Protein AF-A0A9E2IIP1-F1 (afdb_monomer_lite)

Secondary structure (DSSP, 8-state):
-EEEEE--SHHHHHHHHHHHHTT-EEEEE--HHHHHHHHHH-EEEEETT--EEE--EEESS--S--SEEEE-S-GGGHHHHHHHTHHHHTTSEEEE--SSSSHHHHHHTTS-GGGEEEEEE-SEEEEEETTEEEEEE---EEEE-SSS---HHHHHHHHHHHTTS-EEE-S-HHHHHHHHHHHHGGGHHHHHHTS-HHHHTTSHHHHHHHHHHHHHHHHHHHHTTPPP-PBTTB-HHHHHHHHHS-HHHHHHHHHHHHHTS-SSPP--HHHHHHHTT---SHHHHHHHHHHHHHHTT---HHHHHHHHHHHHHHHH-PPPPHHHHHHHHGGGS-------------SSPEEEEEEEEE-S--TT---TT-EEEES-SS-PPTT--HHHHHHHHHHHHHHHTT---TTSSBTTEEEEE-TTTT-EEEEEEEEPTTSPBP--B--TT--S--PPEEEEEEEEE-S--TT---TT-EEEEETTPPPTT--HHHHHHHHHHHHHHHTT---TTSSSTTEEEEEE-TTTTSEEEEEEE-

Foldseek 3Di:
DAEEEEECFQVSVLQQQLLVVVPHNYEYADAPVLQVVCQVFNAWEDEPVHIDGGHHRYDNEDDDAGAEYEYPDEQVCLLVSCVRHLVRLQVYQYEYEYAFQCNLVSSVVRHPLVSYKYKYDPWDKHDPDRRYIYRHGADEIEIFRPPDFRDVNRVVVQVSSCSRHNYHYDRCVNLASLVRLLVQLLLLQCLQAVFFQLVSLVDLLSLLLSLLLLLLSVVLCVLVVRHHQADVVGGPCVSCVLSPDASSVSSVVSSVCRNVVDPDTHRRQLSVCLVVLHHGCLCRRLVSSVVSCVVSVHDDVQSVQSSVSSVVCSVPVDHDDPVRVSVSRVVSRDHLPQLDADQDPDPWFKKKKAWCAAADDDPLGDDHGRIYIDNALPDDGVSPDVQQNLQCSLVRVCLRLPWFQQQDQFRSWDWTAGPPVRRIIIIMFTADPVRDTDGDGHDPVDPWFDFFWKKKAFCAAADDDPLPDDHGDIFIDGRLDDGPSDDVQLSSLCNSVSVSLRGPIFSVVDPGRQKDFARAGPPVRNTTIIMGTD

Sequence (534 aa):
MKIAVIGSGAIGGLLAGYLSKIGEDVVLVCRSESARIISRDGISISGVRGTHTIKIKAVSVLGEHVDLVILATKTQDLKEALIANKKYVSAAMVLTTQNGVAADTIVSEYADAKNIISSIVMFGATSLEAGRIVHNFEGTWVLGKPFGASGDDVKEVADVLEKIIPVEVSSDITGMKWLKVFVNSSNCIPAILGKSMQECFTNLDACAVTMGIWQEGLGAVGKAGIKLVSLPDFPLERLTKLAGLPVSESAKIFSGIMTNLSKEPVYGSILQSIKRKKSSEIDYINGAFVALGKQHSFHTPLNKRLVEMVHKVEQTGMFFSFDEFVEKAKNLIPQKRVHNADAVNTPFPKLKLTVSKVEGECYHGYKIGDEIILEDFTHAPKHFCLGLAHALFPVIYALSFGAKFPFRDNQRTLPVTCPDGGKLEFKAEILAQDGTIESIEKDPNHKGPNPKDMVLEVVRAKGHCAYKYKLGDTFEVKGLKCPEGFCGAAYHCAFPALFALNFGAKFFFMDDPEGIDTVTCPDGGNIVFKVSRR

Structure (mmCIF, N/CA/C/O backbone):
data_AF-A0A9E2IIP1-F1
#
_entry.id   AF-A0A9E2IIP1-F1
#
loop_
_atom_site.group_PDB
_atom_site.id
_atom_site.type_symbol
_atom_site.label_atom_id
_atom_site.label_alt_id
_atom_site.label_comp_id
_atom_site.label_asym_id
_atom_site.label_entity_id
_atom_site.label_seq_id
_atom_site.pdbx_PDB_ins_code
_atom_site.Cartn_x
_atom_site.Cartn_y
_atom_site.Cartn_z
_atom_site.occupancy
_atom_site.B_iso_or_equiv
_atom_site.auth_seq_id
_atom_site.auth_comp_id
_atom_site.auth_asym_id
_atom_site.auth_atom_id
_atom_site.pdbx_PDB_model_num
ATOM 1 N N . MET A 1 1 ? -30.490 -0.131 17.961 1.00 90.81 1 MET A N 1
ATOM 2 C CA . MET A 1 1 ? -29.515 -1.169 17.584 1.00 90.81 1 MET A CA 1
ATOM 3 C C . MET A 1 1 ? -28.630 -1.437 18.787 1.00 90.81 1 MET A C 1
ATOM 5 O O . MET A 1 1 ? -28.214 -0.482 19.430 1.00 90.81 1 MET A O 1
ATOM 9 N N . LYS A 1 2 ? -28.358 -2.698 19.113 1.00 96.69 2 LYS A N 1
ATOM 10 C CA . LYS A 1 2 ? -27.411 -3.088 20.155 1.00 96.69 2 LYS A CA 1
ATOM 11 C C . LYS A 1 2 ? -26.042 -3.365 19.550 1.00 96.69 2 LYS A C 1
ATOM 13 O O . LYS A 1 2 ? -25.924 -4.180 18.636 1.00 96.69 2 LYS A O 1
ATOM 18 N N . ILE A 1 3 ? -25.015 -2.694 20.063 1.00 98.44 3 ILE A N 1
ATOM 19 C CA . ILE A 1 3 ? -23.695 -2.619 19.436 1.00 98.44 3 ILE A CA 1
ATOM 20 C C . ILE A 1 3 ? -22.638 -3.216 20.365 1.00 98.44 3 ILE A C 1
ATOM 22 O O . ILE A 1 3 ? -22.443 -2.766 21.493 1.00 98.44 3 ILE A O 1
ATOM 26 N N . ALA A 1 4 ? -21.893 -4.200 19.875 1.00 98.38 4 ALA A N 1
ATOM 27 C CA . ALA A 1 4 ? -20.660 -4.646 20.505 1.00 98.38 4 ALA A CA 1
ATOM 28 C C . ALA A 1 4 ? -19.459 -3.988 19.832 1.00 98.38 4 ALA A C 1
ATOM 30 O O . ALA A 1 4 ? -19.270 -4.128 18.628 1.00 98.38 4 ALA A O 1
ATOM 31 N N . VAL A 1 5 ? -18.586 -3.348 20.604 1.00 98.56 5 VAL A N 1
ATOM 32 C CA . VAL A 1 5 ? -17.270 -2.920 20.113 1.00 98.56 5 VAL A CA 1
ATOM 33 C C . VAL A 1 5 ? -16.226 -3.879 20.662 1.00 98.56 5 VAL A C 1
ATOM 35 O O . VAL A 1 5 ? -16.037 -3.955 21.872 1.00 98.56 5 VAL A O 1
ATOM 38 N N . ILE A 1 6 ? -15.540 -4.627 19.799 1.00 98.25 6 ILE A N 1
ATOM 39 C CA . ILE A 1 6 ? -14.508 -5.582 20.215 1.00 98.25 6 ILE A CA 1
ATOM 40 C C . ILE A 1 6 ? -13.132 -4.944 20.045 1.00 98.25 6 ILE A C 1
ATOM 42 O O . ILE A 1 6 ? -12.650 -4.758 18.931 1.00 98.25 6 ILE A O 1
ATOM 46 N N . GLY A 1 7 ? -12.490 -4.626 21.170 1.00 97.12 7 GLY A N 1
ATOM 47 C CA . GLY A 1 7 ? -11.176 -3.996 21.253 1.00 97.12 7 GLY A CA 1
ATOM 48 C C . GLY A 1 7 ? -11.234 -2.583 21.834 1.00 97.12 7 GLY A C 1
ATOM 49 O O . GLY A 1 7 ? -11.594 -1.631 21.156 1.00 97.12 7 GLY A O 1
ATOM 50 N N . SER A 1 8 ? -10.762 -2.399 23.069 1.00 95.88 8 SER A N 1
ATOM 51 C CA . SER A 1 8 ? -10.691 -1.089 23.748 1.00 95.88 8 SER A CA 1
ATOM 52 C C . SER A 1 8 ? -9.441 -0.270 23.395 1.00 95.88 8 SER A C 1
ATOM 54 O O . SER A 1 8 ? -8.885 0.428 24.245 1.00 95.88 8 SER A O 1
ATOM 56 N N . GLY A 1 9 ? -8.933 -0.424 22.171 1.00 94.12 9 GLY A N 1
ATOM 57 C CA . GLY A 1 9 ? -7.808 0.361 21.664 1.00 94.12 9 GLY A CA 1
ATOM 58 C C . GLY A 1 9 ? -8.217 1.797 21.336 1.00 94.12 9 GLY A C 1
ATOM 59 O O . GLY A 1 9 ? -9.298 2.245 21.695 1.00 94.12 9 GLY A O 1
ATOM 60 N N . ALA A 1 10 ? -7.364 2.518 20.608 1.00 94.19 10 ALA A N 1
ATOM 61 C CA . ALA A 1 10 ? -7.621 3.914 20.252 1.00 94.19 10 ALA A CA 1
ATOM 62 C C . ALA A 1 10 ? -8.959 4.110 19.514 1.00 94.19 10 ALA A C 1
ATOM 64 O O . ALA A 1 10 ? -9.779 4.909 19.948 1.00 94.19 10 ALA A O 1
ATOM 65 N N . ILE A 1 11 ? -9.186 3.343 18.441 1.00 96.62 11 ILE A N 1
ATOM 66 C CA . ILE A 1 11 ? -10.411 3.426 17.634 1.00 96.62 11 ILE A CA 1
ATOM 67 C C . ILE A 1 11 ? -11.610 2.893 18.418 1.00 96.62 11 ILE A C 1
ATOM 69 O O . ILE A 1 11 ? -12.561 3.629 18.641 1.00 96.62 11 ILE A O 1
ATOM 73 N N . GLY A 1 12 ? -11.557 1.653 18.911 1.00 97.56 12 GLY A N 1
ATOM 74 C CA . GLY A 1 12 ? -12.713 1.064 19.589 1.00 97.56 12 GLY A CA 1
ATOM 75 C C . GLY A 1 12 ? -13.102 1.777 20.885 1.00 97.56 12 GLY A C 1
ATOM 76 O O . GLY A 1 12 ? -14.286 1.942 21.150 1.00 97.56 12 GLY A O 1
ATOM 77 N N . GLY A 1 13 ? -12.140 2.290 21.659 1.00 97.62 13 GLY A N 1
ATOM 78 C CA . GLY A 1 13 ? -12.430 3.116 22.832 1.00 97.62 13 GLY A CA 1
ATOM 79 C C . GLY A 1 13 ? -13.101 4.446 22.472 1.00 97.62 13 GLY A C 1
ATOM 80 O O . GLY A 1 13 ? -14.049 4.842 23.147 1.00 97.62 13 GLY A O 1
ATOM 81 N N . LEU A 1 14 ? -12.654 5.104 21.393 1.00 98.12 14 LEU A N 1
ATOM 82 C CA . LEU A 1 14 ? -13.280 6.330 20.888 1.00 98.12 14 LEU A CA 1
ATOM 83 C C . LEU A 1 14 ? -14.729 6.072 20.456 1.00 98.12 14 LEU A C 1
ATOM 85 O O . LEU A 1 14 ? -15.640 6.764 20.904 1.00 98.12 14 LEU A O 1
ATOM 89 N N . LEU A 1 15 ? -14.929 5.051 19.618 1.00 98.06 15 LEU A N 1
ATOM 90 C CA . LEU A 1 15 ? -16.235 4.693 19.072 1.00 98.06 15 LEU A CA 1
ATOM 91 C C . LEU A 1 15 ? -17.209 4.284 20.173 1.00 98.06 15 LEU A C 1
ATOM 93 O O . LEU A 1 15 ? -18.308 4.824 20.247 1.00 98.06 15 LEU A O 1
ATOM 97 N N . ALA A 1 16 ? -16.787 3.386 21.066 1.00 98.25 16 ALA A N 1
ATOM 98 C CA . ALA A 1 16 ? -17.621 2.928 22.166 1.00 98.25 16 ALA A CA 1
ATOM 99 C C . ALA A 1 16 ? -18.010 4.092 23.089 1.00 98.25 16 ALA A C 1
ATOM 101 O O . ALA A 1 16 ? -19.178 4.242 23.429 1.00 98.25 16 ALA A O 1
ATOM 102 N N . GLY A 1 17 ? -17.059 4.968 23.434 1.00 97.88 17 GLY A N 1
ATOM 103 C CA . GLY A 1 17 ? -17.342 6.124 24.279 1.00 97.88 17 GLY A CA 1
ATOM 104 C C . GLY A 1 17 ? -18.282 7.143 23.627 1.00 97.88 17 GLY A C 1
ATOM 105 O O . GLY A 1 17 ? -19.183 7.633 24.303 1.00 97.88 17 GLY A O 1
ATOM 106 N N . TYR A 1 18 ? -18.128 7.451 22.333 1.00 97.94 18 TYR A N 1
ATOM 107 C CA . TYR A 1 18 ? -19.035 8.376 21.642 1.00 97.94 18 TYR A CA 1
ATOM 108 C C . TYR A 1 18 ? -20.425 7.793 21.391 1.00 97.94 18 TYR A C 1
ATOM 110 O O . TYR A 1 18 ? -21.400 8.505 21.621 1.00 97.94 18 TYR A O 1
ATOM 118 N N . LEU A 1 19 ? -20.538 6.521 21.000 1.00 98.00 19 LEU A N 1
ATOM 119 C CA . LEU A 1 19 ? -21.837 5.855 20.857 1.00 98.00 19 LEU A CA 1
ATOM 120 C C . LEU A 1 19 ? -22.577 5.805 22.204 1.00 98.00 19 LEU A C 1
ATOM 122 O O . LEU A 1 19 ? -23.737 6.199 22.287 1.00 98.00 19 LEU A O 1
ATOM 126 N N . SER A 1 20 ? -21.889 5.439 23.293 1.00 97.69 20 SER A N 1
ATOM 127 C CA . SER A 1 20 ? -22.483 5.486 24.635 1.00 97.69 20 SER A CA 1
ATOM 128 C C . SER A 1 20 ? -22.854 6.905 25.070 1.00 97.69 20 SER A C 1
ATOM 130 O O . SER A 1 20 ? -23.862 7.091 25.746 1.00 97.69 20 SER A O 1
ATOM 132 N N . LYS A 1 21 ? -22.076 7.925 24.678 1.00 97.00 21 LYS A N 1
ATOM 133 C CA . LYS A 1 21 ? -22.368 9.330 25.009 1.00 97.00 21 LYS A CA 1
ATOM 134 C C . LYS A 1 21 ? -23.710 9.793 24.440 1.00 97.00 21 LYS A C 1
ATOM 136 O O . LYS A 1 21 ? -24.393 10.576 25.093 1.00 97.00 21 LYS A O 1
ATOM 141 N N . ILE A 1 22 ? -24.064 9.339 23.238 1.00 96.50 22 ILE A N 1
ATOM 142 C CA . ILE A 1 22 ? -25.331 9.690 22.581 1.00 96.50 22 ILE A CA 1
ATOM 143 C C . ILE A 1 22 ? -26.486 8.745 22.959 1.00 96.50 22 ILE A C 1
ATOM 145 O O . ILE A 1 22 ? -27.583 8.892 22.430 1.00 96.50 22 ILE A O 1
ATOM 149 N N . GLY A 1 23 ? -26.257 7.809 23.888 1.00 96.25 23 GLY A N 1
ATOM 150 C CA . GLY A 1 23 ? -27.289 6.934 24.444 1.00 96.25 23 GLY A CA 1
ATOM 151 C C . GLY A 1 23 ? -27.548 5.636 23.673 1.00 96.25 23 GLY A C 1
ATOM 152 O O . GLY A 1 23 ? -28.550 4.984 23.953 1.00 96.25 23 GLY A O 1
ATOM 153 N N . GLU A 1 24 ? -26.682 5.242 22.733 1.00 97.38 24 GLU A N 1
ATOM 154 C CA . GLU A 1 24 ? -26.796 3.932 22.071 1.00 97.38 24 GLU A CA 1
ATOM 155 C C . GLU A 1 24 ? -26.482 2.784 23.060 1.00 97.38 24 GLU A C 1
ATOM 157 O O . GLU A 1 24 ? -25.669 2.940 23.980 1.00 97.38 24 GLU A O 1
ATOM 162 N N . ASP A 1 25 ? -27.103 1.613 22.866 1.00 97.06 25 ASP A N 1
ATOM 163 C CA . ASP A 1 25 ? -26.859 0.414 23.687 1.00 97.06 25 ASP A CA 1
ATOM 164 C C . ASP A 1 25 ? -25.541 -0.250 23.265 1.00 97.06 25 ASP A C 1
ATOM 166 O O . ASP A 1 25 ? -25.485 -1.005 22.290 1.00 97.06 25 ASP A O 1
ATOM 170 N N . VAL A 1 26 ? -24.460 0.080 23.980 1.00 98.00 26 VAL A N 1
ATOM 171 C CA . VAL A 1 26 ? -23.095 -0.342 23.645 1.00 98.00 26 VAL A CA 1
ATOM 172 C C . VAL A 1 26 ? -22.486 -1.209 24.740 1.00 98.00 26 VAL A C 1
ATOM 174 O O . VAL A 1 26 ? -22.422 -0.826 25.911 1.00 98.00 26 VAL A O 1
ATOM 177 N N . VAL A 1 27 ? -21.911 -2.337 24.326 1.00 98.00 27 VAL A N 1
ATOM 178 C CA . VAL A 1 27 ? -21.016 -3.155 25.146 1.00 98.00 27 VAL A CA 1
ATOM 179 C C . VAL A 1 27 ? -19.602 -3.144 24.563 1.00 98.00 27 VAL A C 1
ATOM 181 O O . VAL A 1 27 ? -19.383 -3.459 23.394 1.00 98.00 27 VAL A O 1
ATOM 184 N N . LEU A 1 28 ? -18.613 -2.784 25.381 1.00 98.38 28 LEU A N 1
ATOM 185 C CA . LEU A 1 28 ? -17.203 -2.815 24.998 1.00 98.38 28 LEU A CA 1
ATOM 186 C C . LEU A 1 28 ? -16.560 -4.129 25.445 1.00 98.38 28 LEU A C 1
ATOM 188 O O . LEU A 1 28 ? -16.502 -4.435 26.633 1.00 98.38 28 LEU A O 1
ATOM 192 N N . VAL A 1 29 ? -16.021 -4.889 24.501 1.00 98.00 29 VAL A N 1
ATOM 193 C CA . VAL A 1 29 ? -15.305 -6.138 24.769 1.00 98.00 29 VAL A CA 1
ATOM 194 C C . VAL A 1 29 ? -13.807 -5.869 24.753 1.00 98.00 29 VAL A C 1
ATOM 196 O O . VAL A 1 29 ? -13.262 -5.342 23.780 1.00 98.00 29 VAL A O 1
ATOM 199 N N . CYS A 1 30 ? -13.111 -6.215 25.829 1.00 95.81 30 CYS A N 1
ATOM 200 C CA . CYS A 1 30 ? -11.673 -5.997 25.947 1.00 95.81 30 CYS A CA 1
ATOM 201 C C . CYS A 1 30 ? -11.015 -7.003 26.893 1.00 95.81 30 CYS A C 1
ATOM 203 O O . CYS A 1 30 ? -11.671 -7.849 27.481 1.00 95.81 30 CYS A O 1
ATOM 205 N N . ARG A 1 31 ? -9.687 -6.953 27.040 1.00 94.44 31 ARG A N 1
ATOM 206 C CA . ARG A 1 31 ? -8.988 -7.851 27.975 1.00 94.44 31 ARG A CA 1
ATOM 207 C C . ARG A 1 31 ? -9.501 -7.618 29.401 1.00 94.44 31 ARG A C 1
ATOM 209 O O . ARG A 1 31 ? -9.773 -6.476 29.766 1.00 94.44 31 ARG A O 1
ATOM 216 N N . SER A 1 32 ? -9.572 -8.673 30.213 1.00 95.50 32 SER A N 1
ATOM 217 C CA . SER A 1 32 ? -10.203 -8.652 31.545 1.00 95.50 32 SER A CA 1
ATOM 218 C C . SER A 1 32 ? -9.747 -7.496 32.438 1.00 95.50 32 SER A C 1
ATOM 220 O O . SER A 1 32 ? -10.565 -6.881 33.115 1.00 95.50 32 SER A O 1
ATOM 222 N N . GLU A 1 33 ? -8.456 -7.158 32.408 1.00 95.50 33 GLU A N 1
ATOM 223 C CA . GLU A 1 33 ? -7.927 -6.039 33.190 1.00 95.50 33 GLU A CA 1
ATOM 224 C C . GLU A 1 33 ? -8.445 -4.681 32.696 1.00 95.50 33 GLU A C 1
ATOM 226 O O . GLU A 1 33 ? -8.910 -3.858 33.481 1.00 95.50 33 GLU A O 1
ATOM 231 N N . SER A 1 34 ? -8.465 -4.469 31.378 1.00 96.19 34 SER A N 1
ATOM 232 C CA . SER A 1 34 ? -9.065 -3.269 30.790 1.00 96.19 34 SER A CA 1
ATOM 233 C C . SER A 1 34 ? -10.566 -3.195 31.066 1.00 96.19 34 SER A C 1
ATOM 235 O O . SER A 1 34 ? -11.063 -2.110 31.346 1.00 96.19 34 SER A O 1
ATOM 237 N N . ALA A 1 35 ? -11.280 -4.326 31.053 1.00 97.25 35 ALA A N 1
ATOM 238 C CA . ALA A 1 35 ? -12.712 -4.365 31.342 1.00 97.25 35 ALA A CA 1
ATOM 239 C C . ALA A 1 35 ? -13.019 -3.923 32.780 1.00 97.25 35 ALA A C 1
ATOM 241 O O . ALA A 1 35 ? -13.960 -3.160 32.993 1.00 97.25 35 ALA A O 1
ATOM 242 N N . ARG A 1 36 ? -12.199 -4.334 33.761 1.00 96.56 36 ARG A N 1
ATOM 243 C CA . ARG A 1 36 ? -12.321 -3.885 35.160 1.00 96.56 36 ARG A CA 1
ATOM 244 C C . ARG A 1 36 ? -12.102 -2.382 35.297 1.00 96.56 36 ARG A C 1
ATOM 246 O O . ARG A 1 36 ? -12.942 -1.704 35.883 1.00 96.56 36 ARG A O 1
ATOM 253 N N . ILE A 1 37 ? -11.001 -1.871 34.740 1.00 96.81 37 ILE A N 1
ATOM 254 C CA . ILE A 1 37 ? -10.654 -0.443 34.798 1.00 96.81 37 ILE A CA 1
ATOM 255 C C . ILE A 1 37 ? -11.760 0.391 34.148 1.00 96.81 37 ILE A C 1
ATOM 257 O O . ILE A 1 37 ? -12.282 1.314 34.764 1.00 96.81 37 ILE A O 1
ATOM 261 N N . ILE A 1 38 ? -12.173 0.022 32.934 1.00 97.69 38 ILE A N 1
ATOM 262 C CA . ILE A 1 38 ? -13.178 0.767 32.171 1.00 97.69 38 ILE A CA 1
ATOM 263 C C . ILE A 1 38 ? -14.560 0.678 32.827 1.00 97.69 38 ILE A C 1
ATOM 265 O O . ILE A 1 38 ? -15.264 1.679 32.872 1.00 97.69 38 ILE A O 1
ATOM 269 N N . SER A 1 39 ? -14.953 -0.470 33.386 1.00 96.06 39 SER A N 1
ATOM 270 C CA . SER A 1 39 ? -16.238 -0.575 34.096 1.00 96.06 39 SER A CA 1
ATOM 271 C C . SER A 1 39 ? -16.265 0.289 35.359 1.00 96.06 39 SER A C 1
ATOM 273 O O . SER A 1 39 ? -17.283 0.909 35.663 1.00 96.06 39 SER A O 1
ATOM 275 N N . ARG A 1 40 ? -15.142 0.363 36.090 1.00 96.25 40 ARG A N 1
ATOM 276 C CA . ARG A 1 40 ? -15.019 1.192 37.296 1.00 96.25 40 ARG A CA 1
ATOM 277 C C . ARG A 1 40 ? -14.989 2.677 36.952 1.00 96.25 40 ARG A C 1
ATOM 279 O O . ARG A 1 40 ? -15.770 3.449 37.506 1.00 96.25 40 ARG A O 1
ATOM 286 N N . ASP A 1 41 ? -14.122 3.080 36.028 1.00 96.56 41 ASP A N 1
ATOM 287 C CA . ASP A 1 41 ? -13.774 4.488 35.806 1.00 96.56 41 ASP A CA 1
ATOM 288 C C . ASP A 1 41 ? -14.556 5.113 34.646 1.00 96.56 41 ASP A C 1
ATOM 290 O O . ASP A 1 41 ? -14.913 6.290 34.708 1.00 96.56 41 ASP A O 1
ATOM 294 N N . GLY A 1 42 ? -14.964 4.310 33.668 1.00 96.69 42 GLY A N 1
ATOM 295 C CA . GLY A 1 42 ? -15.496 4.752 32.382 1.00 96.69 42 GLY A CA 1
ATOM 296 C C . GLY A 1 42 ? -14.397 4.916 31.329 1.00 96.69 42 GLY A C 1
ATOM 297 O O . GLY A 1 42 ? -13.231 4.586 31.554 1.00 96.69 42 GLY A O 1
ATOM 298 N N . ILE A 1 43 ? -14.775 5.442 30.165 1.00 97.69 43 ILE A N 1
ATOM 299 C CA . ILE A 1 43 ? -13.843 5.879 29.121 1.00 97.69 43 ILE A CA 1
ATOM 300 C C . ILE A 1 43 ? -13.754 7.398 29.155 1.00 97.69 43 ILE A C 1
ATOM 302 O O . ILE A 1 43 ? -14.758 8.085 28.984 1.00 97.69 43 ILE A O 1
ATOM 306 N N . SER A 1 44 ? -12.543 7.914 29.332 1.00 98.12 44 SER A N 1
ATOM 307 C CA . SER A 1 44 ? -12.214 9.322 29.172 1.00 98.12 44 SER A CA 1
ATOM 308 C C . SER A 1 44 ? -11.677 9.576 27.764 1.00 98.12 44 SER A C 1
ATOM 310 O O . SER A 1 44 ? -10.687 8.967 27.348 1.00 98.12 44 SER A O 1
ATOM 312 N N . ILE A 1 45 ? -12.342 10.465 27.030 1.00 98.38 45 ILE A N 1
ATOM 313 C CA . ILE A 1 45 ? -11.965 10.914 25.690 1.00 98.38 45 ILE A CA 1
ATOM 314 C C . ILE A 1 45 ? -11.610 12.395 25.777 1.00 98.38 45 ILE A C 1
ATOM 316 O O . ILE A 1 45 ? -12.457 13.188 26.176 1.00 98.38 45 ILE A O 1
ATOM 320 N N . SER A 1 46 ? -10.399 12.771 25.376 1.00 97.94 46 SER A N 1
ATOM 321 C CA . SER A 1 46 ? -9.963 14.165 25.208 1.00 97.94 46 SER A CA 1
ATOM 322 C C . SER A 1 46 ? -9.631 14.476 23.744 1.00 97.94 46 SER A C 1
ATOM 324 O O . SER A 1 46 ? -9.708 13.593 22.890 1.00 97.94 46 SER A O 1
ATOM 326 N N . GLY A 1 47 ? -9.246 15.717 23.434 1.00 95.88 47 GLY A N 1
ATOM 327 C CA . GLY A 1 47 ? -8.754 16.111 22.109 1.00 95.88 47 GLY A CA 1
ATOM 328 C C . GLY A 1 47 ? -9.681 17.085 21.388 1.00 95.88 47 GLY A C 1
ATOM 329 O O . GLY A 1 47 ? -10.216 18.003 22.008 1.00 95.88 47 GLY A O 1
ATOM 330 N N . VAL A 1 48 ? -9.865 16.897 20.078 1.00 95.50 48 VAL A N 1
ATOM 331 C CA . VAL A 1 48 ? -10.508 17.891 19.190 1.00 95.50 48 VAL A CA 1
ATOM 332 C C . VAL A 1 48 ? -11.966 18.220 19.521 1.00 95.50 48 VAL A C 1
ATOM 334 O O . VAL A 1 48 ? -12.444 19.289 19.155 1.00 95.50 48 VAL A O 1
ATOM 337 N N . ARG A 1 49 ? -12.661 17.360 20.278 1.00 95.62 49 ARG A N 1
ATOM 338 C CA . ARG A 1 49 ? -14.038 17.593 20.760 1.00 95.62 49 ARG A CA 1
ATOM 339 C C . ARG A 1 49 ? -14.123 17.929 22.252 1.00 95.62 49 ARG A C 1
ATOM 341 O O . ARG A 1 49 ? -15.179 17.759 22.867 1.00 95.62 49 ARG A O 1
ATOM 348 N N . GLY A 1 50 ? -13.017 18.358 22.852 1.00 95.69 50 GLY A N 1
ATOM 349 C CA . GLY A 1 50 ? -12.909 18.563 24.293 1.00 95.69 50 GLY A CA 1
ATOM 350 C C . GLY A 1 50 ? -12.834 17.249 25.075 1.00 95.69 50 GLY A C 1
ATOM 351 O O . GLY A 1 50 ? -12.605 16.182 24.503 1.00 95.69 50 GLY A O 1
ATOM 352 N N . THR A 1 51 ? -13.021 17.341 26.392 1.00 97.06 51 THR A N 1
ATOM 353 C CA . THR A 1 51 ? -12.857 16.214 27.322 1.00 97.06 51 THR A CA 1
ATOM 354 C C . THR A 1 51 ? -14.196 15.729 27.864 1.00 97.06 51 THR A C 1
ATOM 356 O O . THR A 1 51 ? -14.978 16.519 28.384 1.00 97.06 51 THR A O 1
ATOM 359 N N . HIS A 1 52 ? -14.436 14.420 27.784 1.00 95.12 52 HIS A N 1
ATOM 360 C CA . HIS A 1 52 ? -15.650 13.749 28.254 1.00 95.12 52 HIS A CA 1
ATOM 361 C C . HIS A 1 52 ? -15.277 12.444 28.953 1.00 95.12 52 HIS A C 1
ATOM 363 O O . HIS A 1 52 ? -14.393 11.737 28.478 1.00 95.12 52 HIS A O 1
ATOM 369 N N . THR A 1 53 ? -15.977 12.087 30.028 1.00 97.56 53 THR A N 1
ATOM 370 C CA . THR A 1 53 ? -15.851 10.766 30.663 1.00 97.56 53 THR A CA 1
ATOM 371 C C . THR A 1 53 ? -17.207 10.081 30.667 1.00 97.56 53 THR A C 1
ATOM 373 O O . THR A 1 53 ? -18.175 10.626 31.190 1.00 97.56 53 THR A O 1
ATOM 376 N N . ILE A 1 54 ? -17.275 8.895 30.067 1.00 97.69 54 ILE A N 1
ATOM 377 C CA . ILE A 1 54 ? -18.517 8.172 29.802 1.00 97.69 54 ILE A CA 1
ATOM 378 C C . ILE A 1 54 ? -18.482 6.830 30.523 1.00 97.69 54 ILE A C 1
ATOM 380 O O . ILE A 1 54 ? -17.536 6.055 30.367 1.00 97.69 54 ILE A O 1
ATOM 384 N N . LYS A 1 55 ? -19.518 6.540 31.316 1.00 96.69 55 LYS A N 1
ATOM 385 C CA . LYS A 1 55 ? -19.720 5.199 31.873 1.00 96.69 55 LYS A CA 1
ATOM 386 C C . LYS A 1 55 ? -20.229 4.276 30.775 1.00 96.69 55 LYS A C 1
ATOM 388 O O . LYS A 1 55 ? -21.158 4.621 30.056 1.00 96.69 55 LYS A O 1
ATOM 393 N N . ILE A 1 56 ? -19.611 3.110 30.664 1.00 95.81 56 ILE A N 1
ATOM 394 C CA . ILE A 1 56 ? -19.919 2.122 29.636 1.00 95.81 56 ILE A CA 1
ATOM 395 C C . ILE A 1 56 ? -19.761 0.721 30.215 1.00 95.81 56 ILE A C 1
ATOM 397 O O . ILE A 1 56 ? -18.882 0.472 31.044 1.00 95.81 56 ILE A O 1
ATOM 401 N N . LYS A 1 57 ? -20.610 -0.203 29.763 1.00 96.00 57 LYS A N 1
ATOM 402 C CA . LYS A 1 57 ? -20.490 -1.621 30.089 1.00 96.00 57 LYS A CA 1
ATOM 403 C C . LYS A 1 57 ? -19.269 -2.197 29.375 1.00 96.00 57 LYS A C 1
ATOM 405 O O . LYS A 1 57 ? -19.248 -2.251 28.146 1.00 96.00 57 LYS A O 1
ATOM 410 N N . ALA A 1 58 ? -18.272 -2.649 30.134 1.00 97.69 58 ALA A N 1
ATOM 411 C CA . ALA A 1 58 ? -17.107 -3.332 29.586 1.00 97.69 58 ALA A CA 1
ATOM 412 C C . ALA A 1 58 ? -17.015 -4.778 30.092 1.00 97.69 58 ALA A C 1
ATOM 414 O O . ALA A 1 58 ? -17.160 -5.046 31.282 1.00 97.69 58 ALA A O 1
ATOM 415 N N . VAL A 1 59 ? -16.772 -5.720 29.184 1.00 97.44 59 VAL A N 1
ATOM 416 C CA . VAL A 1 59 ? -16.736 -7.164 29.467 1.00 97.44 59 VAL A CA 1
ATOM 417 C C . VAL A 1 59 ? -15.533 -7.821 28.797 1.00 97.44 59 VAL A C 1
ATOM 419 O O . VAL A 1 59 ? -14.953 -7.271 27.863 1.00 97.44 59 VAL A O 1
ATOM 422 N N . SER A 1 60 ? -15.146 -9.009 29.264 1.00 95.56 60 SER A N 1
ATOM 423 C CA . SER A 1 60 ? -14.055 -9.775 28.647 1.00 95.56 60 SER A CA 1
ATOM 424 C C . SER A 1 60 ? -14.480 -10.579 27.419 1.00 95.56 60 SER A C 1
ATOM 426 O O . SER A 1 60 ? -13.690 -10.766 26.498 1.00 95.56 60 SER A O 1
ATOM 428 N N . VAL A 1 61 ? -15.730 -11.041 27.405 1.00 94.00 61 VAL A N 1
ATOM 429 C CA . VAL A 1 61 ? -16.357 -11.815 26.328 1.00 94.00 61 VAL A CA 1
ATOM 430 C C . VAL A 1 61 ? -17.826 -11.403 26.260 1.00 94.00 61 VAL A C 1
ATOM 432 O O . VAL A 1 61 ? -18.420 -11.063 27.287 1.00 94.00 61 VAL A O 1
ATOM 435 N N . LEU A 1 62 ? -18.417 -11.421 25.066 1.00 94.75 62 LEU A N 1
ATOM 436 C CA . LEU A 1 62 ? -19.849 -11.183 24.907 1.00 94.75 62 LEU A CA 1
ATOM 437 C C . LEU A 1 62 ? -20.676 -12.244 25.647 1.00 94.75 62 LEU A C 1
ATOM 439 O O . LEU A 1 62 ? -20.365 -13.433 25.638 1.00 94.75 62 LEU A O 1
ATOM 443 N N . GLY A 1 63 ? -21.751 -11.796 26.293 1.00 92.62 63 GLY A N 1
ATOM 444 C CA . GLY A 1 63 ? -22.695 -12.651 27.022 1.00 92.62 63 GLY A CA 1
ATOM 445 C C . GLY A 1 63 ? -24.116 -12.615 26.463 1.00 92.62 63 GLY A C 1
ATOM 446 O O . GLY A 1 63 ? -25.005 -13.257 27.010 1.00 92.62 63 GLY A O 1
ATOM 447 N N . GLU A 1 64 ? -24.348 -11.840 25.406 1.00 92.50 64 GLU A N 1
ATOM 448 C CA . GLU A 1 64 ? -25.676 -11.527 24.888 1.00 92.50 64 GLU A CA 1
ATOM 449 C C . GLU A 1 64 ? -25.633 -11.275 23.380 1.00 92.50 64 GLU A C 1
ATOM 451 O O . GLU A 1 64 ? -24.594 -10.903 22.834 1.00 92.50 64 GLU A O 1
ATOM 456 N N . HIS A 1 65 ? -26.769 -11.492 22.715 1.00 95.62 65 HIS A N 1
ATOM 457 C CA . HIS A 1 65 ? -26.926 -11.174 21.299 1.00 95.62 65 HIS A CA 1
ATOM 458 C C . HIS A 1 65 ? -26.850 -9.662 21.071 1.00 95.62 65 HIS A C 1
ATOM 460 O O . HIS A 1 65 ? -27.290 -8.877 21.914 1.00 95.62 65 HIS A O 1
ATOM 466 N N . VAL A 1 66 ? -26.279 -9.285 19.929 1.00 97.25 66 VAL A N 1
ATOM 467 C CA . VAL A 1 66 ? -26.106 -7.906 19.467 1.00 97.25 66 VAL A CA 1
ATOM 468 C C . VAL A 1 66 ? -26.443 -7.844 17.981 1.00 97.25 66 VAL A C 1
ATOM 470 O O . VAL A 1 66 ? -26.310 -8.851 17.286 1.00 97.25 66 VAL A O 1
ATOM 473 N N . ASP A 1 67 ? -26.856 -6.674 17.509 1.00 97.56 67 ASP A N 1
ATOM 474 C CA . ASP A 1 67 ? -27.232 -6.459 16.108 1.00 97.56 67 ASP A CA 1
ATOM 475 C C . ASP A 1 67 ? -25.989 -6.158 15.251 1.00 97.56 67 ASP A C 1
ATOM 477 O O . ASP A 1 67 ? -25.872 -6.616 14.114 1.00 97.56 67 ASP A O 1
ATOM 481 N N . LEU A 1 68 ? -25.024 -5.427 15.828 1.00 98.38 68 LEU A N 1
ATOM 482 C CA . LEU A 1 68 ? -23.785 -5.005 15.176 1.00 98.38 68 LEU A CA 1
ATOM 483 C C . LEU A 1 68 ? -22.563 -5.301 16.050 1.00 98.38 68 LEU A C 1
ATOM 485 O O . LEU A 1 68 ? -22.504 -4.924 17.220 1.00 98.38 68 LEU A O 1
ATOM 489 N N . VAL A 1 69 ? -21.541 -5.905 15.449 1.00 98.56 69 VAL A N 1
ATOM 490 C CA . VAL A 1 69 ? -20.198 -6.050 16.013 1.00 98.56 69 VAL A CA 1
ATOM 491 C C . VAL A 1 69 ? -19.232 -5.147 15.252 1.00 98.56 69 VAL A C 1
ATOM 493 O O . VAL A 1 69 ? -18.969 -5.367 14.075 1.00 98.56 69 VAL A O 1
ATOM 496 N N . ILE A 1 70 ? -18.637 -4.173 15.933 1.00 98.56 70 ILE A N 1
ATOM 497 C CA . ILE A 1 70 ? -17.541 -3.350 15.416 1.00 98.56 70 ILE A CA 1
ATOM 498 C C . ILE A 1 70 ? -16.219 -3.959 15.883 1.00 98.56 70 ILE A C 1
ATOM 500 O O . ILE A 1 70 ? -15.866 -3.897 17.064 1.00 98.56 70 ILE A O 1
ATOM 504 N N . LEU A 1 71 ? -15.471 -4.554 14.957 1.00 98.31 71 LEU A N 1
ATOM 505 C CA . LEU A 1 71 ? -14.163 -5.143 15.227 1.00 98.31 71 LEU A CA 1
ATOM 506 C C . LEU A 1 71 ? -13.094 -4.054 15.185 1.00 98.31 71 LEU A C 1
ATOM 508 O O . LEU A 1 71 ? -12.686 -3.625 14.111 1.00 98.31 71 LEU A O 1
ATOM 512 N N . ALA A 1 72 ? -12.598 -3.655 16.354 1.00 97.19 72 ALA A N 1
ATOM 513 C CA . ALA A 1 72 ? -11.597 -2.603 16.534 1.00 97.19 72 ALA A CA 1
ATOM 514 C C . ALA A 1 72 ? -10.284 -3.110 17.166 1.00 97.19 72 ALA A C 1
ATOM 516 O O . ALA A 1 72 ? -9.471 -2.326 17.676 1.00 97.19 72 ALA A O 1
ATOM 517 N N . THR A 1 73 ? -10.053 -4.425 17.146 1.00 95.06 73 THR A N 1
ATOM 518 C CA . THR A 1 73 ? -8.748 -5.017 17.459 1.00 95.06 73 THR A CA 1
ATOM 519 C C . THR A 1 73 ? -7.743 -4.739 16.343 1.00 95.06 73 THR A C 1
ATOM 521 O O . THR A 1 73 ? -8.093 -4.302 15.246 1.00 95.06 73 THR A O 1
ATOM 524 N N . LYS A 1 74 ? -6.466 -4.999 16.619 1.00 91.88 74 LYS A N 1
ATOM 525 C CA . LYS A 1 74 ? -5.445 -5.062 15.571 1.00 91.88 74 LYS A CA 1
ATOM 526 C C . LYS A 1 74 ? -5.686 -6.275 14.670 1.00 91.88 74 LYS A C 1
ATOM 528 O O . LYS A 1 74 ? -6.277 -7.252 15.131 1.00 91.88 74 LYS A O 1
ATOM 533 N N . THR A 1 75 ? -5.240 -6.222 13.417 1.00 93.38 75 THR A N 1
ATOM 534 C CA . THR A 1 75 ? -5.470 -7.288 12.429 1.00 93.38 75 THR A CA 1
ATOM 535 C C . THR A 1 75 ? -4.892 -8.617 12.905 1.00 93.38 75 THR A C 1
ATOM 537 O O . THR A 1 75 ? -5.570 -9.636 12.828 1.00 93.38 75 THR A O 1
ATOM 540 N N . GLN A 1 76 ? -3.701 -8.609 13.514 1.00 90.56 76 GLN A N 1
ATOM 541 C CA . GLN A 1 76 ? -3.095 -9.812 14.099 1.00 90.56 76 GLN A CA 1
ATOM 542 C C . GLN A 1 76 ? -3.876 -10.405 15.287 1.00 90.56 76 GLN A C 1
ATOM 544 O O . GLN A 1 76 ? -3.765 -11.599 15.547 1.00 90.56 76 GLN A O 1
ATOM 549 N N . ASP A 1 77 ? -4.683 -9.595 15.980 1.00 92.62 77 ASP A N 1
ATOM 550 C CA . ASP A 1 77 ? -5.468 -10.013 17.149 1.00 92.62 77 ASP A CA 1
ATOM 551 C C . ASP A 1 77 ? -6.900 -10.444 16.749 1.00 92.62 77 ASP A C 1
ATOM 553 O O . ASP A 1 77 ? -7.658 -10.929 17.593 1.00 92.62 77 ASP A O 1
ATOM 557 N N . LEU A 1 78 ? -7.299 -10.277 15.476 1.00 94.75 78 LEU A N 1
ATOM 558 C CA . LEU A 1 78 ? -8.663 -10.569 15.011 1.00 94.75 78 LEU A CA 1
ATOM 559 C C . LEU A 1 78 ? -9.061 -12.019 15.274 1.00 94.75 78 LEU A C 1
ATOM 561 O O . LEU A 1 78 ? -10.136 -12.271 15.808 1.00 94.75 78 LEU A O 1
ATOM 565 N N . LYS A 1 79 ? -8.199 -12.975 14.918 1.00 95.12 79 LYS A N 1
ATOM 566 C CA . LYS A 1 79 ? -8.526 -14.404 14.989 1.00 95.12 79 LYS A CA 1
ATOM 567 C C . LYS A 1 79 ? -8.878 -14.847 16.410 1.00 95.12 79 LYS A C 1
ATOM 569 O O . LYS A 1 79 ? -9.878 -15.531 16.613 1.00 95.12 79 LYS A O 1
ATOM 574 N N . GLU A 1 80 ? -8.086 -14.429 17.395 1.00 94.62 80 GLU A N 1
ATOM 575 C CA . GLU A 1 80 ? -8.339 -14.724 18.809 1.00 94.62 80 GLU A CA 1
ATOM 576 C C . GLU A 1 80 ? -9.667 -14.103 19.271 1.00 94.62 80 GLU A C 1
ATOM 578 O O . GLU A 1 80 ? -10.504 -14.785 19.866 1.00 94.62 80 GLU A O 1
ATOM 583 N N . ALA A 1 81 ? -9.900 -12.831 18.928 1.00 94.88 81 ALA A N 1
ATOM 584 C CA . ALA A 1 81 ? -11.116 -12.111 19.294 1.00 94.88 81 ALA A CA 1
ATOM 585 C C . ALA A 1 81 ? -12.384 -12.718 18.663 1.00 94.88 81 ALA A C 1
ATOM 587 O O . ALA A 1 81 ? -13.417 -12.825 19.332 1.00 94.88 81 ALA A O 1
ATOM 588 N N . LEU A 1 82 ? -12.296 -13.150 17.402 1.00 95.62 82 LEU A N 1
ATOM 589 C CA . LEU A 1 82 ? -13.366 -13.821 16.664 1.00 95.62 82 LEU A CA 1
ATOM 590 C C . LEU A 1 82 ? -13.688 -15.188 17.269 1.00 95.62 82 LEU A C 1
ATOM 592 O O . LEU A 1 82 ? -14.857 -15.491 17.483 1.00 95.62 82 LEU A O 1
ATOM 596 N N . ILE A 1 83 ? -12.676 -15.996 17.605 1.00 95.75 83 ILE A N 1
ATOM 597 C CA . ILE A 1 83 ? -12.878 -17.305 18.248 1.00 95.75 83 ILE A CA 1
ATOM 598 C C . ILE A 1 83 ? -13.576 -17.140 19.600 1.00 95.75 83 ILE A C 1
ATOM 600 O O . ILE A 1 83 ? -14.572 -17.817 19.858 1.00 95.75 83 ILE A O 1
ATOM 604 N N . ALA A 1 84 ? -13.103 -16.213 20.437 1.00 95.44 84 ALA A N 1
ATOM 605 C CA . ALA A 1 84 ? -13.663 -15.981 21.768 1.00 95.44 84 ALA A CA 1
ATOM 606 C C . ALA A 1 84 ? -15.135 -15.530 21.734 1.00 95.44 84 ALA A C 1
ATOM 608 O O . ALA A 1 84 ? -15.885 -15.808 22.666 1.00 95.44 84 ALA A O 1
ATOM 609 N N . ASN A 1 85 ? -15.562 -14.862 20.657 1.00 95.31 85 ASN A N 1
ATOM 610 C CA . ASN A 1 85 ? -16.905 -14.293 20.522 1.00 95.31 85 ASN A CA 1
ATOM 611 C C . ASN A 1 85 ? -17.731 -14.937 19.393 1.00 95.31 85 ASN A C 1
ATOM 613 O O . ASN A 1 85 ? -18.779 -14.402 19.027 1.00 95.31 85 ASN A O 1
ATOM 617 N N . LYS A 1 86 ? -17.296 -16.091 18.861 1.00 94.50 86 LYS A N 1
ATOM 618 C CA . LYS A 1 86 ? -17.812 -16.691 17.617 1.00 94.50 86 LYS A CA 1
ATOM 619 C C . LYS A 1 86 ? -19.335 -16.771 17.570 1.00 94.50 86 LYS A C 1
ATOM 621 O O . LYS A 1 86 ? -19.923 -16.351 16.584 1.00 94.50 86 LYS A O 1
ATOM 626 N N . LYS A 1 87 ? -19.959 -17.254 18.655 1.00 94.88 87 LYS A N 1
ATOM 627 C CA . LYS A 1 87 ? -21.420 -17.414 18.782 1.00 94.88 87 LYS A CA 1
ATOM 628 C C . LYS A 1 87 ? -22.190 -16.128 18.456 1.00 94.88 87 LYS A C 1
ATOM 630 O O . LYS A 1 87 ? -23.260 -16.198 17.863 1.00 94.88 87 LYS A O 1
ATOM 635 N N . TYR A 1 88 ? -21.676 -14.980 18.890 1.00 95.50 88 TYR A N 1
ATOM 636 C CA . TYR A 1 88 ? -22.347 -13.690 18.734 1.00 95.50 88 TYR A CA 1
ATOM 637 C C . TYR A 1 88 ? -21.951 -13.017 17.425 1.00 95.50 88 TYR A C 1
ATOM 639 O O . TYR A 1 88 ? -22.810 -12.484 16.735 1.00 95.50 88 TYR A O 1
ATOM 647 N N . VAL A 1 89 ? -20.672 -13.111 17.047 1.00 94.69 89 VAL A N 1
ATOM 648 C CA . VAL A 1 89 ? -20.165 -12.556 15.785 1.00 94.69 89 VAL A CA 1
ATOM 649 C C . VAL A 1 89 ? -20.862 -13.188 14.581 1.00 94.69 89 VAL A C 1
ATOM 651 O O . VAL A 1 89 ? -21.274 -12.473 13.677 1.00 94.69 89 VAL A O 1
ATOM 654 N N . SER A 1 90 ? -21.060 -14.510 14.574 1.00 94.19 90 SER A N 1
ATOM 655 C CA . SER A 1 90 ? -21.696 -15.203 13.445 1.00 94.19 90 SER A CA 1
ATOM 656 C C . SER A 1 90 ? -23.185 -14.879 13.273 1.00 94.19 90 SER A C 1
ATOM 658 O O . SER A 1 90 ? -23.764 -15.228 12.248 1.00 94.19 90 SER A O 1
ATOM 660 N N . ALA A 1 91 ? -23.815 -14.267 14.279 1.00 95.19 91 ALA A N 1
ATOM 661 C CA . ALA A 1 91 ? -25.242 -13.954 14.311 1.00 95.19 91 ALA A CA 1
ATOM 662 C C . ALA A 1 91 ? -25.549 -12.456 14.123 1.00 95.19 91 ALA A C 1
ATOM 664 O O . ALA A 1 91 ? -26.718 -12.084 14.150 1.00 95.19 91 ALA A O 1
ATOM 665 N N . ALA A 1 92 ? -24.525 -11.615 13.949 1.00 96.94 92 ALA A N 1
ATOM 666 C CA . ALA A 1 92 ? -24.640 -10.161 13.859 1.00 96.94 92 ALA A CA 1
ATOM 667 C C . ALA A 1 92 ? -24.114 -9.636 12.514 1.00 96.94 92 ALA A C 1
ATOM 669 O O . ALA A 1 92 ? -23.410 -10.346 11.787 1.00 96.94 92 ALA A O 1
ATOM 670 N N . MET A 1 93 ? -24.404 -8.369 12.208 1.00 97.69 93 MET A N 1
ATOM 671 C CA . MET A 1 93 ? -23.611 -7.619 11.233 1.00 97.69 93 MET A CA 1
ATOM 672 C C . MET A 1 93 ? -22.212 -7.380 11.799 1.00 97.69 93 MET A C 1
ATOM 674 O O . MET A 1 93 ? -22.057 -7.132 12.995 1.00 97.69 93 MET A O 1
ATOM 678 N N . VAL A 1 94 ? -21.183 -7.440 10.956 1.00 98.19 94 VAL A N 1
ATOM 679 C CA . VAL A 1 94 ? -19.790 -7.311 11.398 1.00 98.19 94 VAL A CA 1
ATOM 680 C C . VAL A 1 94 ? -19.094 -6.208 10.618 1.00 98.19 94 VAL A C 1
ATOM 682 O O . VAL A 1 94 ? -18.869 -6.344 9.421 1.00 98.19 94 VAL A O 1
ATOM 685 N N . LEU A 1 95 ? -18.721 -5.131 11.307 1.00 98.56 95 LEU A N 1
ATOM 686 C CA . LEU A 1 95 ? -17.985 -4.000 10.754 1.00 98.56 95 LEU A CA 1
ATOM 687 C C . LEU A 1 95 ? -16.487 -4.137 11.045 1.00 98.56 95 LEU A C 1
ATOM 689 O O . LEU A 1 95 ? -16.069 -4.086 12.204 1.00 98.56 95 LEU A O 1
ATOM 693 N N . THR A 1 96 ? -15.667 -4.269 10.003 1.00 98.38 96 THR A N 1
ATOM 694 C CA . THR A 1 96 ? -14.200 -4.250 10.127 1.00 98.38 96 THR A CA 1
ATOM 695 C C . THR A 1 96 ? -13.684 -2.812 10.135 1.00 98.38 96 THR A C 1
ATOM 697 O O . THR A 1 96 ? -14.173 -1.963 9.388 1.00 98.38 96 THR A O 1
ATOM 700 N N . THR A 1 97 ? -12.692 -2.511 10.979 1.00 97.50 97 THR A N 1
ATOM 701 C CA . THR A 1 97 ? -12.090 -1.160 11.083 1.00 97.50 97 THR A CA 1
ATOM 702 C C . THR A 1 97 ? -10.571 -1.161 10.915 1.00 97.50 97 THR A C 1
ATOM 704 O O . THR A 1 97 ? -9.900 -0.174 11.226 1.00 97.50 97 THR A O 1
ATOM 707 N N . GLN A 1 98 ? -9.998 -2.297 10.529 1.00 96.38 98 GLN A N 1
ATOM 708 C CA . GLN A 1 98 ? -8.556 -2.489 10.446 1.00 96.38 98 GLN A CA 1
ATOM 709 C C . GLN A 1 98 ? -7.964 -1.758 9.239 1.00 96.38 98 GLN A C 1
ATOM 711 O O . GLN A 1 98 ? -8.578 -1.656 8.178 1.00 96.38 98 GLN A O 1
ATOM 716 N N . ASN A 1 99 ? -6.721 -1.296 9.392 1.00 93.69 99 ASN A N 1
ATOM 717 C CA . ASN A 1 99 ? -5.923 -0.866 8.249 1.00 93.69 99 ASN A CA 1
ATOM 718 C C . ASN A 1 99 ? -5.494 -2.089 7.428 1.00 93.69 99 ASN A C 1
ATOM 720 O O . ASN A 1 99 ? -5.314 -3.175 7.972 1.00 93.69 99 ASN A O 1
ATOM 724 N N . GLY A 1 100 ? -5.261 -1.888 6.133 1.00 94.19 100 GLY A N 1
ATOM 725 C CA . GLY A 1 100 ? -4.935 -2.988 5.230 1.00 94.19 100 GLY A CA 1
ATOM 726 C C . GLY A 1 100 ? -6.178 -3.604 4.595 1.00 94.19 100 GLY A C 1
ATOM 727 O O . GLY A 1 100 ? -7.273 -3.053 4.674 1.00 94.19 100 GLY A O 1
ATOM 728 N N . VAL A 1 101 ? -5.992 -4.743 3.932 1.00 95.62 101 VAL A N 1
ATOM 729 C CA . VAL A 1 101 ? -7.034 -5.402 3.115 1.00 95.62 101 VAL A CA 1
ATOM 730 C C . VAL A 1 101 ? -7.407 -6.802 3.606 1.00 95.62 101 VAL A C 1
ATOM 732 O O . VAL A 1 101 ? -8.369 -7.381 3.124 1.00 95.62 101 VAL A O 1
ATOM 735 N N . ALA A 1 102 ? -6.673 -7.350 4.578 1.00 96.38 102 ALA A N 1
ATOM 736 C CA . ALA A 1 102 ? -6.822 -8.748 4.986 1.00 96.38 102 ALA A CA 1
ATOM 737 C C . ALA A 1 102 ? -8.027 -9.011 5.904 1.00 96.38 102 ALA A C 1
ATOM 739 O O . ALA A 1 102 ? -8.543 -10.126 5.928 1.00 96.38 102 ALA A O 1
ATOM 740 N N . ALA A 1 103 ? -8.462 -8.006 6.672 1.00 97.19 103 ALA A N 1
ATOM 741 C CA . ALA A 1 103 ? -9.440 -8.194 7.742 1.00 97.19 103 ALA A CA 1
ATOM 742 C C . ALA A 1 103 ? -10.767 -8.793 7.255 1.00 97.19 103 ALA A C 1
ATOM 744 O O . ALA A 1 103 ? -11.293 -9.685 7.910 1.00 97.19 103 ALA A O 1
ATOM 745 N N . ASP A 1 104 ? -11.274 -8.362 6.099 1.00 97.00 104 ASP A N 1
ATOM 746 C CA . ASP A 1 104 ? -12.575 -8.823 5.595 1.00 97.00 104 ASP A CA 1
ATOM 747 C C . ASP A 1 104 ? -12.544 -10.318 5.260 1.00 97.00 104 ASP A C 1
ATOM 749 O O . ASP A 1 104 ? -13.464 -11.052 5.614 1.00 97.00 104 ASP A O 1
ATOM 753 N N . THR A 1 105 ? -11.450 -10.783 4.648 1.00 96.06 105 THR A N 1
ATOM 754 C CA . THR A 1 105 ? -11.218 -12.204 4.353 1.00 96.06 105 THR A CA 1
ATOM 755 C C . THR A 1 105 ? -11.025 -13.023 5.626 1.00 96.06 105 THR A C 1
ATOM 757 O O . THR A 1 105 ? -11.553 -14.120 5.730 1.00 96.06 105 THR A O 1
ATOM 760 N N . ILE A 1 106 ? -10.310 -12.496 6.625 1.00 96.69 106 ILE A N 1
ATOM 761 C CA . ILE A 1 106 ? -10.159 -13.188 7.916 1.00 96.69 106 ILE A CA 1
ATOM 762 C C . ILE A 1 106 ? -11.525 -13.347 8.592 1.00 96.69 106 ILE A C 1
ATOM 764 O O . ILE A 1 106 ? -11.829 -14.401 9.140 1.00 96.69 106 ILE A O 1
ATOM 768 N N . VAL A 1 107 ? -12.361 -12.308 8.563 1.00 97.69 107 VAL A N 1
ATOM 769 C CA . VAL A 1 107 ? -13.683 -12.320 9.202 1.00 97.69 107 VAL A CA 1
ATOM 770 C C . VAL A 1 107 ? -14.662 -13.237 8.465 1.00 97.69 107 VAL A C 1
ATOM 772 O O . VAL A 1 107 ? -15.495 -13.861 9.125 1.00 97.69 107 VAL A O 1
ATOM 775 N N . SER A 1 108 ? -14.542 -13.397 7.142 1.00 97.00 108 SER A N 1
ATOM 776 C CA . SER A 1 108 ? -15.412 -14.295 6.364 1.00 97.00 108 SER A CA 1
ATOM 777 C C . SER A 1 108 ? -15.222 -15.782 6.676 1.00 97.00 108 SER A C 1
ATOM 779 O O . SER A 1 108 ? -16.102 -16.586 6.377 1.00 97.00 108 SER A O 1
ATOM 781 N N . GLU A 1 109 ? -14.146 -16.160 7.371 1.00 96.19 109 GLU A N 1
ATOM 782 C CA . GLU A 1 109 ? -13.985 -17.506 7.938 1.00 96.19 109 GLU A CA 1
ATOM 783 C C . GLU A 1 109 ? -14.871 -17.749 9.184 1.00 96.19 109 GLU A C 1
ATOM 785 O O . GLU A 1 109 ? -15.051 -18.892 9.613 1.00 96.19 109 GLU A O 1
ATOM 790 N N . TYR A 1 110 ? -15.425 -16.689 9.790 1.00 96.19 110 TYR A N 1
ATOM 791 C CA . TYR A 1 110 ? -16.145 -16.733 11.075 1.00 96.19 110 TYR A CA 1
ATOM 792 C C . TYR A 1 110 ? -17.571 -16.172 11.026 1.00 96.19 110 TYR A C 1
ATOM 794 O O . TYR A 1 110 ? -18.370 -16.489 11.912 1.00 96.19 110 TYR A O 1
ATOM 802 N N . ALA A 1 111 ? -17.894 -15.361 10.021 1.00 95.25 111 ALA A N 1
ATOM 803 C CA . ALA A 1 111 ? -19.212 -14.782 9.789 1.00 95.25 111 ALA A CA 1
ATOM 804 C C . ALA A 1 111 ? -19.615 -14.941 8.317 1.00 95.25 111 ALA A C 1
ATOM 806 O O . ALA A 1 111 ? -18.759 -14.999 7.437 1.00 95.25 111 ALA A O 1
ATOM 807 N N . ASP A 1 112 ? -20.922 -14.997 8.049 1.00 95.31 112 ASP A N 1
ATOM 808 C CA . ASP A 1 112 ? -21.443 -15.033 6.678 1.00 95.31 112 ASP A CA 1
ATOM 809 C C . ASP A 1 112 ? -20.985 -13.775 5.921 1.00 95.31 112 ASP A C 1
ATOM 811 O O . ASP A 1 112 ? -21.157 -12.656 6.411 1.00 95.31 112 ASP A O 1
ATOM 815 N N . ALA A 1 113 ? -20.416 -13.956 4.726 1.00 94.94 113 ALA A N 1
ATOM 816 C CA . ALA A 1 113 ? -19.883 -12.877 3.898 1.00 94.94 113 ALA A CA 1
ATOM 817 C C . ALA A 1 113 ? -20.909 -11.759 3.660 1.00 94.94 113 ALA A C 1
ATOM 819 O O . ALA A 1 113 ? -20.538 -10.585 3.617 1.00 94.94 113 ALA A O 1
ATOM 820 N N . LYS A 1 114 ? -22.203 -12.103 3.583 1.00 94.75 114 LYS A N 1
ATOM 821 C CA . LYS A 1 114 ? -23.279 -11.119 3.405 1.00 94.75 114 LYS A CA 1
ATOM 822 C C . LYS A 1 114 ? -23.448 -10.183 4.606 1.00 94.75 114 LYS A C 1
ATOM 824 O O . LYS A 1 114 ? -23.921 -9.073 4.422 1.00 94.75 114 LYS A O 1
ATOM 829 N N . ASN A 1 115 ? -23.049 -10.594 5.811 1.00 95.81 115 ASN A N 1
ATOM 830 C CA . ASN A 1 115 ? -23.176 -9.802 7.039 1.00 95.81 115 ASN A CA 1
ATOM 831 C C . ASN A 1 115 ? -21.945 -8.918 7.298 1.00 95.81 115 ASN A C 1
ATOM 833 O O . ASN A 1 115 ? -21.937 -8.132 8.245 1.00 95.81 115 ASN A O 1
ATOM 837 N N . ILE A 1 116 ? -20.895 -9.042 6.481 1.00 98.00 116 ILE A N 1
ATOM 838 C CA . ILE A 1 116 ? -19.655 -8.285 6.654 1.00 98.00 116 ILE A CA 1
ATOM 839 C C . ILE A 1 116 ? -19.800 -6.921 5.987 1.00 98.00 116 ILE A C 1
ATOM 841 O O . ILE A 1 116 ? -20.224 -6.803 4.838 1.00 98.00 116 ILE A O 1
ATOM 845 N N . ILE A 1 117 ? -19.430 -5.883 6.723 1.00 98.38 117 ILE A N 1
ATOM 846 C CA . ILE A 1 117 ? -19.298 -4.509 6.260 1.00 98.38 117 ILE A CA 1
ATOM 847 C C . ILE A 1 117 ? -17.842 -4.123 6.496 1.00 98.38 117 ILE A C 1
ATOM 849 O O . ILE A 1 117 ? -17.277 -4.362 7.563 1.00 98.38 117 ILE A O 1
ATOM 853 N N . SER A 1 118 ? -17.213 -3.541 5.487 1.00 98.12 118 SER A N 1
ATOM 854 C CA . SER A 1 118 ? -15.849 -3.051 5.594 1.00 98.12 118 SER A CA 1
ATOM 855 C C . SER A 1 118 ? -15.850 -1.548 5.803 1.00 98.12 118 SER A C 1
ATOM 857 O O . SER A 1 118 ? -16.755 -0.849 5.345 1.00 98.12 118 SER A O 1
ATOM 859 N N . SER A 1 119 ? -14.796 -1.034 6.437 1.00 98.06 119 SER A N 1
ATOM 860 C CA . SER A 1 119 ? -14.612 0.405 6.555 1.00 98.06 119 SER A CA 1
ATOM 861 C C . SER A 1 119 ? -13.178 0.894 6.385 1.00 98.06 119 SER A C 1
ATOM 863 O O . SER A 1 119 ? -12.217 0.124 6.433 1.00 98.06 119 SER A O 1
ATOM 865 N N . ILE A 1 120 ? -13.048 2.207 6.182 1.00 97.94 120 ILE A N 1
ATOM 866 C CA . ILE A 1 120 ? -11.790 2.949 6.151 1.00 97.94 120 ILE A CA 1
ATOM 867 C C . ILE A 1 120 ? -11.897 4.118 7.121 1.00 97.94 120 ILE A C 1
ATOM 869 O O . ILE A 1 120 ? -12.692 5.039 6.938 1.00 97.94 120 ILE A O 1
ATOM 873 N N . VAL A 1 121 ? -11.053 4.093 8.144 1.00 96.19 121 VAL A N 1
ATOM 874 C CA . VAL A 1 121 ? -10.965 5.153 9.147 1.00 96.19 121 VAL A CA 1
ATOM 875 C C . VAL A 1 121 ? -10.059 6.280 8.624 1.00 96.19 121 VAL A C 1
ATOM 877 O O . VAL A 1 121 ? -8.862 6.063 8.385 1.00 96.19 121 VAL A O 1
ATOM 880 N N . MET A 1 122 ? -10.611 7.487 8.441 1.00 95.12 122 MET A N 1
ATOM 881 C CA . MET A 1 122 ? -9.846 8.693 8.067 1.00 95.12 122 MET A CA 1
ATOM 882 C C . MET A 1 122 ? -9.677 9.697 9.216 1.00 95.12 122 MET A C 1
ATOM 884 O O . MET A 1 122 ? -9.040 10.723 9.016 1.00 95.12 122 MET A O 1
ATOM 888 N N . PHE A 1 123 ? -10.175 9.396 10.416 1.00 94.12 123 PHE A N 1
ATOM 889 C CA . PHE A 1 123 ? -9.909 10.160 11.641 1.00 94.12 123 PHE A CA 1
ATOM 890 C C . PHE A 1 123 ? -8.771 9.535 12.465 1.00 94.12 123 PHE A C 1
ATOM 892 O O . PHE A 1 123 ? -8.369 8.386 12.255 1.00 94.12 123 PHE A O 1
ATOM 899 N N . GLY A 1 124 ? -8.232 10.292 13.422 1.00 92.12 124 GLY A N 1
ATOM 900 C CA . GLY A 1 124 ? -7.078 9.877 14.219 1.00 92.12 124 GLY A CA 1
ATOM 901 C C . GLY A 1 124 ? -7.395 9.740 15.700 1.00 92.12 124 GLY A C 1
ATOM 902 O O . GLY A 1 124 ? -7.930 10.662 16.305 1.00 92.12 124 GLY A O 1
ATOM 903 N N . ALA A 1 125 ? -6.971 8.642 16.327 1.00 93.69 125 ALA A N 1
ATOM 904 C CA . ALA A 1 125 ? -7.069 8.480 17.776 1.00 93.69 125 ALA A CA 1
ATOM 905 C C . ALA A 1 125 ? -5.818 7.837 18.382 1.00 93.69 125 ALA A C 1
ATOM 907 O O . ALA A 1 125 ? -5.137 7.029 17.744 1.00 93.69 125 ALA A O 1
ATOM 908 N N . THR A 1 126 ? -5.5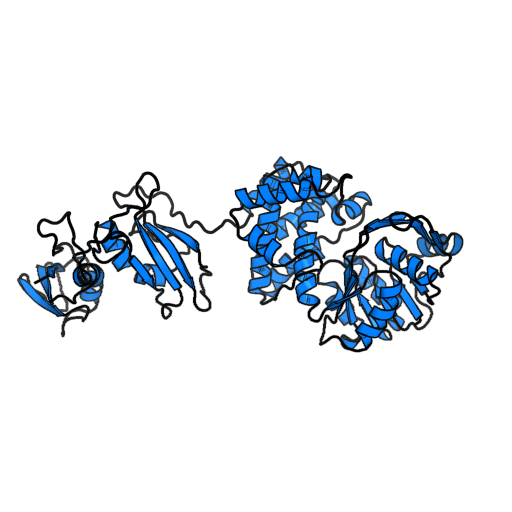67 8.137 19.654 1.00 92.69 126 THR A N 1
ATOM 909 C CA . THR A 1 126 ? -4.481 7.560 20.452 1.00 92.69 126 THR A CA 1
ATOM 910 C C . THR A 1 126 ? -5.041 6.977 21.744 1.00 92.69 126 THR A C 1
ATOM 912 O O . THR A 1 126 ? -5.732 7.662 22.484 1.00 92.69 126 THR A O 1
ATOM 915 N N . SER A 1 127 ? -4.713 5.724 22.062 1.00 92.62 127 SER A N 1
ATOM 916 C CA . SER A 1 127 ? -4.949 5.157 23.399 1.00 92.62 127 SER A CA 1
ATOM 917 C C . SER A 1 127 ? -3.701 5.350 24.247 1.00 92.62 127 SER A C 1
ATOM 919 O O . SER A 1 127 ? -2.636 4.868 23.864 1.00 92.62 127 SER A O 1
ATOM 921 N N . LEU A 1 128 ? -3.830 6.080 25.354 1.00 91.50 128 LEU A N 1
ATOM 922 C CA . LEU A 1 128 ? -2.732 6.329 26.291 1.00 91.50 128 LEU A CA 1
ATOM 923 C C . LEU A 1 128 ? -2.590 5.156 27.263 1.00 91.50 128 LEU A C 1
ATOM 925 O O . LEU A 1 128 ? -1.507 4.608 27.436 1.00 91.50 128 LEU A O 1
ATOM 929 N N . GLU A 1 129 ? -3.719 4.732 27.824 1.00 92.00 129 GLU A N 1
ATOM 930 C CA . GLU A 1 129 ? -3.862 3.588 28.720 1.00 92.00 129 GLU A CA 1
ATOM 931 C C . GLU A 1 129 ? -5.305 3.058 28.657 1.00 92.00 129 GLU A C 1
ATOM 933 O O . GLU A 1 129 ? -6.124 3.544 27.866 1.00 92.00 129 GLU A O 1
ATOM 938 N N . ALA A 1 130 ? -5.626 2.033 29.452 1.00 94.38 130 ALA A N 1
ATOM 939 C CA . ALA A 1 130 ? -6.974 1.472 29.491 1.00 94.38 130 ALA A CA 1
ATOM 940 C C . ALA A 1 130 ? -7.995 2.553 29.888 1.00 94.38 130 ALA A C 1
ATOM 942 O O . ALA A 1 130 ? -7.875 3.178 30.936 1.00 94.38 130 ALA A O 1
ATOM 943 N N . GLY A 1 131 ? -8.987 2.785 29.026 1.00 95.81 131 GLY A N 1
ATOM 944 C CA . GLY A 1 131 ? -10.028 3.787 29.259 1.00 95.81 131 GLY A CA 1
ATOM 945 C C . GLY A 1 131 ? -9.610 5.241 29.026 1.00 95.81 131 GLY A C 1
ATOM 946 O O . GLY A 1 131 ? -10.448 6.112 29.216 1.00 95.81 131 GLY A O 1
ATOM 947 N N . ARG A 1 132 ? -8.377 5.541 28.584 1.00 97.56 132 ARG A N 1
ATOM 948 C CA . ARG A 1 132 ? -7.964 6.916 28.235 1.00 97.56 132 ARG A CA 1
ATOM 949 C C . ARG A 1 132 ? -7.599 7.046 26.762 1.00 97.56 132 ARG A C 1
ATOM 951 O O . ARG A 1 132 ? -6.630 6.440 26.289 1.00 97.56 132 ARG A O 1
ATOM 958 N N . ILE A 1 133 ? -8.373 7.859 26.051 1.00 97.50 133 ILE A N 1
ATOM 959 C CA . ILE A 1 133 ? -8.297 8.043 24.603 1.00 97.50 133 ILE A CA 1
ATOM 960 C C . ILE A 1 133 ? -8.149 9.530 24.269 1.00 97.50 133 ILE A C 1
ATOM 962 O O . ILE A 1 133 ? -8.804 10.378 24.865 1.00 97.50 133 ILE A O 1
ATOM 966 N N . VAL A 1 134 ? -7.312 9.839 23.285 1.00 96.62 134 VAL A N 1
ATOM 967 C CA . VAL A 1 134 ? -7.202 11.166 22.671 1.00 96.62 134 VAL A CA 1
ATOM 968 C C . VAL A 1 134 ? -7.748 11.076 21.250 1.00 96.62 134 VAL A C 1
ATOM 970 O O . VAL A 1 134 ? -7.252 10.278 20.454 1.00 96.62 134 VAL A O 1
ATOM 973 N N . HIS A 1 135 ? -8.759 11.877 20.928 1.00 96.62 135 HIS A N 1
ATOM 974 C CA . HIS A 1 135 ? -9.221 12.126 19.566 1.00 96.62 135 HIS A CA 1
ATOM 975 C C . HIS A 1 135 ? -8.300 13.179 18.935 1.00 96.62 135 HIS A C 1
ATOM 977 O O . HIS A 1 135 ? -8.386 14.365 19.254 1.00 96.62 135 HIS A O 1
ATOM 983 N N . ASN A 1 136 ? -7.368 12.731 18.093 1.00 92.50 136 ASN A N 1
ATOM 984 C CA . ASN A 1 136 ? -6.284 13.563 17.571 1.00 92.50 136 ASN A CA 1
ATOM 985 C C . ASN A 1 136 ? -6.779 14.556 16.511 1.00 92.50 136 ASN A C 1
ATOM 987 O O . ASN A 1 136 ? -6.369 15.711 16.528 1.00 92.50 136 ASN A O 1
ATOM 991 N N . PHE A 1 137 ? -7.606 14.092 15.571 1.00 92.62 137 PHE A N 1
ATOM 992 C CA . PHE A 1 137 ? -8.148 14.892 14.473 1.00 92.62 137 PHE A CA 1
ATOM 993 C C . PHE A 1 137 ? -9.409 14.246 13.890 1.00 92.62 137 PHE A C 1
ATOM 995 O O . PHE A 1 137 ? -9.516 13.017 13.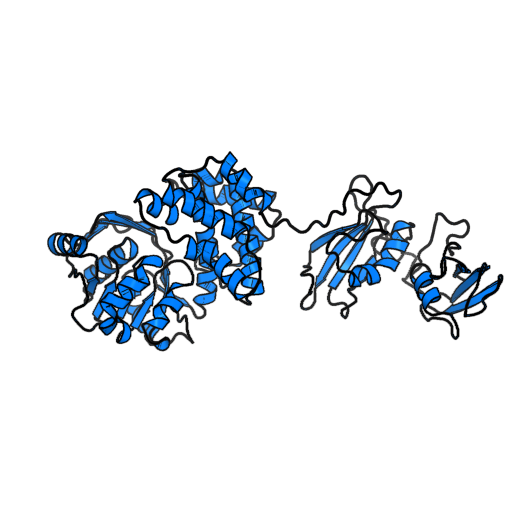865 1.00 92.62 137 PHE A O 1
ATOM 1002 N N . GLU A 1 138 ? -10.317 15.096 13.409 1.00 94.75 138 GLU A N 1
ATOM 1003 C CA . GLU A 1 138 ? -11.550 14.714 12.712 1.00 94.75 138 GLU A CA 1
ATOM 1004 C C . GLU A 1 138 ? -11.264 14.120 11.328 1.00 94.75 138 GLU A C 1
ATOM 1006 O O . GLU A 1 138 ? -10.231 14.392 10.720 1.00 94.75 138 GLU A O 1
ATOM 1011 N N . GLY A 1 139 ? -12.213 13.355 10.798 1.00 94.12 139 GLY A N 1
ATOM 1012 C CA . GLY A 1 139 ? -12.157 12.836 9.437 1.00 94.12 139 GLY A CA 1
ATOM 1013 C C . GLY A 1 139 ? -13.356 11.953 9.119 1.00 94.12 139 GLY A C 1
ATOM 1014 O O . GLY A 1 139 ? -14.109 11.570 10.015 1.00 94.12 139 GLY A O 1
ATOM 1015 N N . THR A 1 140 ? -13.518 11.622 7.843 1.00 95.50 140 THR A N 1
ATOM 1016 C CA . THR A 1 140 ? -14.622 10.784 7.360 1.00 95.50 140 THR A CA 1
ATOM 1017 C C . THR A 1 140 ? -14.404 9.306 7.699 1.00 95.50 140 THR A C 1
ATOM 1019 O O . THR A 1 140 ? -13.278 8.800 7.731 1.00 95.50 140 THR A O 1
ATOM 1022 N N . TRP A 1 141 ? -15.484 8.573 7.933 1.00 97.38 141 TRP A N 1
ATOM 1023 C CA . TRP A 1 141 ? -15.479 7.124 8.044 1.00 97.38 141 TRP A CA 1
ATOM 1024 C C . TRP A 1 141 ? -16.171 6.521 6.827 1.00 97.38 141 TRP A C 1
ATOM 1026 O O . TRP A 1 141 ? -17.378 6.652 6.652 1.00 97.38 141 TRP A O 1
ATOM 1036 N N . VAL A 1 142 ? -15.397 5.879 5.956 1.00 97.94 142 VAL A N 1
ATOM 1037 C CA . VAL A 1 142 ? -15.946 5.299 4.726 1.00 97.94 142 VAL A CA 1
ATOM 1038 C C . VAL A 1 142 ? -16.411 3.878 5.004 1.00 97.94 142 VAL A C 1
ATOM 1040 O O . VAL A 1 142 ? -15.634 3.099 5.553 1.00 97.94 142 VAL A O 1
ATOM 1043 N N . LEU A 1 143 ? -17.635 3.527 4.622 1.00 98.25 143 LEU A N 1
ATOM 1044 C CA . LEU A 1 143 ? -18.235 2.200 4.782 1.00 98.25 143 LEU A CA 1
ATOM 1045 C C . LEU A 1 143 ? -18.590 1.599 3.419 1.00 98.25 143 LEU A C 1
ATOM 1047 O O . LEU A 1 143 ? -18.898 2.321 2.480 1.00 98.25 143 LEU A O 1
ATOM 1051 N N . GLY A 1 144 ? -18.593 0.275 3.298 1.00 97.50 144 GLY A N 1
ATOM 1052 C CA . GLY A 1 144 ? -19.103 -0.404 2.105 1.00 97.50 144 GLY A CA 1
ATOM 1053 C C . GLY A 1 144 ? -19.011 -1.921 2.202 1.00 97.50 144 GLY A C 1
ATOM 1054 O O . GLY A 1 144 ? -18.445 -2.463 3.155 1.00 97.50 144 GLY A O 1
ATOM 1055 N N . LYS A 1 145 ? -19.559 -2.627 1.210 1.00 96.50 145 LYS A N 1
ATOM 1056 C CA . LYS A 1 145 ? -19.479 -4.091 1.153 1.00 96.50 145 LYS A CA 1
ATOM 1057 C C . LYS A 1 145 ? -18.157 -4.570 0.548 1.00 96.50 145 LYS A C 1
ATOM 1059 O O . LYS A 1 145 ? -17.851 -4.205 -0.584 1.00 96.50 145 LYS A O 1
ATOM 1064 N N . PRO A 1 146 ? -17.389 -5.422 1.254 1.00 95.75 146 PRO A N 1
ATOM 1065 C CA . PRO A 1 146 ? -16.242 -6.098 0.653 1.00 95.75 146 PRO A CA 1
ATOM 1066 C C . PRO A 1 146 ? -16.672 -7.271 -0.245 1.00 95.75 146 PRO A C 1
ATOM 1068 O O . PRO A 1 146 ? -15.928 -7.663 -1.141 1.00 95.75 146 PRO A O 1
ATOM 1071 N N . PHE A 1 147 ? -17.877 -7.813 -0.025 1.00 94.19 147 PHE A N 1
ATOM 1072 C CA . PHE A 1 147 ? -18.449 -8.929 -0.775 1.00 94.19 147 PHE A CA 1
ATOM 1073 C C . PHE A 1 147 ? -19.858 -8.561 -1.260 1.00 94.19 147 PHE A C 1
ATOM 1075 O O . PHE A 1 147 ? -20.801 -8.520 -0.472 1.00 94.19 147 PHE A O 1
ATOM 1082 N N . GLY A 1 148 ? -20.006 -8.292 -2.559 1.00 89.00 148 GLY A N 1
ATOM 1083 C CA . GLY A 1 148 ? -21.277 -7.864 -3.155 1.00 89.00 148 GLY A CA 1
ATOM 1084 C C . GLY A 1 148 ? -21.507 -6.350 -3.101 1.00 89.00 148 GLY A C 1
ATOM 1085 O O . GLY A 1 148 ? -20.600 -5.583 -2.791 1.00 89.00 148 GLY A O 1
ATOM 1086 N N . ALA A 1 149 ? -22.719 -5.917 -3.455 1.00 85.62 149 ALA A N 1
ATOM 1087 C CA . ALA A 1 149 ? -23.093 -4.504 -3.494 1.00 85.62 149 ALA A CA 1
ATOM 1088 C C . ALA A 1 149 ? -23.628 -4.018 -2.139 1.00 85.62 149 ALA A C 1
ATOM 1090 O O . ALA A 1 149 ? -24.317 -4.761 -1.440 1.00 85.62 149 ALA A O 1
ATOM 1091 N N . SER A 1 150 ? -23.340 -2.761 -1.794 1.00 83.88 150 SER A N 1
ATOM 1092 C CA . SER A 1 150 ? -23.901 -2.095 -0.612 1.00 83.88 150 SER A CA 1
ATOM 1093 C C . SER A 1 150 ? -25.430 -1.995 -0.712 1.00 83.88 150 SER A C 1
ATOM 1095 O O . SER A 1 150 ? -25.949 -1.578 -1.748 1.00 83.88 150 SER A O 1
ATOM 1097 N N . GLY A 1 151 ? -26.134 -2.377 0.357 1.00 84.94 151 GLY A N 1
ATOM 1098 C CA . GLY A 1 151 ? -27.595 -2.333 0.458 1.00 84.94 151 GLY A CA 1
ATOM 1099 C C . GLY A 1 151 ? -28.077 -1.596 1.710 1.00 84.94 151 GLY A C 1
ATOM 1100 O O . GLY A 1 151 ? -27.338 -0.806 2.303 1.00 84.94 151 GLY A O 1
ATOM 1101 N N . ASP A 1 152 ? -29.323 -1.864 2.109 1.00 88.94 152 ASP A N 1
ATOM 1102 C CA . ASP A 1 152 ? -29.978 -1.213 3.254 1.00 88.94 152 ASP A CA 1
ATOM 1103 C C . ASP A 1 152 ? -29.249 -1.453 4.584 1.00 88.94 152 ASP A C 1
ATOM 1105 O O . ASP A 1 152 ? -29.266 -0.595 5.460 1.00 88.94 152 ASP A O 1
ATOM 1109 N N . ASP A 1 153 ? -28.544 -2.575 4.715 1.00 90.56 153 ASP A N 1
ATOM 1110 C CA . ASP A 1 153 ? -27.774 -2.932 5.907 1.00 90.56 153 ASP A CA 1
ATOM 1111 C C . ASP A 1 153 ? -26.566 -2.008 6.141 1.00 90.56 153 ASP A C 1
ATOM 1113 O O . ASP A 1 153 ? -26.322 -1.553 7.258 1.00 90.56 153 ASP A O 1
ATOM 1117 N N . VAL A 1 154 ? -25.828 -1.657 5.081 1.00 95.88 154 VAL A N 1
ATOM 1118 C CA . VAL A 1 154 ? -24.737 -0.672 5.160 1.00 95.88 154 VAL A CA 1
ATOM 1119 C C . VAL A 1 154 ? -25.289 0.697 5.534 1.00 95.88 154 VAL A C 1
ATOM 1121 O O . VAL A 1 154 ? -24.656 1.411 6.311 1.00 95.88 154 VAL A O 1
ATOM 1124 N N . LYS A 1 155 ? -26.463 1.056 5.003 1.00 95.06 155 LYS A N 1
ATOM 1125 C CA . LYS A 1 155 ? -27.122 2.326 5.305 1.00 95.06 155 LYS A CA 1
ATOM 1126 C C . LYS A 1 155 ? -27.589 2.391 6.759 1.00 95.06 155 LYS A C 1
ATOM 1128 O O . LYS A 1 155 ? -27.311 3.377 7.424 1.00 95.06 155 LYS A O 1
ATOM 1133 N N . GLU A 1 156 ? -28.209 1.331 7.274 1.00 95.56 156 GLU A N 1
ATOM 1134 C CA . GLU A 1 156 ? -28.632 1.251 8.677 1.00 95.56 156 GLU A CA 1
ATOM 1135 C C . GLU A 1 156 ? -27.446 1.463 9.630 1.00 95.56 156 GLU A C 1
ATOM 1137 O O . GLU A 1 156 ? -27.527 2.230 10.591 1.00 95.56 156 GLU A O 1
ATOM 1142 N N . VAL A 1 157 ? -26.310 0.824 9.335 1.00 97.50 157 VAL A N 1
ATOM 1143 C CA . VAL A 1 157 ? -25.080 1.013 10.110 1.00 97.50 157 VAL A CA 1
ATOM 1144 C C . VAL A 1 157 ? -24.524 2.429 9.929 1.00 97.50 157 VAL A C 1
ATOM 1146 O O . VAL A 1 157 ? -24.131 3.051 10.915 1.00 97.50 157 VAL A O 1
ATOM 1149 N N . ALA A 1 158 ? -24.516 2.968 8.709 1.00 97.50 158 ALA A N 1
ATOM 1150 C CA . ALA A 1 158 ? -24.068 4.332 8.439 1.00 97.50 158 ALA A CA 1
ATOM 1151 C C . ALA A 1 158 ? -24.874 5.373 9.233 1.00 97.50 158 ALA A C 1
ATOM 1153 O O . ALA A 1 158 ? -24.263 6.189 9.916 1.00 97.50 158 ALA A O 1
ATOM 1154 N N . ASP A 1 159 ? -26.207 5.281 9.242 1.00 96.75 159 ASP A N 1
ATOM 1155 C CA . ASP A 1 159 ? -27.106 6.214 9.937 1.00 96.75 159 ASP A CA 1
ATOM 1156 C C . ASP A 1 159 ? -26.833 6.266 11.455 1.00 96.75 159 ASP A C 1
ATOM 1158 O O . ASP A 1 159 ? -26.966 7.310 12.100 1.00 96.75 159 ASP A O 1
ATOM 1162 N N . VAL A 1 160 ? -26.434 5.140 12.059 1.00 96.81 160 VAL A N 1
ATOM 1163 C CA . VAL A 1 160 ? -26.050 5.083 13.479 1.00 96.81 160 VAL A CA 1
ATOM 1164 C C . VAL A 1 160 ? -24.684 5.731 13.710 1.00 96.81 160 VAL A C 1
ATOM 1166 O O . VAL A 1 160 ? -24.520 6.511 14.651 1.00 96.81 160 VAL A O 1
ATOM 1169 N N . LEU A 1 161 ? -23.696 5.417 12.868 1.00 97.75 161 LEU A N 1
ATOM 1170 C CA . LEU A 1 161 ? -22.322 5.896 13.037 1.00 97.75 161 LEU A CA 1
ATOM 1171 C C . LEU A 1 161 ? -22.158 7.373 12.652 1.00 97.75 161 LEU A C 1
ATOM 1173 O O . LEU A 1 161 ? -21.342 8.066 13.262 1.00 97.75 161 LEU A O 1
ATOM 1177 N N . GLU A 1 162 ? -22.967 7.878 11.719 1.00 97.69 162 GLU A N 1
ATOM 1178 C CA . GLU A 1 162 ? -22.946 9.273 11.264 1.00 97.69 162 GLU A CA 1
ATOM 1179 C C . GLU A 1 162 ? -23.231 10.262 12.404 1.00 97.69 162 GLU A C 1
ATOM 1181 O O . GLU A 1 162 ? -22.687 11.367 12.445 1.00 97.69 162 GLU A O 1
ATOM 1186 N N . LYS A 1 163 ? -23.990 9.827 13.421 1.00 97.19 163 LYS A N 1
ATOM 1187 C CA . LYS A 1 163 ? -24.256 10.603 14.643 1.00 97.19 163 LYS A CA 1
ATOM 1188 C C . LYS A 1 163 ? -22.990 10.933 15.439 1.00 97.19 163 LYS A C 1
ATOM 1190 O O . LYS A 1 163 ? -23.006 11.858 16.252 1.00 97.19 163 LYS A O 1
ATOM 1195 N N . ILE A 1 164 ? -21.912 10.160 15.265 1.00 97.00 164 ILE A N 1
ATOM 1196 C CA . ILE A 1 164 ? -20.663 10.337 16.016 1.00 97.00 164 ILE A CA 1
ATOM 1197 C C . ILE A 1 164 ? -19.477 10.738 15.145 1.00 97.00 164 ILE A C 1
ATOM 1199 O O . ILE A 1 164 ? -18.614 11.466 15.632 1.00 97.00 164 ILE A O 1
ATOM 1203 N N . ILE A 1 165 ? -19.409 10.314 13.887 1.00 97.06 165 ILE A N 1
ATOM 1204 C CA . ILE A 1 165 ? -18.319 10.609 12.949 1.00 97.06 165 ILE A CA 1
ATOM 1205 C C . ILE A 1 165 ? -18.943 10.764 11.559 1.00 97.06 165 ILE A C 1
ATOM 1207 O O . ILE A 1 165 ? -19.770 9.928 11.230 1.00 97.06 165 ILE A O 1
ATOM 1211 N N . PRO A 1 166 ? -18.558 11.749 10.725 1.00 96.81 166 PRO A N 1
ATOM 1212 C CA . PRO A 1 166 ? -19.074 11.847 9.356 1.00 96.81 166 PRO A CA 1
ATOM 1213 C C . PRO A 1 166 ? -18.863 10.541 8.579 1.00 96.81 166 PRO A C 1
ATOM 1215 O O . PRO A 1 166 ? -17.742 10.029 8.556 1.00 96.81 166 PRO A O 1
ATOM 1218 N N . VAL A 1 167 ? -19.910 10.003 7.949 1.00 97.62 167 VAL A N 1
ATOM 1219 C CA . VAL A 1 167 ? -19.856 8.727 7.218 1.00 97.62 167 VAL A CA 1
ATOM 1220 C C . VAL A 1 167 ? -20.035 8.947 5.719 1.00 97.62 167 VAL A C 1
ATOM 1222 O O . VAL A 1 167 ? -20.845 9.761 5.292 1.00 97.62 167 VAL A O 1
ATOM 1225 N N . GLU A 1 168 ? -19.298 8.184 4.914 1.00 96.06 168 GLU A N 1
ATOM 1226 C CA . GLU A 1 168 ? -19.513 8.085 3.470 1.00 96.06 168 GLU A CA 1
ATOM 1227 C C . GLU A 1 168 ? -19.720 6.619 3.082 1.00 96.06 168 GLU A C 1
ATOM 1229 O O . GLU A 1 168 ? -18.931 5.753 3.463 1.00 96.06 168 GLU A O 1
ATOM 1234 N N . VAL A 1 169 ? -2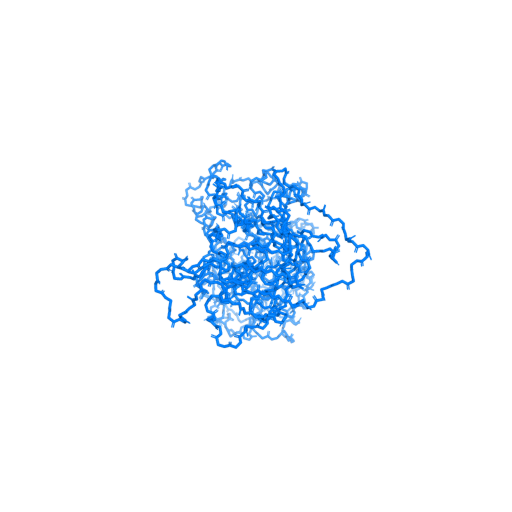0.770 6.323 2.312 1.00 96.62 169 VAL A N 1
ATOM 1235 C CA . VAL A 1 169 ? -21.020 4.968 1.805 1.00 96.62 169 VAL A CA 1
ATOM 1236 C C . VAL A 1 169 ? -20.407 4.819 0.416 1.00 96.62 169 VAL A C 1
ATOM 1238 O O . VAL A 1 169 ? -20.812 5.477 -0.539 1.00 96.62 169 VAL A O 1
ATOM 1241 N N . SER A 1 170 ? -19.441 3.915 0.305 1.00 94.69 170 SER A N 1
ATOM 1242 C CA . SER A 1 170 ? -18.745 3.577 -0.929 1.00 94.69 170 SER A CA 1
ATOM 1243 C C . SER A 1 170 ? -19.428 2.430 -1.673 1.00 94.69 170 SER A C 1
ATOM 1245 O O . SER A 1 170 ? -19.914 1.457 -1.082 1.00 94.69 170 SER A O 1
ATOM 1247 N N . SER A 1 171 ? -19.409 2.529 -3.001 1.00 91.12 171 SER A N 1
ATOM 1248 C CA . SER A 1 171 ? -19.781 1.453 -3.921 1.00 91.12 171 SER A CA 1
ATOM 1249 C C . SER A 1 171 ? -18.626 0.492 -4.227 1.00 91.12 171 SER A C 1
ATOM 1251 O O . SER A 1 171 ? -18.875 -0.600 -4.728 1.00 91.12 171 SER A O 1
ATOM 1253 N N . ASP A 1 172 ? -17.380 0.868 -3.914 1.00 93.81 172 ASP A N 1
ATOM 1254 C CA . ASP A 1 172 ? -16.176 0.053 -4.124 1.00 93.81 172 ASP A CA 1
ATOM 1255 C C . ASP A 1 172 ? -15.161 0.300 -2.995 1.00 93.81 172 ASP A C 1
ATOM 1257 O O . ASP A 1 172 ? -14.137 0.979 -3.138 1.00 93.81 172 ASP A O 1
ATOM 1261 N N . ILE A 1 173 ? -15.481 -0.242 -1.818 1.00 96.69 173 ILE A N 1
ATOM 1262 C CA . ILE A 1 173 ? -14.638 -0.111 -0.625 1.00 96.69 173 ILE A CA 1
ATOM 1263 C C . ILE A 1 173 ? -13.300 -0.841 -0.797 1.00 96.69 173 ILE A C 1
ATOM 1265 O O . ILE A 1 173 ? -12.287 -0.412 -0.247 1.00 96.69 173 ILE A O 1
ATOM 1269 N N . THR A 1 174 ? -13.265 -1.918 -1.585 1.00 95.81 174 THR A N 1
ATOM 1270 C CA . THR A 1 174 ? -12.062 -2.729 -1.802 1.00 95.81 174 THR A CA 1
ATOM 1271 C C . THR A 1 174 ? -10.997 -1.930 -2.549 1.00 95.81 174 THR A C 1
ATOM 1273 O O . THR A 1 174 ? -9.851 -1.868 -2.091 1.00 95.81 174 THR A O 1
ATOM 1276 N N . GLY A 1 175 ? -11.364 -1.251 -3.642 1.00 96.75 175 GLY A N 1
ATOM 1277 C CA . GLY A 1 175 ? -10.447 -0.371 -4.370 1.00 96.75 175 GLY A CA 1
ATOM 1278 C C . GLY A 1 175 ? -9.932 0.793 -3.518 1.00 96.75 175 GLY A C 1
ATOM 1279 O O . GLY A 1 175 ? -8.745 1.135 -3.575 1.00 96.75 175 GLY A O 1
ATOM 1280 N N . MET A 1 176 ? -10.791 1.357 -2.662 1.00 97.88 176 MET A N 1
ATOM 1281 C CA . MET A 1 176 ? -10.413 2.416 -1.719 1.00 97.88 176 MET A CA 1
ATOM 1282 C C . MET A 1 176 ? -9.452 1.918 -0.626 1.00 97.88 176 MET A C 1
ATOM 1284 O O . MET A 1 176 ? -8.478 2.601 -0.301 1.00 97.88 176 MET A O 1
ATOM 1288 N N . LYS A 1 177 ? -9.657 0.713 -0.071 1.00 97.75 177 LYS A N 1
ATOM 1289 C CA . LYS A 1 177 ? -8.746 0.130 0.934 1.00 97.75 177 LYS A CA 1
ATOM 1290 C C . LYS A 1 177 ? -7.354 -0.085 0.373 1.00 97.75 177 LYS A C 1
ATOM 1292 O O . LYS A 1 177 ? -6.377 0.224 1.053 1.00 97.75 177 LYS A O 1
ATOM 1297 N N . TRP A 1 178 ? -7.252 -0.557 -0.868 1.00 97.88 178 TRP A N 1
ATOM 1298 C CA . TRP A 1 178 ? -5.959 -0.666 -1.532 1.00 97.88 178 TRP A CA 1
ATOM 1299 C C . TRP A 1 178 ? -5.287 0.694 -1.685 1.00 97.88 178 TRP A C 1
ATOM 1301 O O . TRP A 1 178 ? -4.111 0.803 -1.352 1.00 97.88 178 TRP A O 1
ATOM 1311 N N . LEU A 1 179 ? -6.015 1.750 -2.068 1.00 97.75 179 LEU A N 1
ATOM 1312 C CA . LEU A 1 179 ? -5.439 3.098 -2.086 1.00 97.75 179 LEU A CA 1
ATOM 1313 C C . LEU A 1 179 ? -4.978 3.543 -0.684 1.00 97.75 179 LEU A C 1
ATOM 1315 O O . LEU A 1 179 ? -3.899 4.118 -0.536 1.00 97.75 179 LEU A O 1
ATOM 1319 N N . LYS A 1 180 ? -5.732 3.204 0.370 1.00 97.06 180 LYS A N 1
ATOM 1320 C CA . LYS A 1 180 ? -5.353 3.491 1.764 1.00 97.06 180 LYS A CA 1
ATOM 1321 C C . LYS A 1 180 ? -4.087 2.746 2.194 1.00 97.06 180 LYS A C 1
ATOM 1323 O O . LYS A 1 180 ? -3.317 3.287 2.990 1.00 97.06 180 LYS A O 1
ATOM 1328 N N . VAL A 1 181 ? -3.827 1.547 1.664 1.00 97.75 181 VAL A N 1
ATOM 1329 C CA . VAL A 1 181 ? -2.560 0.833 1.901 1.00 97.75 181 VAL A CA 1
ATOM 1330 C C . VAL A 1 181 ? -1.374 1.680 1.446 1.00 97.75 181 VAL A C 1
ATOM 1332 O O . VAL A 1 181 ? -0.419 1.789 2.206 1.00 97.75 181 VAL A O 1
ATOM 1335 N N . PHE A 1 182 ? -1.444 2.358 0.295 1.00 97.12 182 PHE A N 1
ATOM 1336 C CA . PHE A 1 182 ? -0.364 3.249 -0.153 1.00 97.12 182 PHE A CA 1
ATOM 1337 C C . PHE A 1 182 ? -0.145 4.449 0.774 1.00 97.12 182 PHE A C 1
ATOM 1339 O O . PHE A 1 182 ? 0.996 4.828 1.034 1.00 97.12 182 PHE A O 1
ATOM 1346 N N . VAL A 1 183 ? -1.221 5.037 1.303 1.00 93.56 183 VAL A N 1
ATOM 1347 C CA . VAL A 1 183 ? -1.118 6.133 2.285 1.00 93.56 183 VAL A CA 1
ATOM 1348 C C . VAL A 1 183 ? -0.386 5.654 3.541 1.00 93.56 183 VAL A C 1
ATOM 1350 O O . VAL A 1 183 ? 0.460 6.353 4.089 1.00 93.56 183 VAL A O 1
ATOM 1353 N N . ASN A 1 184 ? -0.684 4.434 3.984 1.00 95.62 184 ASN A N 1
ATOM 1354 C CA . ASN A 1 184 ? -0.091 3.856 5.183 1.00 95.62 184 ASN A CA 1
ATOM 1355 C C . ASN A 1 184 ? 1.281 3.204 4.942 1.00 95.62 184 ASN A C 1
ATOM 1357 O O . ASN A 1 184 ? 1.999 2.960 5.913 1.00 95.62 184 ASN A O 1
ATOM 1361 N N . SER A 1 185 ? 1.670 2.917 3.696 1.00 96.56 185 SER A N 1
ATOM 1362 C CA . SER A 1 185 ? 2.873 2.133 3.380 1.00 96.56 185 SER A CA 1
ATOM 1363 C C . SER A 1 185 ? 4.177 2.860 3.691 1.00 96.56 185 SER A C 1
ATOM 1365 O O . SER A 1 185 ? 5.215 2.218 3.815 1.00 96.56 185 SER A O 1
ATOM 1367 N N . SER A 1 186 ? 4.145 4.186 3.850 1.00 95.44 186 SER A N 1
ATOM 1368 C CA . SER A 1 186 ? 5.294 4.972 4.309 1.00 95.44 186 SER A CA 1
ATOM 1369 C C . SER A 1 186 ? 5.528 4.865 5.821 1.00 95.44 186 SER A C 1
ATOM 1371 O O . SER A 1 186 ? 6.606 5.220 6.294 1.00 95.44 186 SER A O 1
ATOM 1373 N N . ASN A 1 187 ? 4.561 4.354 6.597 1.00 96.38 187 ASN A N 1
ATOM 1374 C CA . ASN A 1 187 ? 4.672 4.238 8.058 1.00 96.38 187 ASN A CA 1
ATOM 1375 C C . ASN A 1 187 ? 5.777 3.269 8.507 1.00 96.38 187 ASN A C 1
ATOM 1377 O O . ASN A 1 187 ? 6.191 3.320 9.668 1.00 96.38 187 ASN A O 1
ATOM 1381 N N . CYS A 1 188 ? 6.259 2.395 7.617 1.00 97.56 188 CYS A N 1
ATOM 1382 C CA . CYS A 1 188 ? 7.373 1.498 7.908 1.00 97.56 188 CYS A CA 1
ATOM 1383 C C . CYS A 1 188 ? 8.691 2.261 8.113 1.00 97.56 188 CYS A C 1
ATOM 1385 O O . CYS A 1 188 ? 9.504 1.851 8.930 1.00 97.56 188 CYS A O 1
ATOM 1387 N N . ILE A 1 189 ? 8.899 3.397 7.439 1.00 97.50 189 ILE A N 1
ATOM 1388 C CA . ILE A 1 189 ? 10.166 4.141 7.494 1.00 97.50 189 ILE A CA 1
ATOM 1389 C C . ILE A 1 189 ? 10.410 4.747 8.890 1.00 97.50 189 ILE A C 1
ATOM 1391 O O . ILE A 1 189 ? 11.437 4.434 9.493 1.00 97.50 189 ILE A O 1
ATOM 1395 N N . PRO A 1 190 ? 9.471 5.509 9.488 1.00 97.56 190 PRO A N 1
ATOM 1396 C CA . PRO A 1 190 ? 9.608 5.940 10.878 1.00 97.56 190 PRO A CA 1
ATOM 1397 C C . PRO A 1 190 ? 9.732 4.779 11.864 1.00 97.56 190 PRO A C 1
ATOM 1399 O O . PRO A 1 190 ? 10.434 4.898 12.862 1.00 97.56 190 PRO A O 1
ATOM 1402 N N . ALA A 1 191 ? 9.071 3.650 11.597 1.00 97.81 191 ALA A N 1
ATOM 1403 C CA . ALA A 1 191 ? 9.179 2.460 12.436 1.00 97.81 191 ALA A CA 1
ATOM 1404 C C . ALA A 1 191 ? 10.583 1.840 12.404 1.00 97.81 191 ALA A C 1
ATOM 1406 O O . ALA A 1 191 ? 11.063 1.390 13.437 1.00 97.81 191 ALA A O 1
ATOM 1407 N N . ILE A 1 192 ? 11.248 1.868 11.248 1.00 98.25 192 ILE A N 1
ATOM 1408 C CA . ILE A 1 192 ? 12.631 1.413 11.078 1.00 98.25 192 ILE A CA 1
ATOM 1409 C C . ILE A 1 192 ? 13.616 2.369 11.770 1.00 98.25 192 ILE A C 1
ATOM 1411 O O . ILE A 1 192 ? 14.565 1.913 12.405 1.00 98.25 192 ILE A O 1
ATOM 1415 N N . LEU A 1 193 ? 13.384 3.681 11.661 1.00 97.88 193 LEU A N 1
ATOM 1416 C CA . LEU A 1 193 ? 14.326 4.728 12.083 1.00 97.88 193 LEU A CA 1
ATOM 1417 C C . LEU A 1 193 ? 14.090 5.268 13.505 1.00 97.88 193 LEU A C 1
ATOM 1419 O O . LEU A 1 193 ? 14.923 5.997 14.039 1.00 97.88 193 LEU A O 1
ATOM 1423 N N . GLY A 1 194 ? 12.938 4.978 14.113 1.00 97.00 194 GLY A N 1
ATOM 1424 C CA . GLY A 1 194 ? 12.576 5.447 15.457 1.00 97.00 194 GLY A CA 1
ATOM 1425 C C . GLY A 1 194 ? 12.223 6.936 15.554 1.00 97.00 194 GLY A C 1
ATOM 1426 O O . GLY A 1 194 ? 12.140 7.478 16.658 1.00 97.00 194 GLY A O 1
ATOM 1427 N N . LYS A 1 195 ? 11.999 7.603 14.419 1.00 96.56 195 LYS A N 1
ATOM 1428 C CA . LYS A 1 195 ? 11.796 9.059 14.299 1.00 96.56 195 LYS A CA 1
ATOM 1429 C C . LYS A 1 195 ? 10.351 9.413 13.941 1.00 96.56 195 LYS A C 1
ATOM 1431 O O . LYS A 1 195 ? 9.545 8.532 13.662 1.00 96.56 195 LYS A O 1
ATOM 1436 N N . SER A 1 196 ? 9.983 10.691 13.986 1.00 96.12 196 SER A N 1
ATOM 1437 C CA . SER A 1 196 ? 8.694 11.155 13.445 1.00 96.12 196 SER A CA 1
ATOM 1438 C C . SER A 1 196 ? 8.664 11.097 11.911 1.00 96.12 196 SER A C 1
ATOM 1440 O O . SER A 1 196 ? 9.707 10.985 11.263 1.00 96.12 196 SER A O 1
ATOM 1442 N N . MET A 1 197 ? 7.468 11.188 11.319 1.00 95.12 197 MET A N 1
ATOM 1443 C CA . MET A 1 197 ? 7.291 11.284 9.864 1.00 95.12 197 MET A CA 1
ATOM 1444 C C . MET A 1 197 ? 8.088 12.467 9.300 1.00 95.12 197 MET A C 1
ATOM 1446 O O . MET A 1 197 ? 8.868 12.293 8.367 1.00 95.12 197 MET A O 1
ATOM 1450 N N . GLN A 1 198 ? 7.947 13.646 9.911 1.00 95.81 198 GLN A N 1
ATOM 1451 C CA . GLN A 1 198 ? 8.622 14.871 9.492 1.00 95.81 198 GLN A CA 1
ATOM 1452 C C . GLN A 1 198 ? 10.143 14.702 9.488 1.00 95.81 198 GLN A C 1
ATOM 1454 O O . GLN A 1 198 ? 10.779 14.982 8.478 1.00 95.81 198 GLN A O 1
ATOM 1459 N N . GLU A 1 199 ? 10.722 14.180 10.574 1.00 96.25 199 GLU A N 1
ATOM 1460 C CA . GLU A 1 199 ? 12.169 13.949 10.666 1.00 96.25 199 GLU A CA 1
ATOM 1461 C C . GLU A 1 199 ? 12.660 12.965 9.595 1.00 96.25 199 GLU A C 1
ATOM 1463 O O . GLU A 1 199 ? 13.671 13.223 8.945 1.00 96.25 199 GLU A O 1
ATOM 1468 N N . CYS A 1 200 ? 11.940 11.857 9.374 1.00 96.75 200 CYS A N 1
ATOM 1469 C CA . CYS A 1 200 ? 12.319 10.846 8.381 1.00 96.75 200 CYS A CA 1
ATOM 1470 C C . CYS A 1 200 ? 12.399 11.425 6.968 1.00 96.75 200 CYS A C 1
ATOM 1472 O O . CYS A 1 200 ? 13.347 11.153 6.234 1.00 96.75 200 CYS A O 1
ATOM 1474 N N . PHE A 1 201 ? 11.410 12.236 6.598 1.00 96.38 201 PHE A N 1
ATOM 1475 C CA . PHE A 1 201 ? 11.242 12.726 5.233 1.00 96.38 201 PHE A CA 1
ATOM 1476 C C . PHE A 1 201 ? 11.913 14.081 4.973 1.00 96.38 201 PHE A C 1
ATOM 1478 O O . PHE A 1 201 ? 11.745 14.649 3.897 1.00 96.38 201 PHE A O 1
ATOM 1485 N N . THR A 1 202 ? 12.749 14.565 5.898 1.00 95.44 202 THR A N 1
ATOM 1486 C CA . THR A 1 202 ? 13.798 15.547 5.562 1.00 95.44 202 THR A CA 1
ATOM 1487 C C . THR A 1 202 ? 14.906 14.924 4.705 1.00 95.44 202 THR A C 1
ATOM 1489 O O . THR A 1 202 ? 15.570 15.621 3.940 1.00 95.44 202 THR A O 1
ATOM 1492 N N . ASN A 1 203 ? 15.092 13.602 4.792 1.00 95.12 203 ASN A N 1
ATOM 1493 C CA . ASN A 1 203 ? 16.063 12.862 3.999 1.00 95.12 203 ASN A CA 1
ATOM 1494 C C . ASN A 1 203 ? 15.451 12.446 2.645 1.00 95.12 203 ASN A C 1
ATOM 1496 O O . ASN A 1 203 ? 14.446 11.729 2.586 1.00 95.12 203 ASN A O 1
ATOM 1500 N N . LEU A 1 204 ? 16.075 12.876 1.543 1.00 95.00 204 LEU A N 1
ATOM 1501 C CA . LEU A 1 204 ? 15.585 12.595 0.190 1.00 95.00 204 LEU A CA 1
ATOM 1502 C C . LEU A 1 204 ? 15.691 11.117 -0.206 1.00 95.00 204 LEU A C 1
ATOM 1504 O O . LEU A 1 204 ? 14.850 10.655 -0.971 1.00 95.00 204 LEU A O 1
ATOM 1508 N N . ASP A 1 205 ? 16.650 10.356 0.327 1.00 94.50 205 ASP A N 1
ATOM 1509 C CA . ASP A 1 205 ? 16.737 8.915 0.067 1.00 94.50 205 ASP A CA 1
ATOM 1510 C C . ASP A 1 205 ? 15.586 8.160 0.749 1.00 94.50 205 ASP A C 1
ATOM 1512 O O . ASP A 1 205 ? 15.009 7.250 0.157 1.00 94.50 205 ASP A O 1
ATOM 1516 N N . ALA A 1 206 ? 15.164 8.579 1.947 1.00 95.69 206 ALA A N 1
ATOM 1517 C CA . ALA A 1 206 ? 13.962 8.031 2.579 1.00 95.69 206 ALA A CA 1
ATOM 1518 C C . ALA A 1 206 ? 12.692 8.343 1.772 1.00 95.69 206 ALA A C 1
ATOM 1520 O O . ALA A 1 206 ? 11.826 7.481 1.611 1.00 95.69 206 ALA A O 1
ATOM 1521 N N . CYS A 1 207 ? 12.601 9.547 1.202 1.00 96.38 207 CYS A N 1
ATOM 1522 C CA . CYS A 1 207 ? 11.515 9.902 0.289 1.00 96.38 207 CYS A CA 1
ATOM 1523 C C . CYS A 1 207 ? 11.556 9.060 -0.996 1.00 96.38 207 CYS A C 1
ATOM 1525 O O . CYS A 1 207 ? 10.520 8.563 -1.436 1.00 96.38 207 CYS A O 1
ATOM 1527 N N . ALA A 1 208 ? 12.744 8.843 -1.565 1.00 94.12 208 ALA A N 1
ATOM 1528 C CA . ALA A 1 208 ? 12.946 7.999 -2.739 1.00 94.12 208 ALA A CA 1
ATOM 1529 C C . ALA A 1 208 ? 12.524 6.544 -2.484 1.00 94.12 208 ALA A C 1
ATOM 1531 O O . ALA A 1 208 ? 11.869 5.938 -3.330 1.00 94.12 208 ALA A O 1
ATOM 1532 N N . VAL A 1 209 ? 12.821 6.001 -1.298 1.00 96.06 209 VAL A N 1
ATOM 1533 C CA . VAL A 1 209 ? 12.334 4.678 -0.887 1.00 96.06 209 VAL A CA 1
ATOM 1534 C C . VAL A 1 209 ? 10.806 4.648 -0.849 1.00 96.06 209 VAL A C 1
ATOM 1536 O O . VAL A 1 209 ? 10.226 3.712 -1.392 1.00 96.06 209 VAL A O 1
ATOM 1539 N N . THR A 1 210 ? 10.130 5.669 -0.307 1.00 95.81 210 THR A N 1
ATOM 1540 C CA . THR A 1 210 ? 8.655 5.739 -0.353 1.00 95.81 210 THR A CA 1
ATOM 1541 C C . THR A 1 210 ? 8.116 5.735 -1.780 1.00 95.81 210 THR A C 1
ATOM 1543 O O . THR A 1 210 ? 7.151 5.029 -2.069 1.00 95.81 210 THR A O 1
ATOM 1546 N N . MET A 1 211 ? 8.747 6.475 -2.693 1.00 94.88 211 MET A N 1
ATOM 1547 C CA . MET A 1 211 ? 8.355 6.456 -4.106 1.00 94.88 211 MET A CA 1
ATOM 1548 C C . MET A 1 211 ? 8.549 5.067 -4.712 1.00 94.88 211 MET A C 1
ATOM 1550 O O . MET A 1 211 ? 7.668 4.582 -5.419 1.00 94.88 211 MET A O 1
ATOM 1554 N N . GLY A 1 212 ? 9.631 4.377 -4.350 1.00 93.69 212 GLY A N 1
ATOM 1555 C CA . GLY A 1 212 ? 9.844 2.987 -4.731 1.00 93.69 212 GLY A CA 1
ATOM 1556 C C . GLY A 1 212 ? 8.769 2.038 -4.195 1.00 93.69 212 GLY A C 1
ATOM 1557 O O . GLY A 1 212 ? 8.298 1.176 -4.936 1.00 93.69 212 GLY A O 1
ATOM 1558 N N . ILE A 1 213 ? 8.331 2.219 -2.942 1.00 96.44 213 ILE A N 1
ATOM 1559 C CA . ILE A 1 213 ? 7.225 1.452 -2.344 1.00 96.44 213 ILE A CA 1
ATOM 1560 C C . ILE A 1 213 ? 5.957 1.632 -3.179 1.00 96.44 213 ILE A C 1
ATOM 1562 O O . ILE A 1 213 ? 5.291 0.649 -3.501 1.00 96.44 213 ILE A O 1
ATOM 1566 N N . TRP A 1 214 ? 5.626 2.876 -3.540 1.00 95.75 214 TRP A N 1
ATOM 1567 C CA . TRP A 1 214 ? 4.436 3.185 -4.329 1.00 95.75 214 TRP A CA 1
ATOM 1568 C C . TRP A 1 214 ? 4.533 2.659 -5.761 1.00 95.75 214 TRP A C 1
ATOM 1570 O O . TRP A 1 214 ? 3.563 2.108 -6.267 1.00 95.75 214 TRP A O 1
ATOM 1580 N N . GLN A 1 215 ? 5.689 2.766 -6.412 1.00 90.88 215 GLN A N 1
ATOM 1581 C CA . GLN A 1 215 ? 5.898 2.227 -7.758 1.00 90.88 215 GLN A CA 1
ATOM 1582 C C . GLN A 1 215 ? 5.776 0.698 -7.785 1.00 90.88 215 GLN A C 1
ATOM 1584 O O . GLN A 1 215 ? 5.079 0.148 -8.640 1.00 90.88 215 GLN A O 1
ATOM 1589 N N . GLU A 1 216 ? 6.399 0.006 -6.826 1.00 92.31 216 GLU A N 1
ATOM 1590 C CA . GLU A 1 216 ? 6.284 -1.448 -6.687 1.00 92.31 216 GLU A CA 1
ATOM 1591 C C . GLU A 1 216 ? 4.841 -1.859 -6.365 1.00 92.31 216 GLU A C 1
ATOM 1593 O O . GLU A 1 216 ? 4.309 -2.779 -6.988 1.00 92.31 216 GLU A O 1
ATOM 1598 N N . GLY A 1 217 ? 4.182 -1.135 -5.454 1.00 95.00 217 GLY A N 1
ATOM 1599 C CA . GLY A 1 217 ? 2.786 -1.355 -5.086 1.00 95.00 217 GLY A CA 1
ATOM 1600 C C . GLY A 1 217 ? 1.823 -1.155 -6.257 1.00 95.00 217 GLY A C 1
ATOM 1601 O O . GLY A 1 217 ? 0.953 -1.994 -6.470 1.00 95.00 217 GLY A O 1
ATOM 1602 N N . LEU A 1 218 ? 1.999 -0.099 -7.065 1.00 92.25 218 LEU A N 1
ATOM 1603 C CA . LEU A 1 218 ? 1.202 0.155 -8.274 1.00 92.25 218 LEU A CA 1
ATOM 1604 C C . LEU A 1 218 ? 1.386 -0.964 -9.304 1.00 92.25 218 LEU A C 1
ATOM 1606 O O . LEU A 1 218 ? 0.417 -1.420 -9.910 1.00 92.25 218 LEU A O 1
ATOM 1610 N N . GLY A 1 219 ? 2.623 -1.442 -9.472 1.00 87.06 219 GLY A N 1
ATOM 1611 C CA . GLY A 1 219 ? 2.910 -2.612 -10.297 1.00 87.06 219 GLY A CA 1
ATOM 1612 C C . GLY A 1 219 ? 2.228 -3.880 -9.774 1.00 87.06 219 GLY A C 1
ATOM 1613 O O . GLY A 1 219 ? 1.706 -4.660 -10.568 1.00 87.06 219 GLY A O 1
ATOM 1614 N N . ALA A 1 220 ? 2.199 -4.075 -8.454 1.00 89.19 220 ALA A N 1
ATOM 1615 C CA . ALA A 1 220 ? 1.582 -5.231 -7.814 1.00 89.19 220 ALA A CA 1
ATOM 1616 C C . ALA A 1 220 ? 0.054 -5.246 -7.978 1.00 89.19 220 ALA A C 1
ATOM 1618 O O . ALA A 1 220 ? -0.498 -6.240 -8.450 1.00 89.19 220 ALA A O 1
ATOM 1619 N N . VAL A 1 221 ? -0.628 -4.141 -7.653 1.00 92.81 221 VAL A N 1
ATOM 1620 C CA . VAL A 1 221 ? -2.094 -4.042 -7.792 1.00 92.81 221 VAL A CA 1
ATOM 1621 C C . VAL A 1 221 ? -2.528 -4.108 -9.256 1.00 92.81 221 VAL A C 1
ATOM 1623 O O . VAL A 1 221 ? -3.509 -4.781 -9.564 1.00 92.81 221 VAL A O 1
ATOM 1626 N N . GLY A 1 222 ? -1.754 -3.513 -10.174 1.00 89.69 222 GLY A N 1
ATOM 1627 C CA . GLY A 1 222 ? -2.008 -3.598 -11.612 1.00 89.69 222 GLY A CA 1
ATOM 1628 C C . GLY A 1 222 ? -1.926 -5.032 -12.143 1.00 89.69 222 GLY A C 1
ATOM 1629 O O . GLY A 1 222 ? -2.833 -5.479 -12.836 1.00 89.69 222 GLY A O 1
ATOM 1630 N N . LYS A 1 223 ? -0.889 -5.794 -11.761 1.00 83.12 223 LYS A N 1
ATOM 1631 C CA . LYS A 1 223 ? -0.753 -7.217 -12.137 1.00 83.12 223 LYS A CA 1
ATOM 1632 C C . LYS A 1 223 ? -1.854 -8.105 -11.564 1.00 83.12 223 LYS A C 1
ATOM 1634 O O . LYS A 1 223 ? -2.188 -9.119 -12.167 1.00 83.12 223 LYS A O 1
ATOM 1639 N N . ALA A 1 224 ? -2.393 -7.744 -10.405 1.00 84.12 224 ALA A N 1
ATOM 1640 C CA . ALA A 1 224 ? -3.504 -8.456 -9.790 1.00 84.12 224 ALA A CA 1
ATOM 1641 C C . ALA A 1 224 ? -4.881 -8.054 -10.354 1.00 84.12 224 ALA A C 1
ATOM 1643 O O . ALA A 1 224 ? -5.889 -8.606 -9.923 1.00 84.12 224 ALA A O 1
ATOM 1644 N N . GLY A 1 225 ? -4.944 -7.094 -11.289 1.00 87.69 225 GLY A N 1
ATOM 1645 C CA . GLY A 1 225 ? -6.207 -6.595 -11.842 1.00 87.69 225 GLY A CA 1
ATOM 1646 C C . GLY A 1 225 ? -7.042 -5.791 -10.840 1.00 87.69 225 GLY A C 1
ATOM 1647 O O . GLY A 1 225 ? -8.253 -5.662 -11.003 1.00 87.69 225 GLY A O 1
ATOM 1648 N N . ILE A 1 226 ? -6.417 -5.260 -9.787 1.00 92.56 226 ILE A N 1
ATOM 1649 C CA . ILE A 1 226 ? -7.105 -4.502 -8.743 1.00 92.56 226 ILE A CA 1
ATOM 1650 C C . ILE A 1 226 ? -7.284 -3.062 -9.213 1.00 92.56 226 ILE A C 1
ATOM 1652 O O . ILE A 1 226 ? -6.317 -2.324 -9.416 1.00 92.56 226 ILE A O 1
ATOM 1656 N N . LYS A 1 227 ? -8.543 -2.643 -9.340 1.00 94.56 227 LYS A N 1
ATOM 1657 C CA . LYS A 1 227 ? -8.901 -1.257 -9.628 1.00 94.56 227 LYS A CA 1
ATOM 1658 C C . LYS A 1 227 ? -8.796 -0.422 -8.353 1.00 94.56 227 LYS A C 1
ATOM 1660 O O . LYS A 1 227 ? -9.476 -0.693 -7.369 1.00 94.56 227 LYS A O 1
ATOM 1665 N N . LEU A 1 228 ? -7.950 0.604 -8.374 1.00 96.38 228 LEU A N 1
ATOM 1666 C CA . LEU A 1 228 ? -7.875 1.577 -7.286 1.00 96.38 228 LEU A CA 1
ATOM 1667 C C . LEU A 1 228 ? -9.004 2.604 -7.405 1.00 96.38 228 LEU A C 1
ATOM 1669 O O . LEU A 1 228 ? -9.390 2.991 -8.509 1.00 96.38 228 LEU A O 1
ATOM 1673 N N . VAL A 1 229 ? -9.486 3.072 -6.256 1.00 96.44 229 VAL A N 1
ATOM 1674 C CA . VAL A 1 229 ? -10.542 4.086 -6.153 1.00 96.44 229 VAL A CA 1
ATOM 1675 C C . VAL A 1 229 ? -10.084 5.178 -5.195 1.00 96.44 229 VAL A C 1
ATOM 1677 O O . VAL A 1 229 ? -9.465 4.885 -4.172 1.00 96.44 229 VAL A O 1
ATOM 1680 N N . SER A 1 230 ? -10.353 6.434 -5.555 1.00 96.88 230 SER A N 1
ATOM 1681 C CA . SER A 1 230 ? -9.997 7.616 -4.764 1.00 96.88 230 SER A CA 1
ATOM 1682 C C . SER A 1 230 ? -10.571 7.556 -3.350 1.00 96.88 230 SER A C 1
ATOM 1684 O O . SER A 1 230 ? -11.679 7.077 -3.144 1.00 96.88 230 SER A O 1
ATOM 1686 N N . LEU A 1 231 ? -9.816 8.073 -2.384 1.00 95.94 231 LEU A N 1
ATOM 1687 C CA . LEU A 1 231 ? -10.274 8.263 -1.011 1.00 95.94 231 LEU A CA 1
ATOM 1688 C C . LEU A 1 231 ? -10.769 9.702 -0.820 1.00 95.94 231 LEU A C 1
ATOM 1690 O O . LEU A 1 231 ? -10.302 10.595 -1.540 1.00 95.94 231 LEU A O 1
ATOM 1694 N N . PRO A 1 232 ? -11.604 9.961 0.204 1.00 91.19 232 PRO A N 1
ATOM 1695 C CA . PRO A 1 232 ? -11.849 11.320 0.673 1.00 91.19 232 PRO A CA 1
ATOM 1696 C C . PRO A 1 232 ? -10.519 12.033 0.942 1.00 91.19 232 PRO A C 1
ATOM 1698 O O . PRO A 1 232 ? -9.609 11.459 1.544 1.00 91.19 232 PRO A O 1
ATOM 1701 N N . ASP A 1 233 ? -10.376 13.251 0.420 1.00 85.00 233 ASP A N 1
ATOM 1702 C CA . ASP A 1 233 ? -9.182 14.107 0.531 1.00 85.00 233 ASP A CA 1
ATOM 1703 C C . ASP A 1 233 ? -7.867 13.547 -0.056 1.00 85.00 233 ASP A C 1
ATOM 1705 O O . ASP A 1 233 ? -6.837 14.236 -0.062 1.00 85.00 233 ASP A O 1
ATOM 1709 N N . PHE A 1 234 ? -7.887 12.343 -0.638 1.00 90.94 234 PHE A N 1
ATOM 1710 C CA . PHE A 1 234 ? -6.735 11.725 -1.294 1.00 90.94 234 PHE A CA 1
ATOM 1711 C C . PHE A 1 234 ? -7.125 11.087 -2.644 1.00 90.94 234 PHE A C 1
ATOM 1713 O O . PHE A 1 234 ? -7.336 9.872 -2.737 1.00 90.94 234 PHE A O 1
ATOM 1720 N N . PRO A 1 235 ? -7.201 11.904 -3.715 1.00 94.56 235 PRO A N 1
ATOM 1721 C CA . PRO A 1 235 ? -7.489 11.427 -5.065 1.00 94.56 235 PRO A CA 1
ATOM 1722 C C . PRO A 1 235 ? -6.398 10.494 -5.601 1.00 94.56 235 PRO A C 1
ATOM 1724 O O . PRO A 1 235 ? -5.202 10.770 -5.449 1.00 94.56 235 PRO A O 1
ATOM 1727 N N . LEU A 1 236 ? -6.801 9.429 -6.297 1.00 93.81 236 LEU A N 1
ATOM 1728 C CA . LEU A 1 236 ? -5.903 8.467 -6.946 1.00 93.81 236 LEU A CA 1
ATOM 1729 C C . LEU A 1 236 ? -4.927 9.145 -7.922 1.00 93.81 236 LEU A C 1
ATOM 1731 O O . LEU A 1 236 ? -3.771 8.735 -8.058 1.00 93.81 236 LEU A O 1
ATOM 1735 N N . GLU A 1 237 ? -5.366 10.213 -8.584 1.00 92.12 237 GLU A N 1
ATOM 1736 C CA . GLU A 1 237 ? -4.567 10.987 -9.531 1.00 92.12 237 GLU A CA 1
ATOM 1737 C C . GLU A 1 237 ? -3.342 11.607 -8.857 1.00 92.12 237 GLU A C 1
ATOM 1739 O O . GLU A 1 237 ? -2.296 11.724 -9.490 1.00 92.12 237 GLU A O 1
ATOM 1744 N N . ARG A 1 238 ? -3.431 11.991 -7.573 1.00 91.75 238 ARG A N 1
ATOM 1745 C CA . ARG A 1 238 ? -2.278 12.540 -6.840 1.00 91.75 238 ARG A CA 1
ATOM 1746 C C . ARG A 1 238 ? -1.193 11.486 -6.672 1.00 91.75 238 ARG A C 1
ATOM 1748 O O . ARG A 1 238 ? -0.027 11.762 -6.947 1.00 91.75 238 ARG A O 1
ATOM 1755 N N . LEU A 1 239 ? -1.584 10.280 -6.262 1.00 92.44 239 LEU A N 1
ATOM 1756 C CA . LEU A 1 239 ? -0.656 9.170 -6.082 1.00 92.44 239 LEU A CA 1
ATOM 1757 C C . LEU A 1 239 ? -0.030 8.743 -7.412 1.00 92.44 239 LEU A C 1
ATOM 1759 O O . LEU A 1 239 ? 1.188 8.623 -7.508 1.00 92.44 239 LEU A O 1
ATOM 1763 N N . THR A 1 240 ? -0.852 8.539 -8.442 1.00 87.19 240 THR A N 1
ATOM 1764 C CA . THR A 1 240 ? -0.381 8.059 -9.751 1.00 87.19 240 THR A CA 1
ATOM 1765 C C . THR A 1 240 ? 0.508 9.079 -10.456 1.00 87.19 240 THR A C 1
ATOM 1767 O O . THR A 1 240 ? 1.538 8.691 -11.005 1.00 87.19 240 THR A O 1
ATOM 1770 N N . LYS A 1 241 ? 0.184 10.380 -10.382 1.00 87.38 241 LYS A N 1
ATOM 1771 C CA . LYS A 1 241 ? 1.062 11.445 -10.887 1.00 87.38 241 LYS A CA 1
ATOM 1772 C C . LYS A 1 241 ? 2.399 11.454 -10.157 1.00 87.38 241 LYS A C 1
ATOM 1774 O O . LYS A 1 241 ? 3.432 11.435 -10.815 1.00 87.38 241 LYS A O 1
ATOM 1779 N N . LEU A 1 242 ? 2.392 11.446 -8.820 1.00 88.81 242 LEU A N 1
ATOM 1780 C CA . LEU A 1 242 ? 3.632 11.532 -8.050 1.00 88.81 242 LEU A CA 1
ATOM 1781 C C . LEU A 1 242 ? 4.525 10.302 -8.264 1.00 88.81 242 LEU A C 1
ATOM 1783 O O . LEU A 1 242 ? 5.719 10.454 -8.499 1.00 88.81 242 LEU A O 1
ATOM 1787 N N . ALA A 1 243 ? 3.947 9.099 -8.262 1.00 86.75 243 ALA A N 1
ATOM 1788 C CA . ALA A 1 243 ? 4.684 7.859 -8.506 1.00 86.75 243 ALA A CA 1
ATOM 1789 C C . ALA A 1 243 ? 5.180 7.716 -9.961 1.00 86.75 243 ALA A C 1
ATOM 1791 O O . ALA A 1 243 ? 6.113 6.951 -10.212 1.00 86.75 243 ALA A O 1
ATOM 1792 N N . GLY A 1 244 ? 4.562 8.425 -10.914 1.00 79.75 244 GLY A N 1
ATOM 1793 C CA . GLY A 1 244 ? 4.948 8.431 -12.328 1.00 79.75 244 GLY A CA 1
ATOM 1794 C C . GLY A 1 244 ? 6.129 9.348 -12.670 1.00 79.75 244 GLY A C 1
ATOM 1795 O O . GLY A 1 244 ? 6.741 9.177 -13.725 1.00 79.75 244 GLY A O 1
ATOM 1796 N N . LEU A 1 245 ? 6.470 10.303 -11.800 1.00 79.94 245 LEU A N 1
ATOM 1797 C CA . LEU A 1 245 ? 7.624 11.189 -11.984 1.00 79.94 245 LEU A CA 1
ATOM 1798 C C . LEU A 1 245 ? 8.954 10.451 -11.734 1.00 79.94 245 LEU A C 1
ATOM 1800 O O . LEU A 1 245 ? 8.983 9.429 -11.039 1.00 79.94 245 LEU A O 1
ATOM 1804 N N . PRO A 1 246 ? 10.090 10.972 -12.242 1.00 81.38 246 PRO A N 1
ATOM 1805 C CA . PRO A 1 246 ? 11.409 10.510 -11.824 1.00 81.38 246 PRO A CA 1
ATOM 1806 C C . PRO A 1 246 ? 11.539 10.494 -10.293 1.00 81.38 246 PRO A C 1
ATOM 1808 O O . PRO A 1 246 ? 11.086 11.414 -9.609 1.00 81.38 246 PRO A O 1
ATOM 1811 N N . VAL A 1 247 ? 12.179 9.456 -9.743 1.00 82.38 247 VAL A N 1
ATOM 1812 C CA . VAL A 1 247 ? 12.300 9.257 -8.283 1.00 82.38 247 VAL A CA 1
ATOM 1813 C C . VAL A 1 247 ? 12.945 10.463 -7.593 1.00 82.38 247 VAL A C 1
ATOM 1815 O O . VAL A 1 247 ? 12.515 10.863 -6.518 1.00 82.38 247 VAL A O 1
ATOM 1818 N N . SER A 1 248 ? 13.943 11.088 -8.220 1.00 82.88 248 SER A N 1
ATOM 1819 C CA . SER A 1 248 ? 14.625 12.269 -7.676 1.00 82.88 248 SER A CA 1
ATOM 1820 C C . SER A 1 248 ? 13.725 13.506 -7.574 1.00 82.88 248 SER A C 1
ATOM 1822 O O . SER A 1 248 ? 13.899 14.316 -6.664 1.00 82.88 248 SER A O 1
ATOM 1824 N N . GLU A 1 249 ? 12.770 13.665 -8.489 1.00 87.44 249 GLU A N 1
ATOM 1825 C CA . GLU A 1 249 ? 11.821 14.779 -8.503 1.00 87.44 249 GLU A CA 1
ATOM 1826 C C . GLU A 1 249 ? 10.672 14.525 -7.524 1.00 87.44 249 GLU A C 1
ATOM 1828 O O . GLU A 1 249 ? 10.400 15.342 -6.642 1.00 87.44 249 GLU A O 1
ATOM 1833 N N . SER A 1 250 ? 10.058 13.345 -7.617 1.00 90.62 250 SER A N 1
ATOM 1834 C CA . SER A 1 250 ? 8.978 12.931 -6.720 1.00 90.62 250 SER A CA 1
ATOM 1835 C C . SER A 1 250 ? 9.417 12.882 -5.257 1.00 90.62 250 SER A C 1
ATOM 1837 O O . SER A 1 250 ? 8.660 13.312 -4.390 1.00 90.62 250 SER A O 1
ATOM 1839 N N . ALA A 1 251 ? 10.657 12.473 -4.965 1.00 93.44 251 ALA A N 1
ATOM 1840 C CA . ALA A 1 251 ? 11.217 12.509 -3.614 1.00 93.44 251 ALA A CA 1
ATOM 1841 C C . ALA A 1 251 ? 11.258 13.928 -3.020 1.00 93.44 251 ALA A C 1
ATOM 1843 O O . ALA A 1 251 ? 10.930 14.104 -1.848 1.00 93.44 251 ALA A O 1
ATOM 1844 N N . LYS A 1 252 ? 11.613 14.951 -3.813 1.00 94.50 252 LYS A N 1
ATOM 1845 C CA . LYS A 1 252 ? 11.625 16.354 -3.356 1.00 94.50 252 LYS A CA 1
ATOM 1846 C C . LYS A 1 252 ? 10.215 16.858 -3.061 1.00 94.50 252 LYS A C 1
ATOM 1848 O O . LYS A 1 252 ? 9.991 17.479 -2.025 1.00 94.50 252 LYS A O 1
ATOM 1853 N N . ILE A 1 253 ? 9.264 16.556 -3.946 1.00 94.81 253 ILE A N 1
ATOM 1854 C CA . ILE A 1 253 ? 7.853 16.923 -3.757 1.00 94.81 253 ILE A CA 1
ATOM 1855 C C . ILE A 1 253 ? 7.299 16.237 -2.502 1.00 94.81 253 ILE A C 1
ATOM 1857 O O . ILE A 1 253 ? 6.688 16.887 -1.655 1.00 94.81 253 ILE A O 1
ATOM 1861 N N . PHE A 1 254 ? 7.560 14.936 -2.348 1.00 95.25 254 PHE A N 1
ATOM 1862 C CA . PHE A 1 254 ? 7.125 14.162 -1.190 1.00 95.25 254 PHE A CA 1
ATOM 1863 C C . PHE A 1 254 ? 7.728 14.699 0.112 1.00 95.25 254 PHE A C 1
ATOM 1865 O O . PHE A 1 254 ? 7.006 14.873 1.090 1.00 95.25 254 PHE A O 1
ATOM 1872 N N . SER A 1 255 ? 9.020 15.043 0.116 1.00 96.88 255 SER A N 1
ATOM 1873 C CA . SER A 1 255 ? 9.679 15.689 1.257 1.00 96.88 255 SER A CA 1
ATOM 1874 C C . SER A 1 255 ? 8.971 16.984 1.666 1.00 96.88 255 SER A C 1
ATOM 1876 O O . SER A 1 255 ? 8.643 17.160 2.840 1.00 96.88 255 SER A O 1
ATOM 1878 N N . GLY A 1 256 ? 8.649 17.859 0.705 1.00 94.88 256 GLY A N 1
ATOM 1879 C CA . GLY A 1 256 ? 7.912 19.101 0.961 1.00 94.88 256 GLY A CA 1
ATOM 1880 C C . GLY A 1 256 ? 6.525 18.876 1.576 1.00 94.88 256 GLY A C 1
ATOM 1881 O O . GLY A 1 256 ? 6.142 19.593 2.498 1.00 94.88 256 GLY A O 1
ATOM 1882 N N . ILE A 1 257 ? 5.792 17.855 1.122 1.00 92.94 257 ILE A N 1
ATOM 1883 C CA . ILE A 1 257 ? 4.489 17.479 1.696 1.00 92.94 257 ILE A CA 1
ATOM 1884 C C . ILE A 1 257 ? 4.660 16.974 3.133 1.00 92.94 257 ILE A C 1
ATOM 1886 O O . ILE A 1 257 ? 3.976 17.428 4.047 1.00 92.94 257 ILE A O 1
ATOM 1890 N N . MET A 1 258 ? 5.584 16.037 3.342 1.00 93.94 258 MET A N 1
ATOM 1891 C CA . MET A 1 258 ? 5.717 15.329 4.614 1.00 93.94 258 MET A CA 1
ATOM 1892 C C . MET A 1 258 ? 6.319 16.183 5.725 1.00 93.94 258 MET A C 1
ATOM 1894 O O . MET A 1 258 ? 5.932 16.036 6.881 1.00 93.94 258 MET A O 1
ATOM 1898 N N . THR A 1 259 ? 7.244 17.083 5.398 1.00 92.69 259 THR A N 1
ATOM 1899 C CA . THR A 1 259 ? 7.834 18.010 6.377 1.00 92.69 259 THR A CA 1
ATOM 1900 C C . THR A 1 259 ? 6.835 19.059 6.863 1.00 92.69 259 THR A C 1
ATOM 1902 O O . THR A 1 259 ? 6.942 19.511 7.999 1.00 92.69 259 THR A O 1
ATOM 1905 N N . ASN A 1 260 ? 5.813 19.371 6.059 1.00 90.69 260 ASN A N 1
ATOM 1906 C CA . ASN A 1 260 ? 4.741 20.311 6.394 1.00 90.69 260 ASN A CA 1
ATOM 1907 C C . ASN A 1 260 ? 3.433 19.617 6.820 1.00 90.69 260 ASN A C 1
ATOM 1909 O O . ASN A 1 260 ? 2.380 20.251 6.832 1.00 90.69 260 ASN A O 1
ATOM 1913 N N . LEU A 1 261 ? 3.482 18.326 7.174 1.00 86.56 261 LEU A N 1
ATOM 1914 C CA . LEU A 1 261 ? 2.289 17.526 7.480 1.00 86.56 261 LEU A CA 1
ATOM 1915 C C . LEU A 1 261 ? 1.457 18.105 8.639 1.00 86.56 261 LEU A C 1
ATOM 1917 O O . LEU A 1 261 ? 0.230 18.095 8.597 1.00 86.56 261 LEU A O 1
ATOM 1921 N N . SER A 1 262 ? 2.127 18.599 9.680 1.00 86.62 262 SER A N 1
ATOM 1922 C CA . SER A 1 262 ? 1.511 19.250 10.840 1.00 86.62 262 SER A CA 1
ATOM 1923 C C . SER A 1 262 ? 2.554 20.011 11.651 1.00 86.62 262 SER A C 1
ATOM 1925 O O . SER A 1 262 ? 3.750 19.741 11.533 1.00 86.62 262 SER A O 1
ATOM 1927 N N . LYS A 1 263 ? 2.089 20.921 12.520 1.00 83.69 263 LYS A N 1
ATOM 1928 C CA . LYS A 1 263 ? 2.947 21.655 13.467 1.00 83.69 263 LYS A CA 1
ATOM 1929 C C . LYS A 1 263 ? 3.656 20.721 14.452 1.00 83.69 263 LYS A C 1
ATOM 1931 O O . LYS A 1 263 ? 4.844 20.881 14.694 1.00 83.69 263 LYS A O 1
ATOM 1936 N N . GLU A 1 264 ? 2.929 19.740 14.983 1.00 86.50 264 GLU A N 1
ATOM 1937 C CA . GLU A 1 264 ? 3.465 18.761 15.934 1.00 86.50 264 GLU A CA 1
ATOM 1938 C C . GLU A 1 264 ? 4.017 17.514 15.223 1.00 86.50 264 GLU A C 1
ATOM 1940 O O . GLU A 1 264 ? 3.455 17.111 14.196 1.00 86.50 264 GLU A O 1
ATOM 1945 N N . PRO A 1 265 ? 5.062 16.854 15.760 1.00 89.19 265 PRO A N 1
ATOM 1946 C CA . PRO A 1 265 ? 5.599 15.617 15.197 1.00 89.19 265 PRO A CA 1
ATOM 1947 C C . PRO A 1 265 ? 4.566 14.484 15.142 1.00 89.19 265 PRO A C 1
ATOM 1949 O O . PRO A 1 265 ? 3.939 14.135 16.144 1.00 89.19 265 PRO A O 1
ATOM 1952 N N . VAL A 1 266 ? 4.431 13.847 13.976 1.00 88.38 266 VAL A N 1
ATOM 1953 C CA . VAL A 1 266 ? 3.509 12.721 13.776 1.00 88.38 266 VAL A CA 1
ATOM 1954 C C . VAL A 1 266 ? 4.273 11.410 13.840 1.00 88.38 266 VAL A C 1
ATOM 1956 O O . VAL A 1 266 ? 5.253 11.197 13.128 1.00 88.38 266 VAL A O 1
ATOM 1959 N N . TYR A 1 267 ? 3.778 10.484 14.658 1.00 90.31 267 TYR A N 1
ATOM 1960 C CA . TYR A 1 267 ? 4.289 9.120 14.728 1.00 90.31 267 TYR A CA 1
ATOM 1961 C C . TYR A 1 267 ? 3.283 8.162 14.088 1.00 90.31 267 TYR A C 1
ATOM 1963 O O . TYR A 1 267 ? 2.155 8.036 14.565 1.00 90.31 267 TYR A O 1
ATOM 1971 N N . GLY A 1 268 ? 3.693 7.466 13.024 1.00 87.56 268 GLY A N 1
ATOM 1972 C CA . GLY A 1 268 ? 2.856 6.470 12.352 1.00 87.56 268 GLY A CA 1
ATOM 1973 C C . GLY A 1 268 ? 2.442 5.318 13.278 1.00 87.56 268 GLY A C 1
ATOM 1974 O O . GLY A 1 268 ? 3.116 5.005 14.265 1.00 87.56 268 GLY A O 1
ATOM 1975 N N . SER A 1 269 ? 1.336 4.644 12.953 1.00 88.44 269 SER A N 1
ATOM 1976 C CA . SER A 1 269 ? 0.743 3.599 13.806 1.00 88.44 269 SER A CA 1
ATOM 1977 C C . SER A 1 269 ? 1.666 2.401 14.069 1.00 88.44 269 SER A C 1
ATOM 1979 O O . SER A 1 269 ? 1.557 1.758 15.115 1.00 88.44 269 SER A O 1
ATOM 1981 N N . ILE A 1 270 ? 2.573 2.099 13.135 1.00 94.56 270 ILE A N 1
ATOM 1982 C CA . ILE A 1 270 ? 3.566 1.023 13.264 1.00 94.56 270 ILE A CA 1
ATOM 1983 C C . ILE A 1 270 ? 4.576 1.381 14.362 1.00 94.56 270 ILE A C 1
ATOM 1985 O O . ILE A 1 270 ? 4.698 0.648 15.341 1.00 94.56 270 ILE A O 1
ATOM 1989 N N . LEU A 1 271 ? 5.201 2.562 14.284 1.00 95.25 271 LEU A N 1
ATOM 1990 C CA . LEU A 1 271 ? 6.141 3.038 15.304 1.00 95.25 271 LEU A CA 1
ATOM 1991 C C . LEU A 1 271 ? 5.483 3.177 16.686 1.00 95.25 271 LEU A C 1
ATOM 1993 O O . LEU A 1 271 ? 6.091 2.825 17.694 1.00 95.25 271 LEU A O 1
ATOM 1997 N N . GLN A 1 272 ? 4.233 3.646 16.757 1.00 90.81 272 GLN A N 1
ATOM 1998 C CA . GLN A 1 272 ? 3.501 3.693 18.030 1.00 90.81 272 GLN A CA 1
ATOM 1999 C C . GLN A 1 272 ? 3.322 2.300 18.656 1.00 90.81 272 GLN A C 1
ATOM 2001 O O . GLN A 1 272 ? 3.378 2.171 19.878 1.00 90.81 272 GLN A O 1
ATOM 2006 N N . SER A 1 273 ? 3.120 1.261 17.837 1.00 91.44 273 SER A N 1
ATOM 2007 C CA . SER A 1 273 ? 2.992 -0.123 18.317 1.00 91.44 273 SER A CA 1
ATOM 2008 C C . SER A 1 273 ? 4.327 -0.628 18.875 1.00 91.44 273 SER A C 1
ATOM 2010 O O . SER A 1 273 ? 4.367 -1.107 20.009 1.00 91.44 273 SER A O 1
ATOM 2012 N N . ILE A 1 274 ? 5.427 -0.381 18.153 1.00 94.06 274 ILE A N 1
ATOM 2013 C CA . ILE A 1 274 ? 6.796 -0.710 18.585 1.00 94.06 274 ILE A CA 1
ATOM 2014 C C . ILE A 1 274 ? 7.145 -0.009 19.903 1.00 94.06 274 ILE A C 1
ATOM 2016 O O . ILE A 1 274 ? 7.590 -0.656 20.847 1.00 94.06 274 ILE A O 1
ATOM 2020 N N . LYS A 1 275 ? 6.873 1.300 20.025 1.00 90.69 275 LYS A N 1
ATOM 2021 C CA . LYS A 1 275 ? 7.122 2.067 21.263 1.00 90.69 275 LYS A CA 1
ATOM 2022 C C . LYS A 1 275 ? 6.353 1.519 22.472 1.00 90.69 275 LYS A C 1
ATOM 2024 O O . LYS A 1 275 ? 6.795 1.682 23.604 1.00 90.69 275 LYS A O 1
ATOM 2029 N N . ARG A 1 276 ? 5.221 0.845 22.243 1.00 88.31 276 ARG A N 1
ATOM 2030 C CA . ARG A 1 276 ? 4.422 0.161 23.276 1.00 88.31 276 ARG A CA 1
ATOM 2031 C C . ARG A 1 276 ? 4.796 -1.311 23.461 1.00 88.31 276 ARG A C 1
ATOM 2033 O O . ARG A 1 276 ? 4.089 -2.009 24.184 1.00 88.31 276 ARG A O 1
ATOM 2040 N N . LYS A 1 277 ? 5.871 -1.778 22.817 1.00 89.12 277 LYS A N 1
ATOM 2041 C CA . LYS A 1 277 ? 6.342 -3.171 22.835 1.00 89.12 277 LYS A CA 1
ATOM 2042 C C . LYS A 1 277 ? 5.256 -4.163 22.395 1.00 89.12 277 LYS A C 1
ATOM 2044 O O . LYS A 1 277 ? 5.067 -5.207 23.012 1.00 89.12 277 LYS A O 1
ATOM 2049 N N . LYS A 1 278 ? 4.501 -3.805 21.352 1.00 86.81 278 LYS A N 1
ATOM 2050 C CA . LYS A 1 278 ? 3.484 -4.659 20.721 1.00 86.81 278 LYS A CA 1
ATOM 2051 C C . LYS A 1 278 ? 3.848 -4.922 19.264 1.00 86.81 278 LYS A C 1
ATOM 2053 O O . LYS A 1 278 ? 4.475 -4.071 18.635 1.00 86.81 278 LYS A O 1
ATOM 2058 N N . SER A 1 279 ? 3.393 -6.055 18.731 1.00 88.06 279 SER A N 1
ATOM 2059 C CA . SER A 1 279 ? 3.442 -6.325 17.292 1.00 88.06 279 SER A CA 1
ATOM 2060 C C . SER A 1 279 ? 2.685 -5.246 16.514 1.00 88.06 279 SER A C 1
ATOM 2062 O O . SER A 1 279 ? 1.689 -4.687 16.993 1.00 88.06 279 SER A O 1
ATOM 2064 N N . SER A 1 280 ? 3.172 -4.923 15.322 1.00 92.69 280 SER A N 1
ATOM 2065 C CA . SER A 1 280 ? 2.573 -3.930 14.438 1.00 92.69 280 SER A CA 1
ATOM 2066 C C . SER A 1 280 ? 1.731 -4.563 13.325 1.00 92.69 280 SER A C 1
ATOM 2068 O O . SER A 1 280 ? 1.538 -5.771 13.261 1.00 92.69 280 SER A O 1
ATOM 2070 N N . GLU A 1 281 ? 1.191 -3.710 12.455 1.00 93.69 281 GLU A N 1
ATOM 2071 C CA . GLU A 1 281 ? 0.363 -4.081 11.299 1.00 93.69 281 GLU A CA 1
ATOM 2072 C C . GLU A 1 281 ? 1.198 -4.199 10.007 1.00 93.69 281 GLU A C 1
ATOM 2074 O O . GLU A 1 281 ? 0.650 -4.131 8.909 1.00 93.69 281 GLU A O 1
ATOM 2079 N N . ILE A 1 282 ? 2.532 -4.285 10.105 1.00 97.19 282 ILE A N 1
ATOM 2080 C CA . ILE A 1 282 ? 3.425 -4.198 8.940 1.00 97.19 282 ILE A CA 1
ATOM 2081 C C . ILE A 1 282 ? 3.122 -5.262 7.871 1.00 97.19 282 ILE A C 1
ATOM 2083 O O . ILE A 1 282 ? 3.113 -4.942 6.679 1.00 97.19 282 ILE A O 1
ATOM 2087 N N . ASP A 1 283 ? 2.768 -6.476 8.296 1.00 97.06 283 ASP A N 1
ATOM 2088 C CA . ASP A 1 283 ? 2.377 -7.589 7.421 1.00 97.06 283 ASP A CA 1
ATOM 2089 C C . ASP A 1 283 ? 1.086 -7.328 6.635 1.00 97.06 283 ASP A C 1
ATOM 2091 O O . ASP A 1 283 ? 0.885 -7.882 5.558 1.00 97.06 283 ASP A O 1
ATOM 2095 N N . TYR A 1 284 ? 0.220 -6.451 7.141 1.00 96.25 284 TYR A N 1
ATOM 2096 C CA . TYR A 1 284 ? -1.079 -6.138 6.540 1.00 96.25 284 TYR A CA 1
ATOM 2097 C C . TYR A 1 284 ? -1.074 -4.815 5.764 1.00 96.25 284 TYR A C 1
ATOM 2099 O O . TYR A 1 284 ? -2.070 -4.470 5.127 1.00 96.25 284 TYR A O 1
ATOM 2107 N N . ILE A 1 285 ? 0.044 -4.081 5.798 1.00 97.00 285 ILE A N 1
ATOM 2108 C CA . ILE A 1 285 ? 0.259 -2.846 5.038 1.00 97.00 285 ILE A CA 1
ATOM 2109 C C . ILE A 1 285 ? 1.273 -3.119 3.922 1.00 97.00 285 ILE A C 1
ATOM 2111 O O . ILE A 1 285 ? 0.879 -3.456 2.811 1.00 97.00 285 ILE A O 1
ATOM 2115 N N . ASN A 1 286 ? 2.579 -3.045 4.194 1.00 98.31 286 ASN A N 1
ATOM 2116 C CA . ASN A 1 286 ? 3.601 -3.354 3.188 1.00 98.31 286 ASN A CA 1
ATOM 2117 C C . ASN A 1 286 ? 3.599 -4.850 2.845 1.00 98.31 286 ASN A C 1
ATOM 2119 O O . ASN A 1 286 ? 3.761 -5.225 1.682 1.00 98.31 286 ASN A O 1
ATOM 2123 N N . GLY A 1 287 ? 3.343 -5.709 3.836 1.00 97.88 287 GLY A N 1
ATOM 2124 C CA . GLY A 1 287 ? 3.188 -7.143 3.618 1.00 97.88 287 GLY A CA 1
ATOM 2125 C C . GLY A 1 287 ? 1.969 -7.508 2.764 1.00 97.88 287 GLY A C 1
ATOM 2126 O O . GLY A 1 287 ? 1.987 -8.568 2.144 1.00 97.88 287 GLY A O 1
ATOM 2127 N N . ALA A 1 288 ? 0.976 -6.621 2.603 1.00 97.81 288 ALA A N 1
ATOM 2128 C CA . ALA A 1 288 ? -0.138 -6.857 1.683 1.00 97.81 288 ALA A CA 1
ATOM 2129 C C . ALA A 1 288 ? 0.338 -6.935 0.224 1.00 97.81 288 ALA A C 1
ATOM 2131 O O . ALA A 1 288 ? -0.104 -7.809 -0.519 1.00 97.81 288 ALA A O 1
ATOM 2132 N N . PHE A 1 289 ? 1.302 -6.096 -0.178 1.00 97.75 289 PHE A N 1
ATOM 2133 C CA . PHE A 1 289 ? 1.921 -6.196 -1.505 1.00 97.75 289 PHE A CA 1
ATOM 2134 C C . PHE A 1 289 ? 2.722 -7.496 -1.660 1.00 97.75 289 PHE A C 1
ATOM 2136 O O . PHE A 1 289 ? 2.681 -8.125 -2.716 1.00 97.75 289 PHE A O 1
ATOM 2143 N N . VAL A 1 290 ? 3.395 -7.941 -0.592 1.00 97.81 290 VAL A N 1
ATOM 2144 C CA . VAL A 1 290 ? 4.141 -9.211 -0.571 1.00 97.81 290 VAL A CA 1
ATOM 2145 C C . VAL A 1 290 ? 3.203 -10.411 -0.693 1.00 97.81 290 VAL A C 1
ATOM 2147 O O . VAL A 1 290 ? 3.490 -11.344 -1.444 1.00 97.81 290 VAL A O 1
ATOM 2150 N N . ALA A 1 291 ? 2.077 -10.395 0.019 1.00 96.62 291 ALA A N 1
ATOM 2151 C CA . ALA A 1 291 ? 1.044 -11.418 -0.070 1.00 96.62 291 ALA A CA 1
ATOM 2152 C C . ALA A 1 291 ? 0.439 -11.470 -1.479 1.00 96.62 291 ALA A C 1
ATOM 2154 O O . ALA A 1 291 ? 0.324 -12.552 -2.055 1.00 96.62 291 ALA A O 1
ATOM 2155 N N . LEU A 1 292 ? 0.158 -10.304 -2.069 1.00 95.12 292 LEU A N 1
ATOM 2156 C CA . LEU A 1 292 ? -0.349 -10.197 -3.434 1.00 95.12 292 LEU A CA 1
ATOM 2157 C C . LEU A 1 292 ? 0.641 -10.765 -4.460 1.00 95.12 292 LEU A C 1
ATOM 2159 O O . LEU A 1 292 ? 0.254 -11.532 -5.340 1.00 95.12 292 LEU A O 1
ATOM 2163 N N . GLY A 1 293 ? 1.934 -10.462 -4.309 1.00 91.12 293 GLY A N 1
ATOM 2164 C CA . GLY A 1 293 ? 2.983 -11.029 -5.154 1.00 91.12 293 GLY A CA 1
ATOM 2165 C C . GLY A 1 293 ? 3.065 -12.549 -5.068 1.00 91.12 293 GLY A C 1
ATOM 2166 O O . GLY A 1 293 ? 3.132 -13.215 -6.099 1.00 91.12 293 GLY A O 1
ATOM 2167 N N . LYS A 1 294 ? 2.963 -13.121 -3.862 1.00 92.12 294 LYS A N 1
ATOM 2168 C CA . LYS A 1 294 ? 2.895 -14.582 -3.685 1.00 92.12 294 LYS A CA 1
ATOM 2169 C C . LYS A 1 294 ? 1.672 -15.183 -4.382 1.00 92.12 294 LYS A C 1
ATOM 2171 O O . LYS A 1 294 ? 1.816 -16.176 -5.085 1.00 92.12 294 LYS A O 1
ATOM 2176 N N . GLN A 1 295 ? 0.497 -14.574 -4.219 1.00 92.00 295 GLN A N 1
ATOM 2177 C CA . GLN A 1 295 ? -0.756 -15.051 -4.815 1.00 92.00 295 GLN A CA 1
ATOM 2178 C C . GLN A 1 295 ? -0.721 -15.042 -6.353 1.00 92.00 295 GLN A C 1
ATOM 2180 O O . GLN A 1 295 ? -1.254 -15.949 -6.984 1.00 92.00 295 GLN A O 1
ATOM 2185 N N . HIS A 1 296 ? -0.063 -14.049 -6.955 1.00 84.62 296 HIS A N 1
ATOM 2186 C CA . HIS A 1 296 ? -0.019 -13.846 -8.408 1.00 84.62 296 HIS A CA 1
ATOM 2187 C C . HIS A 1 296 ? 1.356 -14.148 -9.034 1.00 84.62 296 HIS A C 1
ATOM 2189 O O . HIS A 1 296 ? 1.623 -13.756 -10.169 1.00 84.62 296 HIS A O 1
ATOM 2195 N N . SER A 1 297 ? 2.234 -14.853 -8.313 1.00 87.38 297 SER A N 1
ATOM 2196 C CA . SER A 1 297 ? 3.548 -15.307 -8.798 1.00 87.38 297 SER A CA 1
ATOM 2197 C C . SER A 1 297 ? 4.468 -14.194 -9.328 1.00 87.38 297 SER A C 1
ATOM 2199 O O . SER A 1 297 ? 5.166 -14.356 -10.329 1.00 87.38 297 SER A O 1
ATOM 2201 N N . PHE A 1 298 ? 4.518 -13.056 -8.632 1.00 82.44 298 PHE A N 1
ATOM 2202 C CA . PHE A 1 298 ? 5.504 -12.001 -8.868 1.00 82.44 298 PHE A CA 1
ATOM 2203 C C . PHE A 1 298 ? 6.193 -11.553 -7.574 1.00 82.44 298 PHE A C 1
ATOM 2205 O O . PHE A 1 298 ? 5.736 -11.807 -6.464 1.00 82.44 298 PHE A O 1
ATOM 2212 N N . HIS A 1 299 ? 7.324 -10.866 -7.717 1.00 86.94 299 HIS A N 1
ATOM 2213 C CA . HIS A 1 299 ? 8.139 -10.435 -6.585 1.00 86.94 299 HIS A CA 1
ATOM 2214 C C . HIS A 1 299 ? 7.897 -8.963 -6.240 1.00 86.94 299 HIS A C 1
ATOM 2216 O O . HIS A 1 299 ? 7.770 -8.129 -7.136 1.00 86.94 299 HIS A O 1
ATOM 2222 N N . THR A 1 300 ? 7.905 -8.662 -4.940 1.00 91.69 300 THR A N 1
ATOM 2223 C CA . THR A 1 300 ? 7.907 -7.302 -4.373 1.00 91.69 300 THR A CA 1
ATOM 2224 C C . THR A 1 300 ? 9.098 -7.145 -3.407 1.00 91.69 300 THR A C 1
ATOM 2226 O O . THR A 1 300 ? 8.915 -7.130 -2.179 1.00 91.69 300 THR A O 1
ATOM 2229 N N . PRO A 1 301 ? 10.344 -7.193 -3.918 1.00 94.00 301 PRO A N 1
ATOM 2230 C CA . PRO A 1 301 ? 11.549 -7.225 -3.094 1.00 94.00 301 PRO A CA 1
ATOM 2231 C C . PRO A 1 301 ? 11.695 -6.034 -2.140 1.00 94.00 301 PRO A C 1
ATOM 2233 O O . PRO A 1 301 ? 12.151 -6.243 -1.014 1.00 94.00 301 PRO A O 1
ATOM 2236 N N . LEU A 1 302 ? 11.304 -4.818 -2.538 1.00 96.06 302 LEU A N 1
ATOM 2237 C CA . LEU A 1 302 ? 11.459 -3.644 -1.676 1.00 96.06 302 LEU A CA 1
ATOM 2238 C C . LEU A 1 302 ? 10.519 -3.725 -0.473 1.00 96.06 302 LEU A C 1
ATOM 2240 O O . LEU A 1 302 ? 10.974 -3.668 0.669 1.00 96.06 302 LEU A O 1
ATOM 2244 N N . ASN A 1 303 ? 9.222 -3.928 -0.708 1.00 98.06 303 ASN A N 1
ATOM 2245 C CA . ASN A 1 303 ? 8.245 -4.074 0.369 1.00 98.06 303 ASN A CA 1
ATOM 2246 C C . ASN A 1 303 ? 8.588 -5.249 1.289 1.00 98.06 303 ASN A C 1
ATOM 2248 O O . ASN A 1 303 ? 8.509 -5.107 2.507 1.00 98.06 303 ASN A O 1
ATOM 2252 N N . LYS A 1 304 ? 9.052 -6.377 0.733 1.00 98.12 304 LYS A N 1
ATOM 2253 C CA . LYS A 1 304 ? 9.513 -7.521 1.531 1.00 98.12 304 LYS A CA 1
ATOM 2254 C C . LYS A 1 304 ? 10.674 -7.137 2.451 1.00 98.12 304 LYS A C 1
ATOM 2256 O O . LYS A 1 304 ? 10.626 -7.434 3.641 1.00 98.12 304 LYS A O 1
ATOM 2261 N N . ARG A 1 305 ? 11.691 -6.445 1.928 1.00 98.25 305 ARG A N 1
ATOM 2262 C CA . ARG A 1 305 ? 12.843 -6.010 2.727 1.00 98.25 305 ARG A CA 1
ATOM 2263 C C . ARG A 1 305 ? 12.435 -5.046 3.843 1.00 98.25 305 ARG A C 1
ATOM 2265 O O . ARG A 1 305 ? 12.938 -5.152 4.957 1.00 98.25 305 ARG A O 1
ATOM 2272 N N . LEU A 1 306 ? 11.513 -4.127 3.573 1.00 98.44 306 LEU A N 1
ATOM 2273 C CA . LEU A 1 306 ? 11.034 -3.179 4.581 1.00 98.44 306 LEU A CA 1
ATOM 2274 C C . LEU A 1 306 ? 10.242 -3.870 5.699 1.00 98.44 306 LEU A C 1
ATOM 2276 O O . LEU A 1 306 ? 10.422 -3.523 6.865 1.00 98.44 306 LEU A O 1
ATOM 2280 N N . VAL A 1 307 ? 9.432 -4.880 5.364 1.00 98.50 307 VAL A N 1
ATOM 2281 C CA . VAL A 1 307 ? 8.750 -5.737 6.351 1.00 98.50 307 VAL A CA 1
ATOM 2282 C C . VAL A 1 307 ? 9.775 -6.440 7.252 1.00 98.50 307 VAL A C 1
ATOM 2284 O O . VAL A 1 307 ? 9.694 -6.339 8.474 1.00 98.50 307 VAL A O 1
ATOM 2287 N N . GLU A 1 308 ? 10.802 -7.066 6.666 1.00 98.50 308 GLU A N 1
ATOM 2288 C CA . GLU A 1 308 ? 11.888 -7.730 7.410 1.00 98.50 308 GLU A CA 1
ATOM 2289 C C . GLU A 1 308 ? 12.614 -6.769 8.370 1.00 98.50 308 GLU A C 1
ATOM 2291 O O . GLU A 1 308 ? 12.934 -7.130 9.504 1.00 98.50 308 GLU A O 1
ATOM 2296 N N . MET A 1 309 ? 12.860 -5.529 7.939 1.00 98.44 309 MET A N 1
ATOM 2297 C CA . MET A 1 309 ? 13.522 -4.516 8.762 1.00 98.44 309 MET A CA 1
ATOM 2298 C C . MET A 1 309 ? 12.656 -4.074 9.942 1.00 98.44 309 MET A C 1
ATOM 2300 O O . MET A 1 309 ? 13.169 -3.983 11.055 1.00 98.44 309 MET A O 1
ATOM 2304 N N . VAL A 1 310 ? 11.354 -3.854 9.737 1.00 98.31 310 VAL A N 1
ATOM 2305 C CA . VAL A 1 310 ? 10.431 -3.535 10.838 1.00 98.31 310 VAL A CA 1
ATOM 2306 C C . VAL A 1 310 ? 10.377 -4.678 11.848 1.00 98.31 310 VAL A C 1
ATOM 2308 O O . VAL A 1 310 ? 10.512 -4.421 13.042 1.00 98.31 310 VAL A O 1
ATOM 2311 N N . HIS A 1 311 ? 10.271 -5.931 11.401 1.00 98.12 311 HIS A N 1
ATOM 2312 C CA . HIS A 1 311 ? 10.296 -7.074 12.317 1.00 98.12 311 HIS A CA 1
ATOM 2313 C C . HIS A 1 311 ? 11.603 -7.178 13.100 1.00 98.12 311 HIS A C 1
ATOM 2315 O O . HIS A 1 311 ? 11.588 -7.516 14.282 1.00 98.12 311 HIS A O 1
ATOM 2321 N N . LYS A 1 312 ? 12.742 -6.846 12.482 1.00 97.75 312 LYS A N 1
ATOM 2322 C CA . LYS A 1 312 ? 14.013 -6.786 13.209 1.00 97.75 312 LYS A CA 1
ATOM 2323 C C . LYS A 1 312 ? 13.977 -5.730 14.318 1.00 97.75 312 LYS A C 1
ATOM 2325 O O . LYS A 1 312 ? 14.449 -6.015 15.419 1.00 97.75 312 LYS A O 1
ATOM 2330 N N . VAL A 1 313 ? 13.393 -4.553 14.073 1.00 97.81 313 VAL A N 1
ATOM 2331 C CA . VAL A 1 313 ? 13.181 -3.543 15.127 1.00 97.81 313 VAL A CA 1
ATOM 2332 C C . VAL A 1 313 ? 12.235 -4.063 16.213 1.00 97.81 313 VAL A C 1
ATOM 2334 O O . VAL A 1 313 ? 12.532 -3.909 17.392 1.00 97.81 313 VAL A O 1
ATOM 2337 N N . GLU A 1 314 ? 11.128 -4.717 15.856 1.00 96.00 314 GLU A N 1
ATOM 2338 C CA . GLU A 1 314 ? 10.185 -5.299 16.827 1.00 96.00 314 GLU A CA 1
ATOM 2339 C C . GLU A 1 314 ? 10.845 -6.339 17.743 1.00 96.00 314 GLU A C 1
ATOM 2341 O O . GLU A 1 314 ? 10.581 -6.357 18.943 1.00 96.00 314 GLU A O 1
ATOM 2346 N N . GLN A 1 315 ? 11.714 -7.186 17.186 1.00 95.94 315 GLN A N 1
ATOM 2347 C CA . GLN A 1 315 ? 12.395 -8.260 17.914 1.00 95.94 315 GLN A CA 1
ATOM 2348 C C . GLN A 1 315 ? 13.537 -7.745 18.794 1.00 95.94 315 GLN A C 1
ATOM 2350 O O . GLN A 1 315 ? 13.726 -8.228 19.907 1.00 95.94 315 GLN A O 1
ATOM 2355 N N . THR A 1 316 ? 14.320 -6.786 18.293 1.00 96.06 316 THR A N 1
ATOM 2356 C CA . THR A 1 316 ? 15.541 -6.313 18.973 1.00 96.06 316 THR A CA 1
ATOM 2357 C C . THR A 1 316 ? 15.326 -5.063 19.819 1.00 96.06 316 THR A C 1
ATOM 2359 O O . THR A 1 316 ? 16.123 -4.778 20.708 1.00 96.06 316 THR A O 1
ATOM 2362 N N . GLY A 1 317 ? 14.281 -4.284 19.533 1.00 94.81 317 GLY A N 1
ATOM 2363 C CA . GLY A 1 317 ? 14.084 -2.941 20.076 1.00 94.81 317 GLY A CA 1
ATOM 2364 C C . GLY A 1 317 ? 15.089 -1.902 19.560 1.00 94.81 317 GLY A C 1
ATOM 2365 O O . GLY A 1 317 ? 15.056 -0.760 20.018 1.00 94.81 317 GLY A O 1
ATOM 2366 N N . MET A 1 318 ? 15.979 -2.272 18.631 1.00 96.44 318 MET A N 1
ATOM 2367 C CA . MET A 1 318 ? 17.016 -1.396 18.086 1.00 96.44 318 MET A CA 1
ATOM 2368 C C . MET A 1 318 ? 16.584 -0.840 16.730 1.00 96.44 318 MET A C 1
ATOM 2370 O O . MET A 1 318 ? 16.326 -1.596 15.795 1.00 96.44 318 MET A O 1
ATOM 2374 N N . PHE A 1 319 ? 16.526 0.487 16.627 1.00 97.81 319 PHE A N 1
ATOM 2375 C CA . PHE A 1 319 ? 16.260 1.189 15.372 1.00 97.81 319 PHE A CA 1
ATOM 2376 C C . PHE A 1 319 ? 17.519 1.247 14.502 1.00 97.81 319 PHE A C 1
ATOM 2378 O O . PHE A 1 319 ? 18.635 1.273 15.020 1.00 97.81 319 PHE A O 1
ATOM 2385 N N . PHE A 1 320 ? 17.331 1.290 13.186 1.00 98.00 320 PHE A N 1
ATOM 2386 C CA . PHE A 1 320 ? 18.425 1.438 12.228 1.00 98.00 320 PHE A CA 1
ATOM 2387 C C . PHE A 1 320 ? 18.872 2.897 12.136 1.00 98.00 320 PHE A C 1
ATOM 2389 O O . PHE A 1 320 ? 18.067 3.819 12.305 1.00 98.00 320 PHE A O 1
ATOM 2396 N N . SER A 1 321 ? 20.141 3.112 11.790 1.00 97.00 321 SER A N 1
ATOM 2397 C CA . SER A 1 321 ? 20.582 4.423 11.316 1.00 97.00 321 SER A CA 1
ATOM 2398 C C . SER A 1 321 ? 20.015 4.715 9.918 1.00 97.00 321 SER A C 1
ATOM 2400 O O . SER A 1 321 ? 19.562 3.814 9.204 1.00 97.00 321 SER A O 1
ATOM 2402 N N . PHE A 1 322 ? 20.044 5.985 9.500 1.00 94.62 322 PHE A N 1
ATOM 2403 C CA . PHE A 1 322 ? 19.662 6.343 8.131 1.00 94.62 322 PHE A CA 1
ATOM 2404 C C . PHE A 1 322 ? 20.546 5.646 7.095 1.00 94.62 322 PHE A C 1
ATOM 2406 O O . PHE A 1 322 ? 20.012 5.113 6.128 1.00 94.62 322 PHE A O 1
ATOM 2413 N N . ASP A 1 323 ? 21.860 5.603 7.315 1.00 93.19 323 ASP A N 1
ATOM 2414 C CA . ASP A 1 323 ? 22.804 5.006 6.367 1.00 93.19 323 ASP A CA 1
ATOM 2415 C C . ASP A 1 323 ? 22.540 3.507 6.196 1.00 93.19 323 ASP A C 1
ATOM 2417 O O . ASP A 1 323 ? 22.404 3.029 5.070 1.00 93.19 323 ASP A O 1
ATOM 2421 N N . GLU A 1 324 ? 22.342 2.779 7.301 1.00 95.62 324 GLU A N 1
ATOM 2422 C CA . GLU A 1 324 ? 21.997 1.353 7.263 1.00 95.62 324 GLU A CA 1
ATOM 2423 C C . GLU A 1 324 ? 20.657 1.105 6.561 1.00 95.62 324 GLU A C 1
ATOM 2425 O O . GLU A 1 324 ? 20.492 0.112 5.845 1.00 95.62 324 GLU A O 1
ATOM 2430 N N . PHE A 1 325 ? 19.673 1.981 6.788 1.00 96.62 325 PHE A N 1
ATOM 2431 C CA . PHE A 1 325 ? 18.375 1.890 6.133 1.00 96.62 325 PHE A CA 1
ATOM 2432 C C . PHE A 1 325 ? 18.496 2.097 4.620 1.00 96.62 325 PHE A C 1
ATOM 2434 O O . PHE A 1 325 ? 17.990 1.281 3.844 1.00 96.62 325 PHE A O 1
ATOM 2441 N N . VAL A 1 326 ? 19.190 3.156 4.203 1.00 91.31 326 VAL A N 1
ATOM 2442 C CA . VAL A 1 326 ? 19.380 3.502 2.793 1.00 91.31 326 VAL A CA 1
ATOM 2443 C C . VAL A 1 326 ? 20.169 2.412 2.075 1.00 91.31 326 VAL A C 1
ATOM 2445 O O . VAL A 1 326 ? 19.722 1.942 1.029 1.00 91.31 326 VAL A O 1
ATOM 2448 N N . GLU A 1 327 ? 21.276 1.940 2.650 1.00 91.75 327 GLU A N 1
ATOM 2449 C CA . GLU A 1 327 ? 22.094 0.855 2.092 1.00 91.75 327 GLU A CA 1
ATOM 2450 C C . GLU A 1 327 ? 21.249 -0.396 1.797 1.00 91.75 327 GLU A C 1
ATOM 2452 O O . GLU A 1 327 ? 21.369 -1.021 0.741 1.00 91.75 327 GLU A O 1
ATOM 2457 N N . LYS A 1 328 ? 20.330 -0.743 2.708 1.00 92.50 328 LYS A N 1
ATOM 2458 C CA . LYS A 1 328 ? 19.501 -1.951 2.604 1.00 92.50 328 LYS A CA 1
ATOM 2459 C C . LYS A 1 328 ? 18.301 -1.819 1.669 1.00 92.50 328 LYS A C 1
ATOM 2461 O O . LYS A 1 328 ? 17.780 -2.862 1.265 1.00 92.50 328 LYS A O 1
ATOM 2466 N N . ALA A 1 329 ? 17.854 -0.602 1.352 1.00 92.62 329 ALA A N 1
ATOM 2467 C CA . ALA A 1 329 ? 16.618 -0.352 0.603 1.00 92.62 329 ALA A CA 1
ATOM 2468 C C . ALA A 1 329 ? 16.838 0.272 -0.786 1.00 92.62 329 ALA A C 1
ATOM 2470 O O . ALA A 1 329 ? 16.112 -0.058 -1.722 1.00 92.62 329 ALA A O 1
ATOM 2471 N N . LYS A 1 330 ? 17.837 1.147 -0.956 1.00 82.94 330 LYS A N 1
ATOM 2472 C CA . LYS A 1 330 ? 17.991 1.998 -2.151 1.00 82.94 330 LYS A CA 1
ATOM 2473 C C . LYS A 1 330 ? 18.158 1.207 -3.448 1.00 82.94 330 LYS A C 1
ATOM 2475 O O . LYS A 1 330 ? 17.539 1.541 -4.452 1.00 82.94 330 LYS A O 1
ATOM 2480 N N . ASN A 1 331 ? 18.911 0.108 -3.408 1.00 82.31 331 ASN A N 1
ATOM 2481 C CA . ASN A 1 331 ? 19.132 -0.758 -4.574 1.00 82.31 331 ASN A CA 1
ATOM 2482 C C . ASN A 1 331 ? 17.896 -1.584 -4.973 1.00 82.31 331 ASN A C 1
ATOM 2484 O O . ASN A 1 331 ? 17.905 -2.231 -6.016 1.00 82.31 331 ASN A O 1
ATOM 2488 N N . LEU A 1 332 ? 16.845 -1.584 -4.146 1.00 86.38 332 LEU A N 1
ATOM 2489 C CA . LEU A 1 332 ? 15.586 -2.281 -4.406 1.00 86.38 332 LEU A CA 1
ATOM 2490 C C . LEU A 1 332 ? 14.494 -1.343 -4.936 1.00 86.38 332 LEU A C 1
ATOM 2492 O O . LEU A 1 332 ? 13.416 -1.818 -5.284 1.00 86.38 332 LEU A O 1
ATOM 2496 N N . ILE A 1 333 ? 14.750 -0.030 -5.004 1.00 83.25 333 ILE A N 1
ATOM 2497 C CA . ILE A 1 333 ? 13.819 0.927 -5.608 1.00 83.25 333 ILE A CA 1
ATOM 2498 C C . ILE A 1 333 ? 13.612 0.529 -7.077 1.00 83.25 333 ILE A C 1
ATOM 2500 O O . ILE A 1 333 ? 14.602 0.423 -7.809 1.00 83.25 333 ILE A O 1
ATOM 2504 N N . PRO A 1 334 ? 12.359 0.318 -7.531 1.00 67.62 334 PRO A N 1
ATOM 2505 C CA . PRO A 1 334 ? 12.065 0.090 -8.937 1.00 67.62 334 PRO A CA 1
ATOM 2506 C C . PRO A 1 334 ? 12.638 1.232 -9.770 1.00 67.62 334 PRO A C 1
ATOM 2508 O O . PRO A 1 334 ? 12.175 2.368 -9.705 1.00 67.62 334 PRO A O 1
ATOM 2511 N N . GLN A 1 335 ? 13.679 0.956 -10.544 1.00 58.84 335 GLN A N 1
ATOM 2512 C CA . GLN A 1 335 ? 14.208 1.969 -11.439 1.00 58.84 335 GLN A CA 1
ATOM 2513 C C . GLN A 1 335 ? 13.286 2.085 -12.652 1.00 58.84 335 GLN A C 1
ATOM 2515 O O . GLN A 1 335 ? 12.855 1.072 -13.215 1.00 58.84 335 GLN A O 1
ATOM 2520 N N . LYS A 1 336 ? 12.995 3.326 -13.072 1.00 47.09 336 LYS A N 1
ATOM 2521 C CA . LYS A 1 336 ? 12.479 3.593 -14.421 1.00 47.09 336 LYS A CA 1
ATOM 2522 C C . LYS A 1 336 ? 13.420 2.846 -15.366 1.00 47.09 336 LYS A C 1
ATOM 2524 O O . LYS A 1 336 ? 14.631 3.025 -15.253 1.00 47.09 336 LYS A O 1
ATOM 2529 N N . ARG A 1 337 ? 12.895 1.949 -16.209 1.00 41.06 337 ARG A N 1
ATOM 2530 C CA . ARG A 1 337 ? 13.716 1.145 -17.126 1.00 41.06 337 ARG A CA 1
ATOM 2531 C C . ARG A 1 337 ? 14.318 2.056 -18.192 1.00 41.06 337 ARG A C 1
ATOM 2533 O O . ARG A 1 337 ? 13.859 2.083 -19.324 1.00 41.06 337 ARG A O 1
ATOM 2540 N N . VAL A 1 338 ? 15.357 2.794 -17.830 1.00 37.53 338 VAL A N 1
ATOM 2541 C CA . VAL A 1 338 ? 16.334 3.262 -18.795 1.00 37.53 338 VAL A CA 1
ATOM 2542 C C . VAL A 1 338 ? 17.150 2.023 -19.111 1.00 37.53 338 VAL A C 1
ATOM 2544 O O . VAL A 1 338 ? 18.003 1.597 -18.335 1.00 37.53 338 VAL A O 1
ATOM 2547 N N . HIS A 1 339 ? 16.805 1.371 -20.212 1.00 40.03 339 HIS A N 1
ATOM 2548 C CA . HIS A 1 339 ? 17.621 0.306 -20.761 1.00 40.03 339 HIS A CA 1
ATOM 2549 C C . HIS A 1 339 ? 18.882 0.931 -21.367 1.00 40.03 339 HIS A C 1
ATOM 2551 O O . HIS A 1 339 ? 19.026 0.956 -22.582 1.00 40.03 339 HIS A O 1
ATOM 2557 N N . ASN A 1 340 ? 19.775 1.466 -20.535 1.00 41.16 340 ASN A N 1
ATOM 2558 C CA . ASN A 1 340 ? 21.131 1.735 -20.981 1.00 41.16 340 ASN A CA 1
ATOM 2559 C C . ASN A 1 340 ? 21.745 0.366 -21.269 1.00 41.16 340 ASN A C 1
ATOM 2561 O O . ASN A 1 340 ? 21.851 -0.472 -20.368 1.00 41.16 340 ASN A O 1
ATOM 2565 N N . ALA A 1 341 ? 22.083 0.102 -22.529 1.00 43.72 341 ALA A N 1
ATOM 2566 C CA . ALA A 1 341 ? 23.056 -0.939 -22.801 1.00 43.72 341 ALA A CA 1
ATOM 2567 C C . ALA A 1 341 ? 24.367 -0.556 -22.089 1.00 43.72 341 ALA A C 1
ATOM 2569 O O . ALA A 1 341 ? 24.634 0.628 -21.863 1.00 43.72 341 ALA A O 1
ATOM 2570 N N . ASP A 1 342 ? 25.159 -1.551 -21.690 1.00 41.41 342 ASP A N 1
ATOM 2571 C CA . ASP A 1 342 ? 26.531 -1.304 -21.242 1.00 41.41 342 ASP A CA 1
ATOM 2572 C C . ASP A 1 342 ? 27.224 -0.417 -22.295 1.00 41.41 342 ASP A C 1
ATOM 2574 O O . ASP A 1 342 ? 27.010 -0.627 -23.488 1.00 41.41 342 ASP A O 1
ATOM 2578 N N . ALA A 1 343 ? 27.989 0.599 -21.884 1.00 46.31 343 ALA A N 1
ATOM 2579 C CA . ALA A 1 343 ? 28.612 1.528 -22.827 1.00 46.31 343 ALA A CA 1
ATOM 2580 C C . ALA A 1 343 ? 29.476 0.752 -23.837 1.00 46.31 343 ALA A C 1
ATOM 2582 O O . ALA A 1 343 ? 30.513 0.193 -23.477 1.00 46.31 343 ALA A O 1
ATOM 2583 N N . VAL A 1 344 ? 29.041 0.706 -25.097 1.00 51.47 344 VAL A N 1
ATOM 2584 C CA . VAL A 1 344 ? 29.788 0.070 -26.185 1.00 51.47 344 VAL A CA 1
ATOM 2585 C C . VAL A 1 344 ? 30.630 1.147 -26.857 1.00 51.47 344 VAL A C 1
ATOM 2587 O O . VAL A 1 344 ? 30.107 2.174 -27.282 1.00 51.47 344 VAL A O 1
ATOM 2590 N N . ASN A 1 345 ? 31.946 0.943 -26.949 1.00 56.19 345 ASN A N 1
ATOM 2591 C CA . ASN A 1 345 ? 32.805 1.845 -27.712 1.00 56.19 345 ASN A CA 1
ATOM 2592 C C . ASN A 1 345 ? 32.575 1.595 -29.208 1.00 56.19 345 ASN A C 1
ATOM 2594 O O . ASN A 1 345 ? 33.097 0.632 -29.770 1.00 56.19 345 ASN A O 1
ATOM 2598 N N . THR A 1 346 ? 31.742 2.425 -29.826 1.00 64.69 346 THR A N 1
ATOM 2599 C CA . THR A 1 346 ? 31.204 2.218 -31.171 1.00 64.69 346 THR A CA 1
ATOM 2600 C C . THR A 1 346 ? 31.238 3.527 -31.965 1.00 64.69 346 THR A C 1
ATOM 2602 O O . THR A 1 346 ? 30.990 4.589 -31.393 1.00 64.69 346 THR A O 1
ATOM 2605 N N . PRO A 1 347 ? 31.565 3.501 -33.273 1.00 67.38 347 PRO A N 1
ATOM 2606 C CA . PRO A 1 347 ? 31.579 4.704 -34.107 1.00 67.38 347 PRO A CA 1
ATOM 2607 C C . PRO A 1 347 ? 30.168 5.166 -34.511 1.00 67.38 347 PRO A C 1
ATOM 2609 O O . PRO A 1 347 ? 30.030 6.188 -35.181 1.00 67.38 347 PRO A O 1
ATOM 2612 N N . PHE A 1 348 ? 29.127 4.407 -34.156 1.00 76.50 348 PHE A N 1
ATOM 2613 C CA . PHE A 1 348 ? 27.749 4.679 -34.548 1.00 76.50 348 PHE A CA 1
ATOM 2614 C C . PHE A 1 348 ? 27.040 5.613 -33.556 1.00 76.50 348 PHE A C 1
ATOM 2616 O O . PHE A 1 348 ? 27.331 5.580 -32.360 1.00 76.50 348 PHE A O 1
ATOM 2623 N N . PRO A 1 349 ? 26.103 6.456 -34.029 1.00 77.56 349 PRO A N 1
ATOM 2624 C CA . PRO A 1 349 ? 25.368 7.363 -33.157 1.00 77.56 349 PRO A CA 1
ATOM 2625 C C . PRO A 1 349 ? 24.389 6.608 -32.250 1.00 77.56 349 PRO A C 1
ATOM 2627 O O . PRO A 1 349 ? 23.799 5.602 -32.658 1.00 77.56 349 PRO A O 1
ATOM 2630 N N . LYS A 1 350 ? 24.155 7.155 -31.051 1.00 86.56 350 LYS A N 1
ATOM 2631 C CA . LYS A 1 350 ? 23.118 6.661 -30.142 1.00 86.56 350 LYS A CA 1
ATOM 2632 C C . LYS A 1 350 ? 21.741 6.938 -30.729 1.00 86.56 350 LYS A C 1
ATOM 2634 O O . LYS A 1 350 ? 21.515 7.978 -31.352 1.00 86.56 350 LYS A O 1
ATOM 2639 N N . LEU A 1 351 ? 20.795 6.044 -30.475 1.00 87.88 351 LEU A N 1
ATOM 2640 C CA . LEU A 1 351 ? 19.414 6.217 -30.905 1.00 87.88 351 LEU A CA 1
ATOM 2641 C C . LEU A 1 351 ? 18.480 6.276 -29.701 1.00 87.88 351 LEU A C 1
ATOM 2643 O O . LEU A 1 351 ? 18.476 5.380 -28.862 1.00 87.88 351 LEU A O 1
ATOM 2647 N N . LYS A 1 352 ? 17.643 7.308 -29.651 1.00 90.00 352 LYS A N 1
ATOM 2648 C CA . LYS A 1 352 ? 16.540 7.429 -28.705 1.00 90.00 352 LYS A CA 1
ATOM 2649 C C . LYS A 1 352 ? 15.255 6.923 -29.346 1.00 90.00 352 LYS A C 1
ATOM 2651 O O . LYS A 1 352 ? 14.878 7.362 -30.427 1.00 90.00 352 LYS A O 1
ATOM 2656 N N . LEU A 1 353 ? 14.559 6.035 -28.654 1.00 90.06 353 LEU A N 1
ATOM 2657 C CA . LEU A 1 353 ? 13.195 5.637 -28.968 1.00 90.06 353 LEU A CA 1
ATOM 2658 C C . LEU A 1 353 ? 12.277 6.214 -27.901 1.00 90.06 353 LEU A C 1
ATOM 2660 O O . LEU A 1 353 ? 12.453 5.914 -26.723 1.00 90.06 353 LEU A O 1
ATOM 2664 N N . THR A 1 354 ? 11.283 6.990 -28.312 1.00 90.94 354 THR A N 1
ATOM 2665 C CA . THR A 1 354 ? 10.258 7.528 -27.411 1.00 90.94 354 THR A CA 1
ATOM 2666 C C . THR A 1 354 ? 8.915 6.914 -27.772 1.00 90.94 354 THR A C 1
ATOM 2668 O O . THR A 1 354 ? 8.485 7.038 -28.916 1.00 90.94 354 THR A O 1
ATOM 2671 N N . VAL A 1 355 ? 8.224 6.266 -26.836 1.00 89.62 355 VAL A N 1
ATOM 2672 C CA . VAL A 1 355 ? 6.876 5.732 -27.100 1.00 89.62 355 VAL A CA 1
ATOM 2673 C C . VAL A 1 355 ? 5.900 6.898 -27.280 1.00 89.62 355 VAL A C 1
ATOM 2675 O O . VAL A 1 355 ? 5.576 7.594 -26.317 1.00 89.62 355 VAL A O 1
ATOM 2678 N N . SER A 1 356 ? 5.426 7.119 -28.506 1.00 89.94 356 SER A N 1
ATOM 2679 C CA . SER A 1 356 ? 4.500 8.204 -28.856 1.00 89.94 356 SER A CA 1
ATOM 2680 C C . SER A 1 356 ? 3.034 7.800 -28.712 1.00 89.94 356 SER A C 1
ATOM 2682 O O . SER A 1 356 ? 2.186 8.658 -28.470 1.00 89.94 356 SER A O 1
ATOM 2684 N N . LYS A 1 357 ? 2.721 6.505 -28.832 1.00 87.94 357 LYS A N 1
ATOM 2685 C CA . LYS A 1 357 ? 1.344 5.995 -28.800 1.00 87.94 357 LYS A CA 1
ATOM 2686 C C . LYS A 1 357 ? 1.285 4.572 -28.249 1.00 87.94 357 LYS A C 1
ATOM 2688 O O . LYS A 1 357 ? 2.169 3.768 -28.538 1.00 87.94 357 LYS A O 1
ATOM 2693 N N . VAL A 1 358 ? 0.225 4.261 -27.498 1.00 87.69 358 VAL A N 1
ATOM 2694 C CA . VAL A 1 358 ? -0.117 2.901 -27.050 1.00 87.69 358 VAL A CA 1
ATOM 2695 C C . VAL A 1 358 ? -1.623 2.673 -27.213 1.00 87.69 358 VAL A C 1
ATOM 2697 O O . VAL A 1 358 ? -2.428 3.437 -26.688 1.00 87.69 358 VAL A O 1
ATOM 2700 N N . GLU A 1 359 ? -1.992 1.614 -27.924 1.00 81.88 359 GLU A N 1
ATOM 2701 C CA . GLU A 1 359 ? -3.344 1.100 -28.127 1.00 81.88 359 GLU A CA 1
ATOM 2702 C C . GLU A 1 359 ? -3.400 -0.348 -27.618 1.00 81.88 359 GLU A C 1
ATOM 2704 O O . GLU A 1 359 ? -2.718 -1.232 -28.132 1.00 81.88 359 GLU A O 1
ATOM 2709 N N . GLY A 1 360 ? -4.214 -0.605 -26.593 1.00 79.06 360 GLY A N 1
ATOM 2710 C CA . GLY A 1 360 ? -4.292 -1.922 -25.951 1.00 79.06 360 GLY A CA 1
ATOM 2711 C C . GLY A 1 360 ? -3.117 -2.221 -25.011 1.00 79.06 360 GLY A C 1
ATOM 2712 O O . GLY A 1 360 ? -2.487 -1.313 -24.469 1.00 79.06 360 GLY A O 1
ATOM 2713 N N . GLU A 1 361 ? -2.846 -3.507 -24.776 1.00 76.25 361 GLU A N 1
ATOM 2714 C CA . GLU A 1 361 ? -1.830 -3.957 -23.816 1.00 76.25 361 GLU A CA 1
ATOM 2715 C C . GLU A 1 361 ? -0.525 -4.387 -24.498 1.00 76.25 361 GLU A C 1
ATOM 2717 O O . GLU A 1 361 ? -0.518 -5.170 -25.449 1.00 76.25 361 GLU A O 1
ATOM 2722 N N . CYS A 1 362 ? 0.603 -3.903 -23.970 1.00 77.88 362 CYS A N 1
ATOM 2723 C CA . CYS A 1 362 ? 1.940 -4.338 -24.359 1.00 77.88 362 CYS A CA 1
ATOM 2724 C C . CYS A 1 362 ? 2.438 -5.435 -23.412 1.00 77.88 362 CYS A C 1
ATOM 2726 O O . CYS A 1 362 ? 2.603 -5.186 -22.219 1.00 77.88 362 CYS A O 1
ATOM 2728 N N . TYR A 1 363 ? 2.801 -6.605 -23.938 1.00 73.50 363 TYR A N 1
ATOM 2729 C CA . TYR A 1 363 ? 3.339 -7.701 -23.121 1.00 73.50 363 TYR A CA 1
ATOM 2730 C C . TYR A 1 363 ? 4.705 -7.384 -22.470 1.00 73.50 363 TYR A C 1
ATOM 2732 O O . TYR A 1 363 ? 5.044 -7.960 -21.438 1.00 73.50 363 TYR A O 1
ATOM 2740 N N . HIS A 1 364 ? 5.476 -6.436 -23.024 1.00 73.69 364 HIS A N 1
ATOM 2741 C CA . HIS A 1 364 ? 6.696 -5.895 -22.395 1.00 73.69 364 HIS A CA 1
ATOM 2742 C C . HIS A 1 364 ? 6.430 -4.726 -21.432 1.00 73.69 364 HIS A C 1
ATOM 2744 O O . HIS A 1 364 ? 7.345 -4.311 -20.717 1.00 73.69 364 HIS A O 1
ATOM 2750 N N . GLY A 1 365 ? 5.194 -4.219 -21.382 1.00 78.81 365 GLY A N 1
ATOM 2751 C CA . GLY A 1 365 ? 4.763 -3.170 -20.461 1.00 78.81 365 GLY A CA 1
ATOM 2752 C C . GLY A 1 365 ? 5.181 -1.745 -20.830 1.00 78.81 365 GLY A C 1
ATOM 2753 O O . GLY A 1 365 ? 5.179 -0.899 -19.939 1.00 78.81 365 GLY A O 1
ATOM 2754 N N . TYR A 1 366 ? 5.542 -1.475 -22.091 1.00 82.12 366 TYR A N 1
ATOM 2755 C CA . TYR A 1 366 ? 5.874 -0.122 -22.558 1.00 82.12 366 TYR A CA 1
ATOM 2756 C C . TYR A 1 366 ? 4.666 0.825 -22.472 1.00 82.12 366 TYR A C 1
ATOM 2758 O O . TYR A 1 366 ? 3.536 0.435 -22.779 1.00 82.12 366 TYR A O 1
ATOM 2766 N N . LYS A 1 367 ? 4.917 2.076 -22.081 1.00 84.19 367 LYS A N 1
ATOM 2767 C CA . LYS A 1 367 ? 3.927 3.141 -21.868 1.00 84.19 367 LYS A CA 1
ATOM 2768 C C . LYS A 1 367 ? 4.294 4.395 -22.654 1.00 84.19 367 LYS A C 1
ATOM 2770 O O . LYS A 1 367 ? 5.464 4.628 -22.934 1.00 84.19 367 LYS A O 1
ATOM 2775 N N . ILE A 1 368 ? 3.297 5.222 -22.979 1.00 86.69 368 ILE A N 1
ATOM 2776 C CA . ILE A 1 368 ? 3.518 6.529 -23.622 1.00 86.69 368 ILE A CA 1
ATOM 2777 C C . ILE A 1 368 ? 4.517 7.346 -22.791 1.00 86.69 368 ILE A C 1
ATOM 2779 O O . ILE A 1 368 ? 4.356 7.477 -21.578 1.00 86.69 368 ILE A O 1
ATOM 2783 N N . GLY A 1 369 ? 5.536 7.892 -23.454 1.00 79.50 369 GLY A N 1
ATOM 2784 C CA . GLY A 1 369 ? 6.620 8.648 -22.826 1.00 79.50 369 GLY A CA 1
ATOM 2785 C C . GLY A 1 369 ? 7.760 7.798 -22.258 1.00 79.50 369 GLY A C 1
ATOM 2786 O O . GLY A 1 369 ? 8.712 8.367 -21.724 1.00 79.50 369 GLY A O 1
ATOM 2787 N N . ASP A 1 370 ? 7.704 6.466 -22.364 1.00 82.38 370 ASP A N 1
ATOM 2788 C CA . ASP A 1 370 ? 8.881 5.637 -22.108 1.00 82.38 370 ASP A CA 1
ATOM 2789 C C . ASP A 1 370 ? 9.972 5.961 -23.134 1.00 82.38 370 ASP A C 1
ATOM 2791 O O . ASP A 1 370 ? 9.704 6.104 -24.331 1.00 82.38 370 ASP A O 1
ATOM 2795 N N . GLU A 1 371 ? 11.208 6.055 -22.648 1.00 87.06 371 GLU A N 1
ATOM 2796 C CA . GLU A 1 371 ? 12.389 6.349 -23.452 1.00 87.06 371 GLU A CA 1
ATOM 2797 C C . GLU A 1 371 ? 13.362 5.176 -23.381 1.00 87.06 371 GLU A C 1
ATOM 2799 O O . GLU A 1 371 ? 13.670 4.666 -22.300 1.00 87.06 371 GLU A O 1
ATOM 2804 N N . ILE A 1 372 ? 13.855 4.749 -24.538 1.00 84.81 372 ILE A N 1
ATOM 2805 C CA . ILE A 1 372 ? 14.837 3.674 -24.664 1.00 84.81 372 ILE A CA 1
ATOM 2806 C C . ILE A 1 372 ? 16.015 4.224 -25.457 1.00 84.81 372 ILE A C 1
ATOM 2808 O O . ILE A 1 372 ? 15.827 4.737 -26.557 1.00 84.81 372 ILE A O 1
ATOM 2812 N N . ILE A 1 373 ? 17.221 4.115 -24.906 1.00 85.00 373 ILE A N 1
ATOM 2813 C CA . ILE A 1 373 ? 18.446 4.546 -25.578 1.00 85.00 373 ILE A CA 1
ATOM 2814 C C . ILE A 1 373 ? 19.189 3.301 -26.047 1.00 85.00 373 ILE A C 1
ATOM 2816 O O . ILE A 1 373 ? 19.549 2.439 -25.250 1.00 85.00 373 ILE A O 1
ATOM 2820 N N . LEU A 1 374 ? 19.396 3.203 -27.354 1.00 83.00 374 LEU A N 1
ATOM 2821 C CA . LEU A 1 374 ? 20.259 2.205 -27.965 1.00 83.00 374 LEU A CA 1
ATOM 2822 C C . LEU A 1 374 ? 21.642 2.833 -28.139 1.00 83.00 374 LEU A C 1
ATOM 2824 O O . LEU A 1 374 ? 21.775 3.862 -28.803 1.00 83.00 374 LEU A O 1
ATOM 2828 N N . GLU A 1 375 ? 22.653 2.230 -27.515 1.00 75.69 375 GLU A N 1
ATOM 2829 C CA . GLU A 1 375 ? 24.044 2.695 -27.600 1.00 75.69 375 GLU A CA 1
ATOM 2830 C C . GLU A 1 375 ? 24.625 2.480 -29.008 1.00 75.69 375 GLU A C 1
ATOM 2832 O O . GLU A 1 375 ? 25.383 3.315 -29.489 1.00 75.69 375 GLU A O 1
ATOM 2837 N N . ASP A 1 376 ? 24.210 1.414 -29.700 1.00 73.44 376 ASP A N 1
ATOM 2838 C CA . ASP A 1 376 ? 24.416 1.217 -31.136 1.00 73.44 376 ASP A CA 1
ATOM 2839 C C . ASP A 1 376 ? 23.262 0.414 -31.764 1.00 73.44 376 ASP A C 1
ATOM 2841 O O . ASP A 1 376 ? 22.320 -0.005 -31.087 1.00 73.44 376 ASP A O 1
ATOM 2845 N N . PHE A 1 377 ? 23.319 0.204 -33.082 1.00 74.50 377 PHE A N 1
ATOM 2846 C CA . PHE A 1 377 ? 22.328 -0.592 -33.815 1.00 74.50 377 PHE A CA 1
ATOM 2847 C C . PHE A 1 377 ? 22.605 -2.106 -33.807 1.00 74.50 377 PHE A C 1
ATOM 2849 O O . PHE A 1 377 ? 21.804 -2.878 -34.334 1.00 74.50 377 PHE A O 1
ATOM 2856 N N . THR A 1 378 ? 23.741 -2.537 -33.255 1.00 70.56 378 THR A N 1
ATOM 2857 C CA . THR A 1 378 ? 24.228 -3.925 -33.296 1.00 70.56 378 THR A CA 1
ATOM 2858 C C . THR A 1 378 ? 23.884 -4.721 -32.035 1.00 70.56 378 THR A C 1
ATOM 2860 O O . THR A 1 378 ? 23.798 -5.947 -32.097 1.00 70.56 378 THR A O 1
ATOM 2863 N N . HIS A 1 379 ? 23.606 -4.044 -30.916 1.00 71.06 379 HIS A N 1
ATOM 2864 C CA . HIS A 1 379 ? 23.273 -4.656 -29.633 1.00 71.06 379 HIS A CA 1
ATOM 2865 C C . HIS A 1 379 ? 21.954 -4.113 -29.073 1.00 71.06 379 HIS A C 1
ATOM 2867 O O . HIS A 1 379 ? 21.835 -2.951 -28.686 1.00 71.06 379 HIS A O 1
ATOM 2873 N N . ALA A 1 380 ? 20.953 -4.985 -28.957 1.00 69.25 380 ALA A N 1
ATOM 2874 C CA . ALA A 1 380 ? 19.729 -4.656 -28.236 1.00 69.25 380 ALA A CA 1
ATOM 2875 C C . ALA A 1 380 ? 19.969 -4.696 -26.708 1.00 69.25 380 ALA A C 1
ATOM 2877 O O . ALA A 1 380 ? 20.638 -5.614 -26.222 1.00 69.25 380 ALA A O 1
ATOM 2878 N N . PRO A 1 381 ? 19.391 -3.771 -25.920 1.00 69.38 381 PRO A N 1
ATOM 2879 C CA . PRO A 1 381 ? 19.513 -3.804 -24.468 1.00 69.38 381 PRO A CA 1
ATOM 2880 C C . PRO A 1 381 ? 18.943 -5.082 -23.836 1.00 69.38 381 PRO A C 1
ATOM 2882 O O . PRO A 1 381 ? 18.016 -5.710 -24.359 1.00 69.38 381 PRO A O 1
ATOM 2885 N N . LYS A 1 382 ? 19.433 -5.442 -22.642 1.00 64.19 382 LYS A N 1
ATOM 2886 C CA . LYS A 1 382 ? 18.887 -6.579 -21.881 1.00 64.19 382 LYS A CA 1
ATOM 2887 C C . LYS A 1 382 ? 17.391 -6.377 -21.617 1.00 64.19 382 LYS A C 1
ATOM 2889 O O . LYS A 1 382 ? 16.978 -5.333 -21.114 1.00 64.19 382 LYS A O 1
ATOM 2894 N N . HIS A 1 383 ? 16.598 -7.405 -21.927 1.00 68.12 383 HIS A N 1
ATOM 2895 C CA . HIS A 1 383 ? 15.128 -7.425 -21.841 1.00 68.12 383 HIS A CA 1
ATOM 2896 C C . HIS A 1 383 ? 14.383 -6.509 -22.831 1.00 68.12 383 HIS A C 1
ATOM 2898 O O . HIS A 1 383 ? 13.178 -6.298 -22.668 1.00 68.12 383 HIS A O 1
ATOM 2904 N N . PHE A 1 384 ? 15.063 -6.000 -23.864 1.00 78.44 384 PHE A N 1
ATOM 2905 C CA . PHE A 1 384 ? 14.421 -5.295 -24.970 1.00 78.44 384 PHE A CA 1
ATOM 2906 C C . PHE A 1 384 ? 13.533 -6.241 -25.794 1.00 78.44 384 PHE A C 1
ATOM 2908 O O . PHE A 1 384 ? 13.839 -7.424 -25.961 1.00 78.44 384 PHE A O 1
ATOM 2915 N N . CYS A 1 385 ? 12.415 -5.727 -26.308 1.00 80.38 385 CYS A N 1
ATOM 2916 C CA . CYS A 1 385 ? 11.498 -6.501 -27.137 1.00 80.38 385 CYS A CA 1
ATOM 2917 C C . CYS A 1 385 ? 12.167 -6.920 -28.454 1.00 80.38 385 CYS A C 1
ATOM 2919 O O . CYS A 1 385 ? 12.405 -6.094 -29.331 1.00 80.38 385 CYS A O 1
ATOM 2921 N N . LEU A 1 386 ? 12.444 -8.217 -28.621 1.00 77.62 386 LEU A N 1
ATOM 2922 C CA . LEU A 1 386 ? 13.126 -8.739 -29.814 1.00 77.62 386 LEU A CA 1
ATOM 2923 C C . LEU A 1 386 ? 12.310 -8.561 -31.101 1.00 77.62 386 LEU A C 1
ATOM 2925 O O . LEU A 1 386 ? 12.884 -8.338 -32.167 1.00 77.62 386 LEU A O 1
ATOM 2929 N N . GLY A 1 387 ? 10.978 -8.618 -31.009 1.00 75.62 387 GLY A N 1
ATOM 2930 C CA . GLY A 1 387 ? 10.103 -8.319 -32.143 1.00 75.62 387 GLY A CA 1
ATOM 2931 C C . GLY A 1 387 ? 10.193 -6.849 -32.554 1.00 75.62 387 GLY A C 1
ATOM 2932 O O . GLY A 1 387 ? 10.264 -6.531 -33.739 1.00 75.62 387 GLY A O 1
ATOM 2933 N N . LEU A 1 388 ? 10.260 -5.948 -31.572 1.00 80.62 388 LEU A N 1
ATOM 2934 C CA . LEU A 1 388 ? 10.475 -4.526 -31.813 1.00 80.62 388 LEU A CA 1
ATOM 2935 C C . LEU A 1 388 ? 11.875 -4.262 -32.382 1.00 80.62 388 LEU A C 1
ATOM 2937 O O . LEU A 1 388 ? 11.992 -3.463 -33.300 1.00 80.62 388 LEU A O 1
ATOM 2941 N N . ALA A 1 389 ? 12.912 -4.962 -31.912 1.00 80.81 389 ALA A N 1
ATOM 2942 C CA . ALA A 1 389 ? 14.261 -4.870 -32.479 1.00 80.81 389 ALA A CA 1
ATOM 2943 C C . ALA A 1 389 ? 14.268 -5.177 -33.982 1.00 80.81 389 ALA A C 1
ATOM 2945 O O . ALA A 1 389 ? 14.846 -4.423 -34.759 1.00 80.81 389 ALA A O 1
ATOM 2946 N N . HIS A 1 390 ? 13.556 -6.226 -34.398 1.00 77.12 390 HIS A N 1
ATOM 2947 C CA . HIS A 1 390 ? 13.409 -6.567 -35.812 1.00 77.12 390 HIS A CA 1
ATOM 2948 C C . HIS A 1 390 ? 12.631 -5.505 -36.597 1.00 77.12 390 HIS A C 1
ATOM 2950 O O . HIS A 1 390 ? 13.059 -5.120 -37.682 1.00 77.12 390 HIS A O 1
ATOM 2956 N N . ALA A 1 391 ? 11.514 -5.007 -36.056 1.00 78.75 391 ALA A N 1
ATOM 2957 C CA . ALA A 1 391 ? 10.716 -3.964 -36.707 1.00 78.75 391 ALA A CA 1
ATOM 2958 C C . ALA A 1 391 ? 11.482 -2.634 -36.841 1.00 78.75 391 ALA A C 1
ATOM 2960 O O . ALA A 1 391 ? 11.325 -1.915 -37.826 1.00 78.75 391 ALA A O 1
ATOM 2961 N N . LEU A 1 392 ? 12.330 -2.320 -35.862 1.00 82.38 392 LEU A N 1
ATOM 2962 C CA . LEU A 1 392 ? 13.150 -1.116 -35.836 1.00 82.38 392 LEU A CA 1
ATOM 2963 C C . LEU A 1 392 ? 14.382 -1.209 -36.728 1.00 82.38 392 LEU A C 1
ATOM 2965 O O . LEU A 1 392 ? 14.830 -0.173 -37.212 1.00 82.38 392 LEU A O 1
ATOM 2969 N N . PHE A 1 393 ? 14.931 -2.404 -36.951 1.00 82.25 393 PHE A N 1
ATOM 2970 C CA . PHE A 1 393 ? 16.223 -2.581 -37.615 1.00 82.25 393 PHE A CA 1
ATOM 2971 C C . PHE A 1 393 ? 16.385 -1.759 -38.912 1.00 82.25 393 PHE A C 1
ATOM 2973 O O . PHE A 1 393 ? 17.385 -1.049 -39.012 1.00 82.25 393 PHE A O 1
ATOM 2980 N N . PRO A 1 394 ? 15.412 -1.718 -39.852 1.00 81.31 394 PRO A N 1
ATOM 2981 C CA . PRO A 1 394 ? 15.499 -0.871 -41.047 1.00 81.31 394 PRO A CA 1
ATOM 2982 C C . PRO A 1 394 ? 15.684 0.619 -40.748 1.00 81.31 394 PRO A C 1
ATOM 2984 O O . PRO A 1 394 ? 16.451 1.308 -41.418 1.00 81.31 394 PRO A O 1
ATOM 2987 N N . VAL A 1 395 ? 14.973 1.116 -39.738 1.00 84.12 395 VAL A N 1
ATOM 2988 C CA . VAL A 1 395 ? 14.963 2.527 -39.352 1.00 84.12 395 VAL A CA 1
ATOM 2989 C C . VAL A 1 395 ? 16.239 2.905 -38.623 1.00 84.12 395 VAL A C 1
ATOM 2991 O O . VAL A 1 395 ? 16.842 3.924 -38.955 1.00 84.12 395 VAL A O 1
ATOM 2994 N N . ILE A 1 396 ? 16.668 2.072 -37.674 1.00 83.06 396 ILE A N 1
ATOM 2995 C CA . ILE A 1 396 ? 17.916 2.296 -36.945 1.00 83.06 396 ILE A CA 1
ATOM 2996 C C . ILE A 1 396 ? 19.079 2.270 -37.930 1.00 83.06 396 ILE A C 1
ATOM 2998 O O . ILE A 1 396 ? 19.861 3.210 -37.959 1.00 83.06 396 ILE A O 1
ATOM 3002 N N . TYR A 1 397 ? 19.144 1.250 -38.789 1.00 81.94 397 TYR A N 1
ATOM 3003 C CA . TYR A 1 397 ? 20.181 1.133 -39.806 1.00 81.94 397 TYR A CA 1
ATOM 3004 C C . TYR A 1 397 ? 20.227 2.384 -40.693 1.00 81.94 397 TYR A C 1
ATOM 3006 O O . TYR A 1 397 ? 21.262 3.034 -40.793 1.00 81.94 397 TYR A O 1
ATOM 3014 N N . ALA A 1 398 ? 19.095 2.795 -41.272 1.00 81.19 398 ALA A N 1
ATOM 3015 C CA . ALA A 1 398 ? 19.049 3.979 -42.123 1.00 81.19 398 ALA A CA 1
ATOM 3016 C C . ALA A 1 398 ? 19.558 5.242 -41.401 1.00 81.19 398 ALA A C 1
ATOM 3018 O O . ALA A 1 398 ? 20.427 5.943 -41.923 1.00 81.19 398 ALA A O 1
ATOM 3019 N N . LEU A 1 399 ? 19.046 5.528 -40.200 1.00 86.00 399 LEU A N 1
ATOM 3020 C CA . LEU A 1 399 ? 19.412 6.726 -39.442 1.00 86.00 399 LEU A CA 1
ATOM 3021 C C . LEU A 1 399 ? 20.867 6.690 -38.948 1.00 86.00 399 LEU A C 1
ATOM 3023 O O . LEU A 1 399 ? 21.552 7.709 -39.032 1.00 86.00 399 LEU A O 1
ATOM 3027 N N . SER A 1 400 ? 21.367 5.533 -38.500 1.00 83.44 400 SER A N 1
ATOM 3028 C CA . SER A 1 400 ? 22.762 5.356 -38.068 1.00 83.44 400 SER A CA 1
ATOM 3029 C C . SER A 1 400 ? 23.757 5.597 -39.201 1.00 83.44 400 SER A C 1
ATOM 3031 O O . SER A 1 400 ? 24.825 6.154 -38.966 1.00 83.44 400 SER A O 1
ATOM 3033 N N . PHE A 1 401 ? 23.383 5.250 -40.434 1.00 79.38 401 PHE A N 1
ATOM 3034 C CA . PHE A 1 401 ? 24.146 5.564 -41.643 1.00 79.38 401 PHE A CA 1
ATOM 3035 C C . PHE A 1 401 ? 23.790 6.945 -42.224 1.00 79.38 401 PHE A C 1
ATOM 3037 O O . PHE A 1 401 ? 24.164 7.310 -43.327 1.00 79.38 401 PHE A O 1
ATOM 3044 N N . GLY A 1 402 ? 23.087 7.790 -41.484 1.00 79.75 402 GLY A N 1
ATOM 3045 C CA . GLY A 1 402 ? 22.936 9.192 -41.838 1.00 79.75 402 GLY A CA 1
ATOM 3046 C C . GLY A 1 402 ? 21.872 9.505 -42.894 1.00 79.75 402 GLY A C 1
ATOM 3047 O O . GLY A 1 402 ? 21.887 10.603 -43.463 1.00 79.75 402 GLY A O 1
ATOM 3048 N N . ALA A 1 403 ? 20.933 8.583 -43.124 1.00 83.75 403 ALA A N 1
ATOM 3049 C CA . ALA A 1 403 ? 19.734 8.837 -43.913 1.00 83.75 403 ALA A CA 1
ATOM 3050 C C . ALA A 1 403 ? 19.005 10.110 -43.452 1.00 83.75 403 ALA A C 1
ATOM 3052 O O . ALA A 1 403 ? 18.908 10.403 -42.258 1.00 83.75 403 ALA A O 1
ATOM 3053 N N . LYS A 1 404 ? 18.448 10.851 -44.414 1.00 87.50 404 LYS A N 1
ATOM 3054 C CA . LYS A 1 404 ? 17.604 12.031 -44.179 1.00 87.50 404 LYS A CA 1
ATOM 3055 C C . LYS A 1 404 ? 16.289 11.876 -44.927 1.00 87.50 404 LYS A C 1
ATOM 3057 O O . LYS A 1 404 ? 16.322 11.588 -46.115 1.00 87.50 404 LYS A O 1
ATOM 3062 N N . PHE A 1 405 ? 15.158 12.085 -44.262 1.00 86.69 405 PHE A N 1
ATOM 3063 C CA . PHE A 1 405 ? 13.808 11.950 -44.817 1.00 86.69 405 PHE A CA 1
ATOM 3064 C C . PHE A 1 405 ? 13.192 13.339 -45.043 1.00 86.69 405 PHE A C 1
ATOM 3066 O O . PHE A 1 405 ? 12.576 13.879 -44.123 1.00 86.69 405 PHE A O 1
ATOM 3073 N N . PRO A 1 406 ? 13.321 13.953 -46.236 1.00 84.62 406 PRO A N 1
ATOM 3074 C CA . PRO A 1 406 ? 13.139 15.403 -46.366 1.00 84.62 406 PRO A CA 1
ATOM 3075 C C . PRO A 1 406 ? 11.699 15.891 -46.179 1.00 84.62 406 PRO A C 1
ATOM 3077 O O . PRO A 1 406 ? 11.464 17.068 -45.953 1.00 84.62 406 PRO A O 1
ATOM 3080 N N . PHE A 1 407 ? 10.726 14.985 -46.233 1.00 83.38 407 PHE A N 1
ATOM 3081 C CA . PHE A 1 407 ? 9.306 15.278 -46.037 1.00 83.38 407 PHE A CA 1
ATOM 3082 C C . PHE A 1 407 ? 8.862 15.273 -44.560 1.00 83.38 407 PHE A C 1
ATOM 3084 O O . PHE A 1 407 ? 7.691 15.550 -44.283 1.00 83.38 407 PHE A O 1
ATOM 3091 N N . ARG A 1 408 ? 9.747 14.925 -43.616 1.00 86.94 408 ARG A N 1
ATOM 3092 C CA . ARG A 1 408 ? 9.475 14.911 -42.168 1.00 86.94 408 ARG A CA 1
ATOM 3093 C C . ARG A 1 408 ? 9.820 16.254 -41.532 1.00 86.94 408 ARG A C 1
ATOM 3095 O O . ARG A 1 408 ? 10.767 16.896 -41.964 1.00 86.94 408 ARG A O 1
ATOM 3102 N N . ASP A 1 409 ? 9.099 16.622 -40.472 1.00 87.62 409 ASP A N 1
ATOM 3103 C CA . ASP A 1 409 ? 9.354 17.857 -39.707 1.00 87.62 409 ASP A CA 1
ATOM 3104 C C . ASP A 1 409 ? 10.781 17.897 -39.139 1.00 87.62 409 ASP A C 1
ATOM 3106 O O . ASP A 1 409 ? 11.446 18.926 -39.218 1.00 87.62 409 ASP A O 1
ATOM 3110 N N . ASN A 1 410 ? 11.269 16.746 -38.662 1.00 90.88 410 ASN A N 1
ATOM 3111 C CA . ASN A 1 410 ? 12.691 16.472 -38.484 1.00 90.88 410 ASN A CA 1
ATOM 3112 C C . ASN A 1 410 ? 13.117 15.376 -39.473 1.00 90.88 410 ASN A C 1
ATOM 3114 O O . ASN A 1 410 ? 12.667 14.232 -39.361 1.00 90.88 410 ASN A O 1
ATOM 3118 N N . GLN A 1 411 ? 14.012 15.693 -40.415 1.00 90.31 411 GLN A N 1
ATOM 3119 C CA . GLN A 1 411 ? 14.497 14.733 -41.413 1.00 90.31 411 GLN A CA 1
ATOM 3120 C C . GLN A 1 411 ? 15.285 13.563 -40.801 1.00 90.31 411 GLN A C 1
ATOM 3122 O O . GLN A 1 411 ? 15.484 12.552 -41.473 1.00 90.31 411 GLN A O 1
ATOM 3127 N N . ARG A 1 412 ? 15.736 13.679 -39.547 1.00 90.62 412 ARG A N 1
ATOM 3128 C CA . ARG A 1 412 ? 16.497 12.664 -38.796 1.00 90.62 412 ARG A CA 1
ATOM 3129 C C . ARG A 1 412 ? 15.621 11.861 -37.831 1.00 90.62 412 ARG A C 1
ATOM 3131 O O . ARG A 1 412 ? 16.098 11.337 -36.827 1.00 90.62 412 ARG A O 1
ATOM 3138 N N . THR A 1 413 ? 14.324 11.773 -38.119 1.00 89.81 413 THR A N 1
ATOM 3139 C CA . THR A 1 413 ? 13.348 11.060 -37.292 1.00 89.81 413 THR A CA 1
ATOM 3140 C C . THR A 1 413 ? 12.437 10.179 -38.133 1.00 89.81 413 THR A C 1
ATOM 3142 O O . THR A 1 413 ? 11.955 10.585 -39.193 1.00 89.81 413 THR A O 1
ATOM 3145 N N . LEU A 1 414 ? 12.114 8.997 -37.605 1.00 88.12 414 LEU A N 1
ATOM 3146 C CA . LEU A 1 414 ? 11.071 8.135 -38.151 1.00 88.12 414 LEU A CA 1
ATOM 3147 C C . LEU A 1 414 ? 10.200 7.524 -37.042 1.00 88.12 414 LEU A C 1
ATOM 3149 O O . LEU A 1 414 ? 10.736 7.047 -36.043 1.00 88.12 414 LEU A O 1
ATOM 3153 N N . PRO A 1 415 ? 8.867 7.496 -37.211 1.00 87.56 415 PRO A N 1
ATOM 3154 C CA . PRO A 1 415 ? 8.005 6.663 -36.396 1.00 87.56 415 PRO A CA 1
ATOM 3155 C C . PRO A 1 415 ? 8.149 5.198 -36.815 1.00 87.56 415 PRO A C 1
ATOM 3157 O O . PRO A 1 415 ? 8.255 4.884 -38.004 1.00 87.56 415 PRO A O 1
ATOM 3160 N N . VAL A 1 416 ? 8.108 4.307 -35.835 1.00 86.81 416 VAL A N 1
ATOM 3161 C CA . VAL A 1 416 ? 8.105 2.859 -36.015 1.00 86.81 416 VAL A CA 1
ATOM 3162 C C . VAL A 1 416 ? 7.014 2.268 -35.159 1.00 86.81 416 VAL A C 1
ATOM 3164 O O . VAL A 1 416 ? 6.852 2.635 -34.000 1.00 86.81 416 VAL A O 1
ATOM 3167 N N . THR A 1 417 ? 6.267 1.336 -35.724 1.00 85.00 417 THR A N 1
ATOM 3168 C CA . THR A 1 417 ? 5.213 0.637 -35.007 1.00 85.00 417 THR A CA 1
ATOM 3169 C C . THR A 1 417 ? 5.680 -0.738 -34.552 1.00 85.00 417 THR A C 1
ATOM 3171 O O . THR A 1 417 ? 6.564 -1.355 -35.151 1.00 85.00 417 THR A O 1
ATOM 3174 N N . CYS A 1 418 ? 5.106 -1.231 -33.455 1.00 80.81 418 CYS A N 1
ATOM 3175 C CA . CYS A 1 418 ? 5.388 -2.587 -33.003 1.00 80.81 418 CYS A CA 1
ATOM 3176 C C . CYS A 1 418 ? 4.834 -3.628 -33.998 1.00 80.81 418 CYS A C 1
ATOM 3178 O O . CYS A 1 418 ? 3.827 -3.378 -34.668 1.00 80.81 418 CYS A O 1
ATOM 3180 N N . PRO A 1 419 ? 5.438 -4.829 -34.062 1.00 77.12 419 PRO A N 1
ATOM 3181 C CA . PRO A 1 419 ? 4.982 -5.885 -34.968 1.00 77.12 419 PRO A CA 1
ATOM 3182 C C . PRO A 1 419 ? 3.633 -6.504 -34.562 1.00 77.12 419 PRO A C 1
ATOM 3184 O O . PRO A 1 419 ? 3.019 -7.210 -35.355 1.00 77.12 419 PRO A O 1
ATOM 3187 N N . ASP A 1 420 ? 3.152 -6.240 -33.345 1.00 75.12 420 ASP A N 1
ATOM 3188 C CA . ASP A 1 420 ? 1.870 -6.728 -32.829 1.00 75.12 420 ASP A CA 1
ATOM 3189 C C . ASP A 1 420 ? 0.724 -5.795 -33.255 1.00 75.12 420 ASP A C 1
ATOM 3191 O O . ASP A 1 420 ? 0.134 -5.081 -32.446 1.00 75.12 420 ASP A O 1
ATOM 3195 N N . GLY A 1 421 ? 0.482 -5.725 -34.566 1.00 69.75 421 GLY A N 1
ATOM 3196 C CA . GLY A 1 421 ? -0.609 -4.936 -35.149 1.00 69.75 421 GLY A CA 1
ATOM 3197 C C . GLY A 1 421 ? -0.473 -3.420 -34.982 1.00 69.75 421 GLY A C 1
ATOM 3198 O O . GLY A 1 421 ? -1.464 -2.708 -35.100 1.00 69.75 421 GLY A O 1
ATOM 3199 N N . GLY A 1 422 ? 0.728 -2.914 -34.685 1.00 71.56 422 GLY A N 1
ATOM 3200 C CA . GLY A 1 422 ? 0.979 -1.484 -34.506 1.00 71.56 422 GLY A CA 1
ATOM 3201 C C . GLY A 1 422 ? 0.376 -0.871 -33.242 1.00 71.56 422 GLY A C 1
ATOM 3202 O O . GLY A 1 422 ? 0.261 0.348 -33.158 1.00 71.56 422 GLY A O 1
ATOM 3203 N N . LYS A 1 423 ? 0.057 -1.701 -32.241 1.00 81.44 423 LYS A N 1
ATOM 3204 C CA . LYS A 1 423 ? -0.420 -1.277 -30.914 1.00 81.44 423 LYS A CA 1
ATOM 3205 C C . LYS A 1 423 ? 0.464 -0.231 -30.244 1.00 81.44 423 LYS A C 1
ATOM 3207 O O . LYS A 1 423 ? -0.016 0.546 -29.435 1.00 81.44 423 LYS A O 1
ATOM 3212 N N . LEU A 1 424 ? 1.763 -0.218 -30.527 1.00 86.69 424 LEU A N 1
ATOM 3213 C CA . LEU A 1 424 ? 2.667 0.816 -30.040 1.00 86.69 424 LEU A CA 1
ATOM 3214 C C . LEU A 1 424 ? 3.293 1.549 -31.210 1.00 86.69 424 LEU A C 1
ATOM 3216 O O . LEU A 1 424 ? 3.677 0.918 -32.195 1.00 86.69 424 LEU A O 1
ATOM 3220 N N . GLU A 1 425 ? 3.464 2.855 -31.044 1.00 89.00 425 GLU A N 1
ATOM 3221 C CA . GLU A 1 425 ? 4.270 3.694 -31.919 1.00 89.00 425 GLU A CA 1
ATOM 3222 C C . GLU A 1 425 ? 5.454 4.259 -31.132 1.00 89.00 425 GLU A C 1
ATOM 3224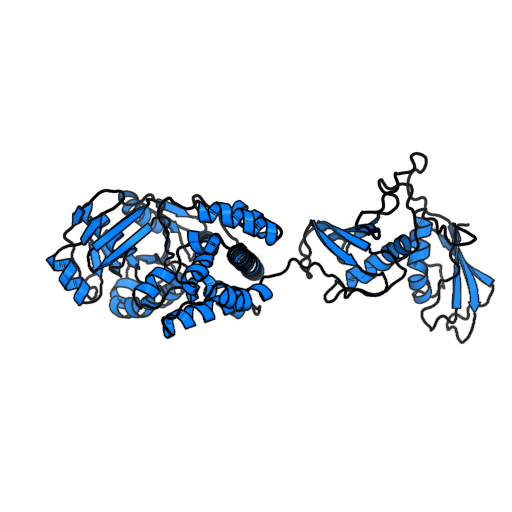 O O . GLU A 1 425 ? 5.314 4.709 -29.992 1.00 89.00 425 GLU A O 1
ATOM 3229 N N . PHE A 1 426 ? 6.624 4.214 -31.754 1.00 91.12 426 PHE A N 1
ATOM 3230 C CA . PHE A 1 426 ? 7.887 4.710 -31.242 1.00 91.12 426 PHE A CA 1
ATOM 3231 C C . PHE A 1 426 ? 8.405 5.781 -32.191 1.00 91.12 426 PHE A C 1
ATOM 3233 O O . PHE A 1 426 ? 8.520 5.549 -33.390 1.00 91.12 426 PHE A O 1
ATOM 3240 N N . LYS A 1 427 ? 8.785 6.933 -31.659 1.00 92.44 427 LYS A N 1
ATOM 3241 C CA . LYS A 1 427 ? 9.551 7.947 -32.373 1.00 92.44 427 LYS A CA 1
ATOM 3242 C C . LYS A 1 427 ? 11.037 7.619 -32.231 1.00 92.44 427 LYS A C 1
ATOM 3244 O O . LYS A 1 427 ? 11.553 7.655 -31.117 1.00 92.44 427 LYS A O 1
ATOM 3249 N N . ALA A 1 428 ? 11.699 7.275 -33.334 1.00 92.19 428 ALA A N 1
ATOM 3250 C CA . ALA A 1 428 ? 13.137 7.027 -33.378 1.00 92.19 428 ALA A CA 1
ATOM 3251 C C . ALA A 1 428 ? 13.896 8.305 -33.756 1.00 92.19 428 ALA A C 1
ATOM 3253 O O . ALA A 1 428 ? 13.600 8.921 -34.783 1.00 92.19 428 ALA A O 1
ATOM 3254 N N . GLU A 1 429 ? 14.867 8.689 -32.932 1.00 92.44 429 GLU A N 1
ATOM 3255 C CA . GLU A 1 429 ? 15.624 9.940 -33.019 1.00 92.44 429 GLU A CA 1
ATOM 3256 C C . GLU A 1 429 ? 17.118 9.676 -32.797 1.00 92.44 429 GLU A C 1
ATOM 3258 O O . GLU A 1 429 ? 17.491 8.846 -31.968 1.00 92.44 429 GLU A O 1
ATOM 3263 N N . ILE A 1 430 ? 17.985 10.387 -33.520 1.00 90.06 430 ILE A N 1
ATOM 3264 C CA . ILE A 1 430 ? 19.437 10.314 -33.314 1.00 90.06 430 ILE A CA 1
ATOM 3265 C C . ILE A 1 430 ? 19.843 11.236 -32.161 1.00 90.06 430 ILE A C 1
ATOM 3267 O O . ILE A 1 430 ? 19.477 12.410 -32.140 1.00 90.06 430 ILE A O 1
ATOM 3271 N N . LEU A 1 431 ? 20.608 10.691 -31.216 1.00 86.81 431 LEU A N 1
ATOM 3272 C CA . LEU A 1 431 ? 21.245 11.414 -30.118 1.00 86.81 431 LEU A CA 1
ATOM 3273 C C . LEU A 1 431 ? 22.680 11.777 -30.516 1.00 86.81 431 LEU A C 1
ATOM 3275 O O . LEU A 1 431 ? 23.504 10.898 -30.783 1.00 86.81 431 LEU A O 1
ATOM 3279 N N . ALA A 1 432 ? 22.981 13.073 -30.531 1.00 77.81 432 ALA A N 1
ATOM 3280 C CA . ALA A 1 432 ? 24.334 13.586 -30.689 1.00 77.81 432 ALA A CA 1
ATOM 3281 C C . ALA A 1 432 ? 25.192 13.284 -29.445 1.00 77.81 432 ALA A C 1
ATOM 3283 O O . ALA A 1 432 ? 24.688 12.923 -28.379 1.00 77.81 432 ALA A O 1
ATOM 3284 N N . GLN A 1 433 ? 26.514 13.442 -29.573 1.00 71.38 433 GLN A N 1
ATOM 3285 C CA . GLN A 1 433 ? 27.465 13.159 -28.486 1.00 71.38 433 GLN A CA 1
ATOM 3286 C C . GLN A 1 433 ? 27.246 14.033 -27.239 1.00 71.38 433 GLN A C 1
ATOM 3288 O O . GLN A 1 433 ? 27.562 13.603 -26.133 1.00 71.38 433 GLN A O 1
ATOM 3293 N N . ASP A 1 434 ? 26.683 15.230 -27.405 1.00 70.44 434 ASP A N 1
ATOM 3294 C CA . ASP A 1 434 ? 26.330 16.152 -26.319 1.00 70.44 434 ASP A CA 1
ATOM 3295 C C . ASP A 1 434 ? 24.958 15.856 -25.678 1.00 70.44 434 ASP A C 1
ATOM 3297 O O . ASP A 1 434 ? 24.530 16.562 -24.765 1.00 70.44 434 ASP A O 1
ATOM 3301 N N . GLY A 1 435 ? 24.269 14.804 -26.135 1.00 72.38 435 GLY A N 1
ATOM 3302 C CA . GLY A 1 435 ? 22.958 14.392 -25.638 1.00 72.38 435 GLY A CA 1
ATOM 3303 C C . GLY A 1 435 ? 21.773 15.134 -26.261 1.00 72.38 435 GLY A C 1
ATOM 3304 O O . GLY A 1 435 ? 20.636 14.913 -25.838 1.00 72.38 435 GLY A O 1
ATOM 3305 N N . THR A 1 436 ? 21.996 15.994 -27.257 1.00 83.69 436 THR A N 1
ATOM 3306 C CA . THR A 1 436 ? 20.913 16.662 -27.992 1.00 83.69 436 THR A CA 1
ATOM 3307 C C . THR A 1 436 ? 20.337 15.771 -29.096 1.00 83.69 436 THR A C 1
ATOM 3309 O O . THR A 1 436 ? 20.997 14.859 -29.594 1.00 83.69 436 THR A O 1
ATOM 3312 N N . ILE A 1 437 ? 19.074 16.001 -29.472 1.00 89.25 437 ILE A N 1
ATOM 3313 C CA . ILE A 1 437 ? 18.456 15.313 -30.614 1.00 89.25 437 ILE A CA 1
ATOM 3314 C C . ILE A 1 437 ? 18.912 16.006 -31.896 1.00 89.25 437 ILE A C 1
ATOM 3316 O O . ILE A 1 437 ? 18.704 17.209 -32.058 1.00 89.25 437 ILE A O 1
ATOM 3320 N N . GLU A 1 438 ? 19.485 15.244 -32.825 1.00 88.12 438 GLU A N 1
ATOM 3321 C CA . GLU A 1 438 ? 19.838 15.767 -34.141 1.00 88.12 438 GLU A CA 1
ATOM 3322 C C . GLU A 1 438 ? 18.564 16.177 -34.889 1.00 88.12 438 GLU A C 1
ATOM 3324 O O . GLU A 1 438 ? 17.637 15.378 -35.060 1.00 88.12 438 GLU A O 1
ATOM 3329 N N . SER A 1 439 ? 18.518 17.431 -35.338 1.00 89.19 439 SER A N 1
ATOM 3330 C CA . SER A 1 439 ? 17.358 17.995 -36.018 1.00 89.19 439 SER A CA 1
ATOM 3331 C C . SER A 1 439 ? 17.754 18.662 -37.324 1.00 89.19 439 SER A C 1
ATOM 3333 O O . SER A 1 439 ? 18.639 19.515 -37.358 1.00 89.19 439 SER A O 1
ATOM 3335 N N . ILE A 1 440 ? 17.080 18.271 -38.402 1.00 89.88 440 ILE A N 1
ATOM 3336 C CA . ILE A 1 440 ? 17.174 18.915 -39.712 1.00 89.88 440 ILE A CA 1
ATOM 3337 C C . ILE A 1 440 ? 15.750 19.257 -40.129 1.00 89.88 440 ILE A C 1
ATOM 3339 O O . ILE A 1 440 ? 14.904 18.365 -40.180 1.00 89.88 440 ILE A O 1
ATOM 3343 N N . GLU A 1 441 ? 15.485 20.527 -40.426 1.00 89.75 441 GLU A N 1
ATOM 3344 C CA . GLU A 1 441 ? 14.149 20.984 -40.811 1.00 89.75 441 GLU A CA 1
ATOM 3345 C C . GLU A 1 441 ? 13.676 20.352 -42.122 1.00 89.75 441 GLU A C 1
ATOM 3347 O O . GLU A 1 441 ? 14.465 20.048 -43.018 1.00 89.75 441 GLU A O 1
ATOM 3352 N N . LYS A 1 442 ? 12.363 20.172 -42.238 1.00 88.50 442 LYS A N 1
ATOM 3353 C CA . LYS A 1 442 ? 11.687 19.686 -43.443 1.00 88.50 442 LYS A CA 1
ATOM 3354 C C . LYS A 1 442 ? 12.064 20.481 -44.697 1.00 88.50 442 LYS A C 1
ATOM 3356 O O . LYS A 1 442 ? 12.073 21.707 -44.678 1.00 88.50 442 LYS A O 1
ATOM 3361 N N . ASP A 1 443 ? 12.267 19.789 -45.817 1.00 85.38 443 ASP A N 1
ATOM 3362 C CA . ASP A 1 443 ? 12.379 20.420 -47.134 1.00 85.38 443 ASP A CA 1
ATOM 3363 C C . ASP A 1 443 ? 10.973 20.776 -47.661 1.00 85.38 443 ASP A C 1
ATOM 3365 O O . ASP A 1 443 ? 10.188 19.869 -47.975 1.00 85.38 443 ASP A O 1
ATOM 3369 N N . PRO A 1 444 ? 10.621 22.071 -47.790 1.00 83.44 444 PRO A N 1
ATOM 3370 C CA . PRO A 1 444 ? 9.293 22.492 -48.237 1.00 83.44 444 PRO A CA 1
ATOM 3371 C C . PRO A 1 444 ? 8.990 22.087 -49.688 1.00 83.44 444 PRO A C 1
ATOM 3373 O O . PRO A 1 444 ? 7.820 22.022 -50.070 1.00 83.44 444 PRO A O 1
ATOM 3376 N N . ASN A 1 445 ? 10.012 21.778 -50.494 1.00 83.38 445 ASN A N 1
ATOM 3377 C CA . ASN A 1 445 ? 9.846 21.370 -51.887 1.00 83.38 445 ASN A CA 1
ATOM 3378 C C . ASN A 1 445 ? 9.561 19.867 -52.040 1.00 83.38 445 ASN A C 1
ATOM 3380 O O . ASN A 1 445 ? 9.140 19.425 -53.113 1.00 83.38 445 ASN A O 1
ATOM 3384 N N . HIS A 1 446 ? 9.743 19.063 -50.985 1.00 76.94 446 HIS A N 1
ATOM 3385 C CA . HIS A 1 446 ? 9.564 17.615 -51.047 1.00 76.94 446 HIS A CA 1
ATOM 3386 C C . HIS A 1 446 ? 8.186 17.175 -50.517 1.00 76.94 446 HIS A C 1
ATOM 3388 O O . HIS A 1 446 ? 7.900 17.199 -49.322 1.00 76.94 446 HIS A O 1
ATOM 3394 N N . LYS A 1 447 ? 7.325 16.675 -51.416 1.00 69.25 447 LYS A N 1
ATOM 3395 C CA . LYS A 1 447 ? 5.904 16.365 -51.135 1.00 69.25 447 LYS A CA 1
ATOM 3396 C C . LYS A 1 447 ? 5.598 14.985 -50.511 1.00 69.25 447 LYS A C 1
ATOM 3398 O O . LYS A 1 447 ? 4.450 14.556 -50.548 1.00 69.25 447 LYS A O 1
ATOM 3403 N N . GLY A 1 448 ? 6.576 14.291 -49.925 1.00 66.38 448 GLY A N 1
ATOM 3404 C CA . GLY A 1 448 ? 6.373 12.956 -49.331 1.00 66.38 448 GLY A CA 1
ATOM 3405 C C . GLY A 1 448 ? 7.011 11.799 -50.110 1.00 66.38 448 GLY A C 1
ATOM 3406 O O . GLY A 1 448 ? 7.653 12.028 -51.138 1.00 66.38 448 GLY A O 1
ATOM 3407 N N . PRO A 1 449 ? 6.879 10.557 -49.611 1.00 63.91 449 PRO A N 1
ATOM 3408 C CA . PRO A 1 449 ? 7.476 9.390 -50.246 1.00 63.91 449 PRO A CA 1
ATOM 3409 C C . PRO A 1 449 ? 6.797 9.093 -51.585 1.00 63.91 449 PRO A C 1
ATOM 3411 O O . PRO A 1 449 ? 5.585 8.900 -51.648 1.00 63.91 449 PRO A O 1
ATOM 3414 N N . ASN A 1 450 ? 7.590 9.042 -52.652 1.00 64.75 450 ASN A N 1
ATOM 3415 C CA . ASN A 1 450 ? 7.158 8.559 -53.958 1.00 64.75 450 ASN A CA 1
ATOM 3416 C C . ASN A 1 450 ? 7.764 7.163 -54.142 1.00 64.75 450 ASN A C 1
ATOM 3418 O O . ASN A 1 450 ? 8.992 7.083 -54.097 1.00 64.75 450 ASN A O 1
ATOM 3422 N N . PRO A 1 451 ? 6.975 6.082 -54.298 1.00 63.53 451 PRO A N 1
ATOM 3423 C CA . PRO A 1 451 ? 7.522 4.752 -54.535 1.00 63.53 451 PRO A CA 1
ATOM 3424 C C . PRO A 1 451 ? 8.449 4.794 -55.746 1.00 63.53 451 PRO A C 1
ATOM 3426 O O . PRO A 1 451 ? 8.014 5.135 -56.846 1.00 63.53 451 PRO A O 1
ATOM 3429 N N . LYS A 1 452 ? 9.732 4.505 -55.531 1.00 74.31 452 LYS A N 1
ATOM 3430 C CA . LYS A 1 452 ? 10.739 4.570 -56.591 1.00 74.31 452 LYS A CA 1
ATOM 3431 C C . LYS A 1 452 ? 10.969 3.186 -57.178 1.00 74.31 452 LYS A C 1
ATOM 3433 O O . LYS A 1 452 ? 10.920 2.188 -56.456 1.00 74.31 452 LYS A O 1
ATOM 3438 N N . ASP A 1 453 ? 11.241 3.151 -58.476 1.00 86.88 453 ASP A N 1
ATOM 3439 C CA . ASP A 1 453 ? 11.834 1.981 -59.105 1.00 86.88 453 ASP A CA 1
ATOM 3440 C C . ASP A 1 453 ? 13.294 1.901 -58.636 1.00 86.88 453 ASP A C 1
ATOM 3442 O O . ASP A 1 453 ? 14.061 2.863 -58.740 1.00 86.88 453 ASP A O 1
ATOM 3446 N N . MET A 1 454 ? 13.651 0.778 -58.025 1.00 92.38 454 MET A N 1
ATOM 3447 C CA . MET A 1 454 ? 14.984 0.502 -57.495 1.00 92.38 454 MET A CA 1
ATOM 3448 C C . MET A 1 454 ? 15.550 -0.749 -58.156 1.00 92.38 454 MET A C 1
ATOM 3450 O O . MET A 1 454 ? 14.813 -1.568 -58.704 1.00 92.38 454 MET A O 1
ATOM 3454 N N . VAL A 1 455 ? 16.865 -0.909 -58.087 1.00 93.75 455 VAL A N 1
ATOM 3455 C CA . VAL A 1 455 ? 17.579 -2.059 -58.638 1.00 93.75 455 VAL A CA 1
ATOM 3456 C C . VAL A 1 455 ? 18.440 -2.684 -57.550 1.00 93.75 455 VAL A C 1
ATOM 3458 O O . VAL A 1 455 ? 19.118 -1.982 -56.799 1.00 93.75 455 VAL A O 1
ATOM 3461 N N . LEU A 1 456 ? 18.391 -4.012 -57.472 1.00 94.31 456 LEU A N 1
ATOM 3462 C CA . LEU A 1 456 ? 19.359 -4.842 -56.765 1.00 94.31 456 LEU A CA 1
ATOM 3463 C C . LEU A 1 456 ? 20.328 -5.411 -57.802 1.00 94.31 456 LEU A C 1
ATOM 3465 O O . LEU A 1 456 ? 19.911 -6.200 -58.643 1.00 94.31 456 LEU A O 1
ATOM 3469 N N . GLU A 1 457 ? 21.598 -5.032 -57.750 1.00 95.25 457 GLU A N 1
ATOM 3470 C CA . GLU A 1 457 ? 22.657 -5.540 -58.626 1.00 95.25 457 GLU A CA 1
ATOM 3471 C C . GLU A 1 457 ? 23.631 -6.399 -57.823 1.00 95.25 457 GLU A C 1
ATOM 3473 O O . GLU A 1 457 ? 24.114 -5.981 -56.774 1.00 95.25 457 GLU A O 1
ATOM 3478 N N . VAL A 1 458 ? 23.972 -7.589 -58.305 1.00 95.75 458 VAL A N 1
ATOM 3479 C CA . VAL A 1 458 ? 25.019 -8.408 -57.691 1.00 95.75 458 VAL A CA 1
ATOM 3480 C C . VAL A 1 458 ? 26.386 -7.836 -58.056 1.00 95.75 458 VAL A C 1
ATOM 3482 O O . VAL A 1 458 ? 26.892 -8.066 -59.151 1.00 95.75 458 VAL A O 1
ATOM 3485 N N . VAL A 1 459 ? 27.022 -7.147 -57.110 1.00 94.94 459 VAL A N 1
ATOM 3486 C CA . VAL A 1 459 ? 28.360 -6.546 -57.277 1.00 94.94 459 VAL A CA 1
ATOM 3487 C C . VAL A 1 459 ? 29.489 -7.465 -56.813 1.00 94.94 459 VAL A C 1
ATOM 3489 O O . VAL A 1 459 ? 30.663 -7.231 -57.100 1.00 94.94 459 VAL A O 1
ATOM 3492 N N . ARG A 1 460 ? 29.158 -8.553 -56.106 1.00 94.69 460 ARG A N 1
ATOM 3493 C CA . ARG A 1 460 ? 30.115 -9.607 -55.750 1.00 94.69 460 ARG A CA 1
ATOM 3494 C C . ARG A 1 460 ? 29.410 -10.946 -55.591 1.00 94.69 460 ARG A C 1
ATOM 3496 O O . ARG A 1 460 ? 28.407 -11.025 -54.893 1.00 94.69 460 ARG A O 1
ATOM 3503 N N . ALA A 1 461 ? 29.989 -12.004 -56.153 1.00 92.62 461 ALA A N 1
ATOM 3504 C CA . ALA A 1 461 ? 29.541 -13.378 -55.945 1.00 92.62 461 ALA A CA 1
ATOM 3505 C C . ALA A 1 461 ? 30.747 -14.293 -55.677 1.00 92.62 461 ALA A C 1
ATOM 3507 O O . ALA A 1 461 ? 31.626 -14.445 -56.525 1.00 92.62 461 ALA A O 1
ATOM 3508 N N . LYS A 1 462 ? 30.813 -14.870 -54.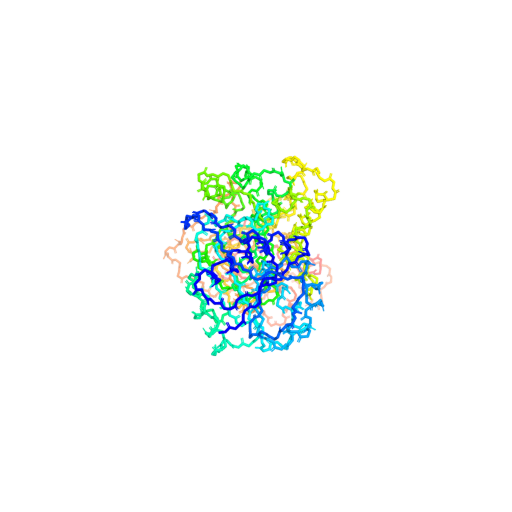476 1.00 87.75 462 LYS A N 1
ATOM 3509 C CA . LYS A 1 462 ? 31.843 -15.809 -54.012 1.00 87.75 462 LYS A CA 1
ATOM 3510 C C . LYS A 1 462 ? 31.166 -16.971 -53.284 1.00 87.75 462 LYS A C 1
ATOM 3512 O O . LYS A 1 462 ? 30.164 -16.767 -52.617 1.00 87.75 462 LYS A O 1
ATOM 3517 N N . GLY A 1 463 ? 31.718 -18.179 -53.378 1.00 83.00 463 GLY A N 1
ATOM 3518 C CA . GLY A 1 463 ? 31.155 -19.353 -52.698 1.00 83.00 463 GLY A CA 1
ATOM 3519 C C . GLY A 1 463 ? 29.899 -19.920 -53.374 1.00 83.00 463 GLY A C 1
ATOM 3520 O O . GLY A 1 463 ? 29.674 -19.718 -54.566 1.00 83.00 463 GLY A O 1
ATOM 3521 N N . HIS A 1 464 ? 29.106 -20.689 -52.623 1.00 85.56 464 HIS A N 1
ATOM 3522 C CA . HIS A 1 464 ? 27.900 -21.347 -53.130 1.00 85.56 464 HIS A CA 1
ATOM 3523 C C . HIS A 1 464 ? 26.646 -20.512 -52.836 1.00 85.56 464 HIS A C 1
ATOM 3525 O O . HIS A 1 464 ? 26.427 -20.096 -51.701 1.00 85.56 464 HIS A O 1
ATOM 3531 N N . CYS A 1 465 ? 25.801 -20.316 -53.852 1.00 89.62 465 CYS A N 1
ATOM 3532 C CA . CYS A 1 465 ? 24.481 -19.701 -53.734 1.00 89.62 465 CYS A CA 1
ATOM 3533 C C . CYS A 1 465 ? 23.422 -20.666 -54.283 1.00 89.62 465 CYS A C 1
ATOM 3535 O O . CYS A 1 465 ? 23.479 -21.039 -55.457 1.00 89.62 465 CYS A O 1
ATOM 3537 N N . ALA A 1 466 ? 22.427 -21.026 -53.466 1.00 88.38 466 ALA A N 1
ATOM 3538 C CA . ALA A 1 466 ? 21.340 -21.924 -53.873 1.00 88.38 466 ALA A CA 1
ATOM 3539 C C . ALA A 1 466 ? 20.483 -21.354 -55.024 1.00 88.38 466 ALA A C 1
ATOM 3541 O O . ALA A 1 466 ? 19.977 -22.109 -55.852 1.00 88.38 466 ALA A O 1
ATOM 3542 N N . TYR A 1 467 ? 20.389 -20.023 -55.114 1.00 92.12 467 TYR A N 1
ATOM 3543 C CA . TYR A 1 467 ? 19.690 -19.293 -56.182 1.00 92.12 467 TYR A CA 1
ATOM 3544 C C . TYR A 1 467 ? 20.588 -19.006 -57.399 1.00 92.12 467 TYR A C 1
ATOM 3546 O O . TYR A 1 467 ? 20.129 -18.437 -58.383 1.00 92.12 467 TYR A O 1
ATOM 3554 N N . LYS A 1 468 ? 21.858 -19.442 -57.357 1.00 93.38 468 LYS A N 1
ATOM 3555 C CA . LYS A 1 468 ? 22.832 -19.379 -58.461 1.00 93.38 468 LYS A CA 1
ATOM 3556 C C . LYS A 1 468 ? 23.075 -17.972 -59.027 1.00 93.38 468 LYS A C 1
ATOM 3558 O O . LYS A 1 468 ? 23.380 -17.848 -60.212 1.00 93.38 468 LYS A O 1
ATOM 3563 N N . TYR A 1 469 ? 22.983 -16.946 -58.182 1.00 94.56 469 TYR A N 1
ATOM 3564 C CA . TYR A 1 469 ? 23.286 -15.564 -58.552 1.00 94.56 469 TYR A CA 1
ATOM 3565 C C . TYR A 1 469 ? 24.725 -15.398 -59.047 1.00 94.56 469 TYR A C 1
ATOM 3567 O O . TYR A 1 469 ? 25.659 -15.986 -58.492 1.00 94.56 469 TYR A O 1
ATOM 3575 N N . LYS A 1 470 ? 24.900 -14.570 -60.075 1.00 94.06 470 LYS A N 1
ATOM 3576 C CA . LYS A 1 470 ? 26.174 -14.259 -60.726 1.00 94.06 470 LYS A CA 1
ATOM 3577 C C . LYS A 1 470 ? 26.466 -12.766 -60.645 1.00 94.06 470 LYS A C 1
ATOM 3579 O O . LYS A 1 470 ? 25.564 -11.946 -60.524 1.00 94.06 470 LYS A O 1
ATOM 3584 N N . LEU A 1 471 ? 27.752 -12.423 -60.717 1.00 95.50 471 LEU A N 1
ATOM 3585 C CA . LEU A 1 471 ? 28.197 -11.034 -60.827 1.00 95.50 471 LEU A CA 1
ATOM 3586 C C . LEU A 1 471 ? 27.508 -10.354 -62.022 1.00 95.50 471 LEU A C 1
ATOM 3588 O O . LEU A 1 471 ? 27.565 -10.884 -63.131 1.00 95.50 471 LEU A O 1
ATOM 3592 N N . GLY A 1 472 ? 26.891 -9.197 -61.782 1.00 93.81 472 GLY A N 1
ATOM 3593 C CA . GLY A 1 472 ? 26.150 -8.421 -62.778 1.00 93.81 472 GLY A CA 1
ATOM 3594 C C . GLY A 1 472 ? 24.666 -8.781 -62.918 1.00 93.81 472 GLY A C 1
ATOM 3595 O O . GLY A 1 472 ? 23.964 -8.109 -63.671 1.00 93.81 472 GLY A O 1
ATOM 3596 N N . ASP A 1 473 ? 24.159 -9.798 -62.209 1.00 95.81 473 ASP A N 1
ATOM 3597 C CA . ASP A 1 473 ? 22.716 -10.065 -62.177 1.00 95.81 473 ASP A CA 1
ATOM 3598 C C . ASP A 1 473 ? 21.977 -8.863 -61.570 1.00 95.81 473 ASP A C 1
ATOM 3600 O O . ASP A 1 473 ? 22.391 -8.329 -60.537 1.00 95.81 473 ASP A O 1
ATOM 3604 N N . THR A 1 474 ? 20.870 -8.453 -62.192 1.00 94.88 474 THR A N 1
ATOM 3605 C CA . THR A 1 474 ? 20.052 -7.318 -61.745 1.00 94.88 474 THR A CA 1
ATOM 3606 C C . THR A 1 474 ? 18.604 -7.729 -61.514 1.00 94.88 474 THR A C 1
ATOM 3608 O O . THR A 1 474 ? 18.049 -8.550 -62.244 1.00 94.88 474 THR A O 1
ATOM 3611 N N . PHE A 1 475 ? 17.983 -7.143 -60.492 1.00 94.69 475 PHE A N 1
ATOM 3612 C CA . PHE A 1 475 ? 16.593 -7.394 -60.124 1.00 94.69 475 PHE A CA 1
ATOM 3613 C C . PHE A 1 475 ? 15.881 -6.070 -59.868 1.00 94.69 475 PHE A C 1
ATOM 3615 O O . PHE A 1 475 ? 16.293 -5.287 -59.009 1.00 94.69 475 PHE A O 1
ATOM 3622 N N . GLU A 1 476 ? 14.804 -5.820 -60.608 1.00 93.25 476 GLU A N 1
ATOM 3623 C CA . GLU A 1 476 ? 13.997 -4.614 -60.440 1.00 93.25 476 GLU A CA 1
ATOM 3624 C C . GLU A 1 476 ? 13.059 -4.753 -59.235 1.00 93.25 476 GLU A C 1
ATOM 3626 O O . GLU A 1 476 ? 12.325 -5.734 -59.094 1.00 93.25 476 GLU A O 1
ATOM 3631 N N . VAL A 1 477 ? 13.067 -3.743 -58.369 1.00 91.19 477 VAL A N 1
ATOM 3632 C CA . VAL A 1 477 ? 12.216 -3.645 -57.185 1.00 91.19 477 VAL A CA 1
ATOM 3633 C C . VAL A 1 477 ? 11.303 -2.438 -57.349 1.00 91.19 477 VAL A C 1
ATOM 3635 O O . VAL A 1 477 ? 11.751 -1.293 -57.329 1.00 91.19 477 VAL A O 1
ATOM 3638 N N . LYS A 1 478 ? 9.998 -2.690 -57.467 1.00 85.62 478 LYS A N 1
ATOM 3639 C CA . LYS A 1 478 ? 8.985 -1.633 -57.506 1.00 85.62 478 LYS A CA 1
ATOM 3640 C C . LYS A 1 478 ? 8.396 -1.414 -56.116 1.00 85.62 478 LYS A C 1
ATOM 3642 O O . LYS A 1 478 ? 7.614 -2.234 -55.621 1.00 85.62 478 LYS A O 1
ATOM 3647 N N . GLY A 1 479 ? 8.758 -0.301 -55.481 1.00 84.25 479 GLY A N 1
ATOM 3648 C CA . GLY A 1 479 ? 8.367 -0.009 -54.104 1.00 84.25 479 GLY A CA 1
ATOM 3649 C C . GLY A 1 479 ? 9.056 -0.938 -53.098 1.00 84.25 479 GLY A C 1
ATOM 3650 O O . GLY A 1 479 ? 10.277 -1.004 -53.054 1.00 84.25 479 GLY A O 1
ATOM 3651 N N . LEU A 1 480 ? 8.278 -1.667 -52.289 1.00 85.62 480 LEU A N 1
ATOM 3652 C CA . LEU A 1 480 ? 8.780 -2.614 -51.274 1.00 85.62 480 LEU A CA 1
ATOM 3653 C C . LEU A 1 480 ? 8.317 -4.058 -51.522 1.00 85.62 480 LEU A C 1
ATOM 3655 O O . LEU A 1 480 ? 8.124 -4.831 -50.580 1.00 85.62 480 LEU A O 1
ATOM 3659 N N . LYS A 1 481 ? 8.083 -4.422 -52.786 1.00 84.75 481 LYS A N 1
ATOM 3660 C CA . LYS A 1 481 ? 7.738 -5.795 -53.171 1.00 84.75 481 LYS A CA 1
ATOM 3661 C C . LYS A 1 481 ? 9.009 -6.579 -53.487 1.00 84.75 481 LYS A C 1
ATOM 3663 O O . LYS A 1 481 ? 9.818 -6.122 -54.286 1.00 84.75 481 LYS A O 1
ATOM 3668 N N . CYS A 1 482 ? 9.154 -7.767 -52.900 1.00 88.62 482 CYS A N 1
ATOM 3669 C CA . CYS A 1 482 ? 10.229 -8.686 -53.274 1.00 88.62 482 CYS A CA 1
ATOM 3670 C C . CYS A 1 482 ? 10.103 -9.050 -54.764 1.00 88.62 482 CYS A C 1
ATOM 3672 O O . CYS A 1 482 ? 8.995 -9.409 -55.178 1.00 88.62 482 CYS A O 1
ATOM 3674 N N . PRO A 1 483 ? 11.185 -8.973 -55.563 1.00 90.75 483 PRO A N 1
ATOM 3675 C CA . PRO A 1 483 ? 11.150 -9.416 -56.952 1.00 90.75 483 PRO A CA 1
ATOM 3676 C C . PRO A 1 483 ? 10.790 -10.900 -57.049 1.00 90.75 483 PRO A C 1
ATOM 3678 O O . PRO A 1 483 ? 11.139 -11.700 -56.175 1.00 90.75 483 PRO A O 1
ATOM 3681 N N . GLU A 1 484 ? 10.089 -11.270 -58.117 1.00 87.06 484 GLU A N 1
ATOM 3682 C CA . GLU A 1 484 ? 9.721 -12.661 -58.370 1.00 87.06 484 GLU A CA 1
ATOM 3683 C C . GLU A 1 484 ? 10.977 -13.527 -58.557 1.00 87.06 484 GLU A C 1
ATOM 3685 O O . GLU A 1 484 ? 11.936 -13.124 -59.212 1.00 87.06 484 GLU A O 1
ATOM 3690 N N . GLY A 1 485 ? 10.999 -14.709 -57.933 1.00 86.81 485 GLY A N 1
ATOM 3691 C CA . GLY A 1 485 ? 12.147 -15.622 -57.985 1.00 86.81 485 GLY A CA 1
ATOM 3692 C C . GLY A 1 485 ? 13.378 -15.173 -57.185 1.00 86.81 485 GLY A C 1
ATOM 3693 O O . GLY A 1 485 ? 14.367 -15.906 -57.141 1.00 86.81 485 GLY A O 1
ATOM 3694 N N . PHE A 1 486 ? 13.333 -14.015 -56.519 1.00 93.69 486 PHE A N 1
ATOM 3695 C CA . PHE A 1 486 ? 14.426 -13.545 -55.676 1.00 93.69 486 PHE A CA 1
ATOM 3696 C C . PHE A 1 486 ? 14.398 -14.221 -54.297 1.00 93.69 486 PHE A C 1
ATOM 3698 O O . PHE A 1 486 ? 13.352 -14.391 -53.671 1.00 93.69 486 PHE A O 1
ATOM 3705 N N . CYS A 1 487 ? 15.573 -14.598 -53.799 1.00 92.56 487 CYS A N 1
ATOM 3706 C CA . CYS A 1 487 ? 15.792 -15.148 -52.470 1.00 92.56 487 CYS A CA 1
ATOM 3707 C C . CYS A 1 487 ? 15.219 -14.224 -51.388 1.00 92.56 487 CYS A C 1
ATOM 3709 O O . CYS A 1 487 ? 15.766 -13.155 -51.110 1.00 92.56 487 CYS A O 1
ATOM 3711 N N . GLY A 1 488 ? 14.155 -14.675 -50.719 1.00 86.31 488 GLY A N 1
ATOM 3712 C CA . GLY A 1 488 ? 13.498 -13.909 -49.658 1.00 86.31 488 GLY A CA 1
ATOM 3713 C C . GLY A 1 488 ? 14.427 -13.561 -48.490 1.00 86.31 488 GLY A C 1
ATOM 3714 O O . GLY A 1 488 ? 14.314 -12.486 -47.912 1.00 86.31 488 GLY A O 1
ATOM 3715 N N . ALA A 1 489 ? 15.405 -14.415 -48.177 1.00 82.31 489 ALA A N 1
ATOM 3716 C CA . ALA A 1 489 ? 16.379 -14.132 -47.124 1.00 82.31 489 ALA A CA 1
ATOM 3717 C C . ALA A 1 489 ? 17.347 -13.002 -47.528 1.00 82.31 489 ALA A C 1
ATOM 3719 O O . ALA A 1 489 ? 17.606 -12.097 -46.739 1.00 82.31 489 ALA A O 1
ATOM 3720 N N . ALA A 1 490 ? 17.812 -12.995 -48.783 1.00 88.06 490 ALA A N 1
ATOM 3721 C CA . ALA A 1 490 ? 18.590 -11.881 -49.326 1.00 88.06 490 ALA A CA 1
ATOM 3722 C C . ALA A 1 490 ? 17.750 -10.596 -49.409 1.00 88.06 490 ALA A C 1
ATOM 3724 O O . ALA A 1 490 ? 18.257 -9.511 -49.133 1.00 88.06 490 ALA A O 1
ATOM 3725 N N . TYR A 1 491 ? 16.455 -10.715 -49.724 1.00 90.25 491 TYR A N 1
ATOM 3726 C CA . TYR A 1 491 ? 15.531 -9.582 -49.731 1.00 90.25 491 TYR A CA 1
ATOM 3727 C C . TYR A 1 491 ? 15.396 -8.965 -48.342 1.00 90.25 491 TYR A C 1
ATOM 3729 O O . TYR A 1 491 ? 15.488 -7.750 -48.202 1.00 90.25 491 TYR A O 1
ATOM 3737 N N . HIS A 1 492 ? 15.254 -9.792 -47.304 1.00 83.88 492 HIS A N 1
ATOM 3738 C CA . HIS A 1 492 ? 15.234 -9.324 -45.920 1.00 83.88 492 HIS A CA 1
ATOM 3739 C C . HIS A 1 492 ? 16.520 -8.582 -45.532 1.00 83.88 492 HIS A C 1
ATOM 3741 O O . HIS A 1 492 ? 16.432 -7.547 -44.875 1.00 83.88 492 HIS A O 1
ATOM 3747 N N . CYS A 1 493 ? 17.693 -9.041 -45.982 1.00 83.19 493 CYS A N 1
ATOM 3748 C CA . CYS A 1 493 ? 18.956 -8.323 -45.778 1.00 83.19 493 CYS A CA 1
ATOM 3749 C C . CYS A 1 493 ? 19.009 -6.982 -46.532 1.00 83.19 493 CYS A C 1
ATOM 3751 O O . CYS A 1 493 ? 19.560 -6.015 -46.014 1.00 83.19 493 CYS A O 1
ATOM 3753 N N . ALA A 1 494 ? 18.419 -6.902 -47.728 1.00 88.19 494 ALA A N 1
ATOM 3754 C CA . ALA A 1 494 ? 18.348 -5.675 -48.527 1.00 88.19 494 ALA A CA 1
ATOM 3755 C C . ALA A 1 494 ? 17.229 -4.712 -48.095 1.00 88.19 494 ALA A C 1
ATOM 3757 O O . ALA A 1 494 ? 17.255 -3.530 -48.446 1.00 88.19 494 ALA A O 1
ATOM 3758 N N . PHE A 1 495 ? 16.251 -5.193 -47.325 1.00 87.44 495 PHE A N 1
ATOM 3759 C CA . PHE A 1 495 ? 15.055 -4.441 -46.957 1.00 87.44 495 PHE A CA 1
ATOM 3760 C C . PHE A 1 495 ? 15.343 -3.108 -46.246 1.00 87.44 495 PHE A C 1
ATOM 3762 O O . PHE A 1 495 ? 14.680 -2.136 -46.593 1.00 87.44 495 PHE A O 1
ATOM 3769 N N . PRO A 1 496 ? 16.329 -2.978 -45.331 1.00 84.81 496 PRO A N 1
ATOM 3770 C CA . PRO A 1 496 ? 16.708 -1.682 -44.759 1.00 84.81 496 PRO A CA 1
ATOM 3771 C C . PRO A 1 496 ? 17.073 -0.622 -45.801 1.00 84.81 496 PRO A C 1
ATOM 3773 O O . PRO A 1 496 ? 16.579 0.505 -45.744 1.00 84.81 496 PRO A O 1
ATOM 3776 N N . ALA A 1 497 ? 17.899 -0.995 -46.781 1.00 86.00 497 ALA A N 1
ATOM 3777 C CA . ALA A 1 497 ? 18.318 -0.104 -47.856 1.00 86.00 497 ALA A CA 1
ATOM 3778 C C . ALA A 1 497 ? 17.144 0.241 -48.781 1.00 86.00 497 ALA A C 1
ATOM 3780 O O . ALA A 1 497 ? 16.912 1.414 -49.071 1.00 86.00 497 ALA A O 1
ATOM 3781 N N . LEU A 1 498 ? 16.358 -0.767 -49.176 1.00 88.38 498 LEU A N 1
ATOM 3782 C CA . LEU A 1 498 ? 15.154 -0.584 -49.990 1.00 88.38 498 LEU A CA 1
ATOM 3783 C C . LEU A 1 498 ? 14.129 0.314 -49.291 1.00 88.38 498 LEU A C 1
ATOM 3785 O O . LEU A 1 498 ? 13.565 1.204 -49.916 1.00 88.38 498 LEU A O 1
ATOM 3789 N N . PHE A 1 499 ? 13.917 0.130 -47.987 1.00 86.81 499 PHE A N 1
ATOM 3790 C CA . PHE A 1 499 ? 13.039 0.966 -47.177 1.00 86.81 499 PHE A CA 1
ATOM 3791 C C . PHE A 1 499 ? 13.521 2.417 -47.176 1.00 86.81 499 PHE A C 1
ATOM 3793 O O . PHE A 1 499 ? 12.777 3.312 -47.572 1.00 86.81 499 PHE A O 1
ATOM 3800 N N . ALA A 1 500 ? 14.780 2.660 -46.809 1.00 83.06 500 ALA A N 1
ATOM 3801 C CA . ALA A 1 500 ? 15.342 4.006 -46.789 1.00 83.06 500 ALA A CA 1
ATOM 3802 C C . ALA A 1 500 ? 15.205 4.691 -48.162 1.00 83.06 500 ALA A C 1
ATOM 3804 O O . ALA A 1 500 ? 14.656 5.794 -48.273 1.00 83.06 500 ALA A O 1
ATOM 3805 N N . LEU A 1 501 ? 15.636 4.011 -49.228 1.00 86.25 501 LEU A N 1
ATOM 3806 C CA . LEU A 1 501 ? 15.609 4.549 -50.582 1.00 86.25 501 LEU A CA 1
ATOM 3807 C C . LEU A 1 501 ? 14.181 4.734 -51.116 1.00 86.25 501 LEU A C 1
ATOM 3809 O O . LEU A 1 501 ? 13.918 5.749 -51.761 1.00 86.25 501 LEU A O 1
ATOM 3813 N N . ASN A 1 502 ? 13.234 3.852 -50.808 1.00 85.50 502 ASN A N 1
ATOM 3814 C CA . ASN A 1 502 ? 11.833 4.021 -51.199 1.00 85.50 502 ASN A CA 1
ATOM 3815 C C . ASN A 1 502 ? 11.207 5.280 -50.575 1.00 85.50 502 ASN A C 1
ATOM 3817 O O . ASN A 1 502 ? 10.412 5.968 -51.209 1.00 85.50 502 ASN A O 1
ATOM 3821 N N . PHE A 1 503 ? 11.600 5.620 -49.346 1.00 80.06 503 PHE A N 1
ATOM 3822 C CA . PHE A 1 503 ? 11.109 6.798 -48.631 1.00 80.06 503 PHE A CA 1
ATOM 3823 C C . PHE A 1 503 ? 11.966 8.053 -48.860 1.00 80.06 503 PHE A C 1
ATOM 3825 O O . PHE A 1 503 ? 11.912 8.978 -48.067 1.00 80.06 503 PHE A O 1
ATOM 3832 N N . GLY A 1 504 ? 12.756 8.155 -49.929 1.00 79.69 504 GLY A N 1
ATOM 3833 C CA . GLY A 1 504 ? 13.448 9.419 -50.235 1.00 79.69 504 GLY A CA 1
ATOM 3834 C C . GLY A 1 504 ? 14.755 9.666 -49.461 1.00 79.69 504 GLY A C 1
ATOM 3835 O O . GLY A 1 504 ? 15.405 10.675 -49.723 1.00 79.69 504 GLY A O 1
ATOM 3836 N N . ALA A 1 505 ? 15.218 8.729 -48.620 1.00 81.56 505 ALA A N 1
ATOM 3837 C CA . ALA A 1 505 ? 16.507 8.852 -47.933 1.00 81.56 505 ALA A CA 1
ATOM 3838 C C . ALA A 1 505 ? 17.722 8.890 -48.866 1.00 81.56 505 ALA A C 1
ATOM 3840 O O . ALA A 1 505 ? 17.705 8.287 -49.933 1.00 81.56 505 ALA A O 1
ATOM 3841 N N . LYS A 1 506 ? 18.797 9.559 -48.455 1.00 84.25 506 LYS A N 1
ATOM 3842 C CA . LYS A 1 506 ? 20.085 9.538 -49.162 1.00 84.25 506 LYS A CA 1
ATOM 3843 C C . LYS A 1 506 ? 21.197 9.085 -48.223 1.00 84.25 506 LYS A C 1
ATOM 3845 O O . LYS A 1 506 ? 21.200 9.490 -47.060 1.00 84.25 506 LYS A O 1
ATOM 3850 N N . PHE A 1 507 ? 22.134 8.291 -48.730 1.00 83.00 507 PHE A N 1
ATOM 3851 C CA . PHE A 1 507 ? 23.303 7.805 -47.994 1.00 83.00 507 PHE A CA 1
ATOM 3852 C C . PHE A 1 507 ? 24.522 8.682 -48.316 1.00 83.00 507 PHE A C 1
ATOM 3854 O O . PHE A 1 507 ? 25.339 8.353 -49.163 1.00 83.00 507 PHE A O 1
ATOM 3861 N N . PHE A 1 508 ? 24.642 9.837 -47.656 1.00 80.25 508 PHE A N 1
ATOM 3862 C CA . PHE A 1 508 ? 25.615 10.895 -48.005 1.00 80.25 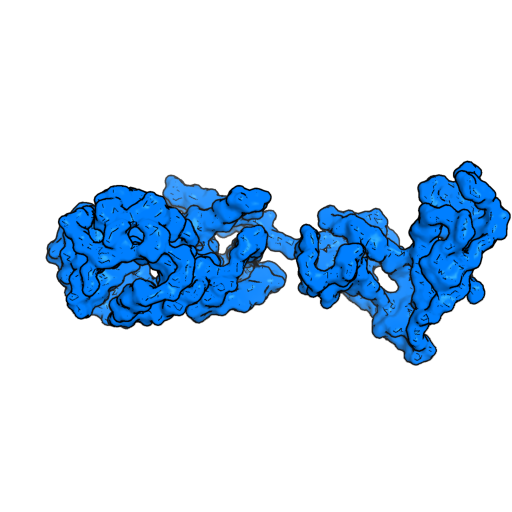508 PHE A CA 1
ATOM 3863 C C . PHE A 1 508 ? 27.103 10.526 -47.864 1.00 80.25 508 PHE A C 1
ATOM 3865 O O . PHE A 1 508 ? 27.957 11.321 -48.239 1.00 80.25 508 PHE A O 1
ATOM 3872 N N . PHE A 1 509 ? 27.412 9.366 -47.291 1.00 77.75 509 PHE A N 1
ATOM 3873 C CA . PHE A 1 509 ? 28.770 8.842 -47.121 1.00 77.75 509 PHE A CA 1
ATOM 3874 C C . PHE A 1 509 ? 29.169 7.856 -48.236 1.00 77.75 509 PHE A C 1
ATOM 3876 O O . PHE A 1 509 ? 30.287 7.353 -48.216 1.00 77.75 509 PHE A O 1
ATOM 3883 N N . MET A 1 510 ? 28.262 7.565 -49.176 1.00 82.56 510 MET A N 1
ATOM 3884 C CA . MET A 1 510 ? 28.519 6.745 -50.362 1.00 82.56 510 MET A CA 1
ATOM 3885 C C . MET A 1 510 ? 28.890 7.636 -51.551 1.00 82.56 510 MET A C 1
ATOM 3887 O O . MET A 1 510 ? 28.400 8.762 -51.654 1.00 82.56 510 MET A O 1
ATOM 3891 N N . ASP A 1 511 ? 29.681 7.104 -52.487 1.00 83.31 511 ASP A N 1
ATOM 3892 C CA . ASP A 1 511 ? 30.012 7.795 -53.746 1.00 83.31 511 ASP A CA 1
ATOM 3893 C C . ASP A 1 511 ? 28.755 8.115 -54.578 1.00 83.31 511 ASP A C 1
ATOM 3895 O O . ASP A 1 511 ? 28.669 9.160 -55.221 1.00 83.31 511 ASP A O 1
ATOM 3899 N N . ASP A 1 512 ? 27.758 7.228 -54.521 1.00 86.75 512 ASP A N 1
ATOM 3900 C CA . ASP A 1 512 ? 26.410 7.428 -55.052 1.00 86.75 512 ASP A CA 1
ATOM 3901 C C . ASP A 1 512 ? 25.412 7.543 -53.884 1.00 86.75 512 ASP A C 1
ATOM 3903 O O . ASP A 1 512 ? 25.010 6.521 -53.323 1.00 86.75 512 ASP A O 1
ATOM 3907 N N . PRO A 1 513 ? 24.970 8.759 -53.502 1.00 85.31 513 PRO A N 1
ATOM 3908 C CA . PRO A 1 513 ? 24.043 8.948 -52.384 1.00 85.31 513 PRO A CA 1
ATOM 3909 C C . PRO A 1 513 ? 22.658 8.321 -52.589 1.00 85.31 513 PRO A C 1
ATOM 3911 O O . PRO A 1 513 ? 21.871 8.255 -51.639 1.00 85.31 513 PRO A O 1
ATOM 3914 N N . GLU A 1 514 ? 22.333 7.903 -53.814 1.00 87.81 514 GLU A N 1
ATOM 3915 C CA . GLU A 1 514 ? 21.079 7.245 -54.176 1.00 87.81 514 GLU A CA 1
ATOM 3916 C C . GLU A 1 514 ? 21.208 5.707 -54.166 1.00 87.81 514 GLU A C 1
ATOM 3918 O O . GLU A 1 514 ? 20.251 5.013 -54.533 1.00 87.81 514 GLU A O 1
ATOM 3923 N N . GLY A 1 515 ? 22.343 5.167 -53.696 1.00 88.12 515 GLY A N 1
ATOM 3924 C CA . GLY A 1 515 ? 22.567 3.734 -53.551 1.00 88.12 515 GLY A CA 1
ATOM 3925 C C . GLY A 1 515 ? 23.510 3.322 -52.415 1.00 88.12 515 GLY A C 1
ATOM 3926 O O . GLY A 1 515 ? 24.145 4.141 -51.759 1.00 88.12 515 GLY A O 1
ATOM 3927 N N . ILE A 1 516 ? 23.565 2.016 -52.154 1.00 88.25 516 ILE A N 1
ATOM 3928 C CA . ILE A 1 516 ? 24.461 1.379 -51.180 1.00 88.25 516 ILE A CA 1
ATOM 3929 C C . ILE A 1 516 ? 24.914 0.015 -51.709 1.00 88.25 516 ILE A C 1
ATOM 3931 O O . ILE A 1 516 ? 24.081 -0.796 -52.104 1.00 88.25 516 ILE A O 1
ATOM 3935 N N . ASP A 1 517 ? 26.222 -0.248 -51.729 1.00 87.69 517 ASP A N 1
ATOM 3936 C CA . ASP A 1 517 ? 26.852 -1.435 -52.341 1.00 87.69 517 ASP A CA 1
ATOM 3937 C C . ASP A 1 517 ? 27.441 -2.436 -51.334 1.00 87.69 517 ASP A C 1
ATOM 3939 O O . ASP A 1 517 ? 28.215 -3.328 -51.685 1.00 87.69 517 ASP A O 1
ATOM 3943 N N . THR A 1 518 ? 27.032 -2.326 -50.071 1.00 85.12 518 THR A N 1
ATOM 3944 C CA . THR A 1 518 ? 27.551 -3.128 -48.954 1.00 85.12 518 THR A CA 1
ATOM 3945 C C . THR A 1 518 ? 26.571 -4.190 -48.447 1.00 85.12 518 THR A C 1
ATOM 3947 O O . THR A 1 518 ? 26.856 -4.883 -47.467 1.00 85.12 518 THR A O 1
ATOM 3950 N N . VAL A 1 519 ? 25.419 -4.365 -49.104 1.00 87.38 519 VAL A N 1
ATOM 3951 C CA . VAL A 1 519 ? 24.373 -5.292 -48.652 1.00 87.38 519 VAL A CA 1
ATOM 3952 C C . VAL A 1 519 ? 24.797 -6.730 -48.918 1.00 87.38 519 VAL A C 1
ATOM 3954 O O . VAL A 1 519 ? 24.989 -7.133 -50.058 1.00 87.38 519 VAL A O 1
ATOM 3957 N N . THR A 1 520 ? 24.920 -7.539 -47.872 1.00 89.75 520 THR A N 1
ATOM 3958 C CA . THR A 1 520 ? 25.386 -8.930 -47.966 1.00 89.75 520 THR A CA 1
ATOM 3959 C C . THR A 1 520 ? 24.239 -9.922 -47.789 1.00 89.75 520 THR A C 1
ATOM 3961 O O . THR A 1 520 ? 23.288 -9.668 -47.052 1.00 89.75 520 THR A O 1
ATOM 3964 N N . CYS A 1 521 ? 24.317 -11.074 -48.461 1.00 86.50 521 CYS A N 1
ATOM 3965 C CA . CYS A 1 521 ? 23.410 -12.191 -48.196 1.00 86.50 521 CYS A CA 1
ATOM 3966 C C . CYS A 1 521 ? 23.692 -12.831 -46.819 1.00 86.50 521 CYS A C 1
ATOM 3968 O O . CYS A 1 521 ? 24.834 -12.786 -46.349 1.00 86.50 521 CYS A O 1
ATOM 3970 N N . PRO A 1 522 ? 22.707 -13.518 -46.209 1.00 82.00 522 PRO A N 1
ATOM 3971 C CA . PRO A 1 522 ? 22.864 -14.093 -44.869 1.00 82.00 522 PRO A CA 1
ATOM 3972 C C . PRO A 1 522 ? 23.832 -15.288 -44.816 1.00 82.00 522 PRO A C 1
ATOM 3974 O O . PRO A 1 522 ? 24.363 -15.597 -43.752 1.00 82.00 522 PRO A O 1
ATOM 3977 N N . ASP A 1 523 ? 24.128 -15.920 -45.958 1.00 82.81 523 ASP A N 1
ATOM 3978 C CA . ASP A 1 523 ? 25.048 -17.061 -46.068 1.00 82.81 523 ASP A CA 1
ATOM 3979 C C . ASP A 1 523 ? 26.522 -16.615 -46.069 1.00 82.81 523 ASP A C 1
ATOM 3981 O O . ASP A 1 523 ? 27.253 -16.795 -47.045 1.00 82.81 523 ASP A O 1
ATOM 3985 N N . GLY A 1 524 ? 26.956 -15.949 -44.997 1.00 75.31 524 GLY A N 1
ATOM 3986 C CA . GLY A 1 524 ? 28.345 -15.509 -44.823 1.00 75.31 524 GLY A CA 1
ATOM 3987 C C . GLY A 1 524 ? 28.804 -14.419 -45.802 1.00 75.31 524 GLY A C 1
ATOM 3988 O O . GLY A 1 524 ? 30.003 -14.256 -46.016 1.00 75.31 524 GLY A O 1
ATOM 3989 N N . GLY A 1 525 ? 27.875 -13.680 -46.422 1.00 80.31 525 GLY A N 1
ATOM 3990 C CA . GLY A 1 525 ? 28.202 -12.606 -47.367 1.00 80.31 525 GLY A CA 1
ATOM 3991 C C . GLY A 1 525 ? 28.823 -13.078 -48.685 1.00 80.31 525 GLY A C 1
ATOM 3992 O O . GLY A 1 525 ? 29.544 -12.314 -49.341 1.00 80.31 525 GLY A O 1
ATOM 3993 N N . ASN A 1 526 ? 28.529 -14.324 -49.067 1.00 88.06 526 ASN A N 1
ATOM 3994 C CA . ASN A 1 526 ? 28.873 -14.928 -50.353 1.00 88.06 526 ASN A CA 1
ATOM 3995 C C . ASN A 1 526 ? 28.429 -14.055 -51.538 1.00 88.06 526 ASN A C 1
ATOM 3997 O O . ASN A 1 526 ? 29.195 -13.838 -52.478 1.00 88.06 526 ASN A O 1
ATOM 4001 N N . ILE A 1 527 ? 27.223 -13.493 -51.463 1.00 93.12 527 ILE A N 1
ATOM 4002 C CA . ILE A 1 527 ? 26.700 -12.525 -52.428 1.00 93.12 527 ILE A CA 1
ATOM 4003 C C . ILE A 1 527 ? 26.654 -11.135 -51.786 1.00 93.12 527 ILE A C 1
ATOM 4005 O O . ILE A 1 527 ? 26.214 -10.994 -50.642 1.00 93.12 527 ILE A O 1
ATOM 4009 N N . VAL A 1 528 ? 27.096 -10.118 -52.528 1.00 93.62 528 VAL A N 1
ATOM 4010 C CA . VAL A 1 528 ? 26.943 -8.699 -52.179 1.00 93.62 528 VAL A CA 1
ATOM 4011 C C . VAL A 1 528 ? 26.115 -8.013 -53.250 1.00 93.62 528 VAL A C 1
ATOM 4013 O O . VAL A 1 528 ? 26.370 -8.193 -54.443 1.00 93.62 528 VAL A O 1
ATOM 4016 N N . PHE A 1 529 ? 25.147 -7.225 -52.805 1.00 94.25 529 PHE A N 1
ATOM 4017 C CA . PHE A 1 529 ? 24.227 -6.470 -53.628 1.00 94.25 529 PHE A CA 1
ATOM 4018 C C . PHE A 1 529 ? 24.498 -4.971 -53.501 1.00 94.25 529 PHE A C 1
ATOM 4020 O O . PHE A 1 529 ? 24.677 -4.454 -52.395 1.00 94.25 529 PHE A O 1
ATOM 4027 N N . LYS A 1 530 ? 24.447 -4.276 -54.635 1.00 94.06 530 LYS A N 1
ATOM 4028 C CA . LYS A 1 530 ? 24.182 -2.846 -54.697 1.00 94.06 530 LYS A CA 1
ATOM 4029 C C . LYS A 1 530 ? 22.687 -2.620 -54.802 1.00 94.06 530 LYS A C 1
ATOM 4031 O O . LYS A 1 530 ? 22.030 -3.183 -55.668 1.00 94.06 530 LYS A O 1
ATOM 4036 N N . VAL A 1 531 ? 22.160 -1.806 -53.899 1.00 93.44 531 VAL A N 1
ATOM 4037 C CA . VAL A 1 531 ? 20.777 -1.336 -53.903 1.00 93.44 531 VAL A CA 1
ATOM 4038 C C . VAL A 1 531 ? 20.805 0.125 -54.306 1.00 93.44 531 VAL A C 1
ATOM 4040 O O . VAL A 1 531 ? 21.397 0.924 -53.588 1.00 93.44 531 VAL A O 1
ATOM 4043 N N . SER A 1 532 ? 20.189 0.498 -55.421 1.00 92.31 532 SER A N 1
ATOM 4044 C CA . SER A 1 532 ? 20.132 1.899 -55.852 1.00 92.31 532 SER A CA 1
ATOM 4045 C C . SER A 1 532 ? 18.778 2.256 -56.443 1.00 92.31 532 SER A C 1
ATOM 4047 O O . SER A 1 532 ? 18.027 1.392 -56.898 1.00 92.31 532 SER A O 1
ATOM 4049 N N . ARG A 1 533 ? 18.445 3.546 -56.434 1.00 89.69 533 ARG A N 1
ATOM 4050 C CA . ARG A 1 533 ? 17.328 4.067 -57.233 1.00 89.69 533 ARG A CA 1
ATOM 4051 C C . ARG A 1 533 ? 17.710 4.078 -58.707 1.00 89.69 533 ARG A C 1
ATOM 4053 O O . ARG A 1 533 ? 18.886 4.231 -59.033 1.00 89.69 533 ARG A O 1
ATOM 4060 N N . ARG A 1 534 ? 16.713 3.897 -59.566 1.00 80.50 534 ARG A N 1
ATOM 4061 C CA . ARG A 1 534 ? 16.866 4.050 -61.011 1.00 80.50 534 ARG A CA 1
ATOM 4062 C C . ARG A 1 534 ? 16.757 5.507 -61.444 1.00 80.50 534 ARG A C 1
ATOM 4064 O O . ARG A 1 534 ? 15.992 6.259 -60.791 1.00 80.50 534 ARG A O 1
#

Radius of gyration: 32.88 Å; chains: 1; bounding box: 63×44×100 Å

pLDDT: mean 89.79, std 9.79, range [37.53, 98.56]